Protein AF-A0A6G1IM34-F1 (afdb_monomer)

Radius of gyration: 30.22 Å; Cα contacts (8 Å, |Δi|>4): 657; chains: 1; bounding box: 90×87×115 Å

Nearest PDB structures (foldseek):
  2olt-assembly2_A  TM=3.675E-01  e=4.115E+00  Shewanella oneidensis MR-1
  6ssi-assembly1_E  TM=1.260E-01  e=3.502E+00  Dickeya chrysanthemi

Foldseek 3Di:
DDYDDDDDDDDDDDDDDDDDDDDPPDDPPVVVVVVVVVVVVVVVVVVVVVPPDDDDDDDDDDDDDDDDDDDDDDDDDDDDDDDDDDDDDDDDDDDDDDDDDDDDDDCPDPPPPDDPVNLVCLLQVLLVCLVVVVLVVSLVSLVVSLVNLVVVLVVLVVDPDDDLVSVVVNVQSVLSSVQSVLVNVLSVCCVPPNQPDADPVRHRPDRDRQDDVVQVVVLCDCVNLALNVLQQVVLCCVVPDPDPPPPPPVPHDDLVPDPVVVFDQPFDKWKWKKDFDDWDDDPQKIWTKIFTDGPVNRHGRKIKIFMDGNLQLFTQKIFIDGSSDPPPGQKIKGWDDDPSPDLCQLQFATWIWIDGPHPGIWIKAALAGRDPHNDFIWTDTSNWIKTWACQDPVDSDDDTWIFTFDDKDQDPPDPRSDIDTPTDPDTQKHWDWDDDDPDTMIMMIGRHRRRPSVVSVVVNVRVSSVVSNCSSDPDPDPDDD

Solvent-accessible surface area (backbone atoms only — not comparable to full-atom values): 29213 Å² total; per-residue (Å²): 138,86,81,86,88,84,86,84,87,88,86,89,83,90,82,84,86,84,82,83,80,85,81,85,88,72,74,76,69,64,58,59,57,55,54,60,50,51,58,51,54,58,54,56,58,56,61,61,64,77,71,74,85,88,82,88,82,87,89,86,88,83,90,86,88,82,83,83,82,87,80,81,81,89,80,84,81,82,86,85,89,80,82,92,85,85,82,86,89,88,81,89,86,86,83,84,91,79,91,78,88,88,88,87,88,79,79,78,76,78,74,76,76,78,50,72,67,58,54,50,50,38,49,46,49,18,51,49,28,37,70,71,66,37,53,74,60,15,40,55,30,21,51,51,30,27,54,53,44,52,51,51,49,54,54,57,68,70,46,86,75,92,47,78,68,54,57,57,47,49,50,51,46,52,48,46,34,50,49,28,54,48,50,35,62,57,48,44,52,51,75,75,66,48,53,90,41,57,48,100,87,66,46,67,49,69,82,75,68,66,50,46,68,66,64,37,48,56,42,46,34,80,84,63,73,30,62,47,12,46,26,37,53,58,44,48,48,75,72,73,54,98,59,91,72,74,70,75,68,88,76,53,82,55,76,84,58,57,66,79,77,74,33,45,83,86,42,70,63,48,45,32,35,45,42,80,78,49,74,51,76,56,96,64,26,41,39,36,37,33,35,34,14,40,76,86,64,79,46,68,35,30,38,33,46,36,36,26,49,68,93,46,82,49,61,43,41,33,38,23,24,33,52,59,46,56,91,48,66,52,33,44,34,42,39,53,87,68,68,71,86,46,91,60,45,45,50,29,10,48,41,37,38,42,38,46,97,49,77,59,69,42,56,36,42,30,54,42,74,70,31,76,41,52,53,48,28,36,35,66,58,45,88,35,40,38,35,37,31,55,56,41,100,90,39,76,54,74,39,51,23,31,26,53,39,88,52,71,45,74,34,86,94,54,89,68,56,43,64,43,64,65,48,54,94,62,63,48,30,37,40,47,68,46,72,61,85,92,44,77,41,39,36,41,39,32,44,22,64,64,51,63,56,54,48,50,54,55,49,48,54,50,52,54,52,50,56,31,49,54,71,78,57,81,76,73,84,78,76,82,128

pLDDT: mean 72.67, std 23.81, range [26.28, 97.81]

Secondary structure (DSSP, 8-state):
----------------PPPPPPP---SHHHHHHHHHHHHHHHHHHHHHHTTS------------PPPPPPPPPPPPPP--------------------------S----------HHHHHHHHHHHHHHHHTT-HHHHHHHHHHHHHHHHHHHHHHHH-----HHHHHHHHHHHHHHHHHHHHHHHHHHHHHH-S--B-TTS-B-PPPPPP-HHHHHHTTSGGG--HHHHHHHHHHHHHH--S-----TTSSPPTTS-HHHHS-TTSPPEEEEEEEEEEEEETTEEEEEEEEEPTTSSSEEEEEEEEEETT--S--EEEEEEGGGTTS-SEEEEEPP--TT-TTGGGS---EEEESSSSS-EEEEESSTT-SSS--EEEEETTEEEEEE-SBTTB-PSSPEEEEES-EEEPTT-SS--EEE---S--SEEEEEEEETTEEEEEEEE-TT--HHHHHHHHHHHHHHHHHHHTTS--------

Structure (mmCIF, N/CA/C/O backbone):
data_AF-A0A6G1IM34-F1
#
_entry.id   AF-A0A6G1IM34-F1
#
loop_
_atom_site.group_PDB
_atom_site.id
_atom_site.type_symbol
_atom_site.label_atom_id
_atom_site.label_alt_id
_atom_site.label_comp_id
_atom_site.label_asym_id
_atom_site.label_entity_id
_atom_site.label_seq_id
_atom_site.pdbx_PDB_ins_code
_atom_site.Cartn_x
_atom_site.Cartn_y
_atom_site.Cartn_z
_atom_site.occupancy
_atom_site.B_iso_or_equiv
_atom_site.auth_seq_id
_atom_site.auth_comp_id
_atom_site.auth_asym_id
_atom_site.auth_atom_id
_atom_site.pdbx_PDB_model_num
ATOM 1 N N . MET A 1 1 ? -47.669 45.367 -59.354 1.00 39.09 1 MET A N 1
ATOM 2 C CA . MET A 1 1 ? -46.399 44.769 -58.896 1.00 39.09 1 MET A CA 1
ATOM 3 C C . MET A 1 1 ? -45.665 45.859 -58.121 1.00 39.09 1 MET A C 1
ATOM 5 O O . MET A 1 1 ? -44.922 46.617 -58.716 1.00 39.09 1 MET A O 1
ATOM 9 N N . SER A 1 2 ? -46.168 46.267 -56.953 1.00 31.42 2 SER A N 1
ATOM 10 C CA . SER A 1 2 ? -46.010 45.641 -55.619 1.00 31.42 2 SER A CA 1
ATOM 11 C C . SER A 1 2 ? -44.548 45.658 -55.154 1.00 31.42 2 SER A C 1
ATOM 13 O O . SER A 1 2 ? -43.724 45.085 -55.848 1.00 31.42 2 SER A O 1
ATOM 15 N N . SER A 1 3 ? -44.135 46.202 -54.009 1.00 32.38 3 SER A N 1
ATOM 16 C CA . SER A 1 3 ? -44.716 47.121 -53.012 1.00 32.38 3 SER A CA 1
ATOM 17 C C . SER A 1 3 ? -43.644 47.334 -51.917 1.00 32.38 3 SER A C 1
ATOM 19 O O . SER A 1 3 ? -43.048 46.349 -51.504 1.00 32.38 3 SER A O 1
ATOM 21 N N . VAL A 1 4 ? -43.472 48.585 -51.453 1.00 35.16 4 VAL A N 1
ATOM 22 C CA . VAL A 1 4 ? -43.515 49.039 -50.029 1.00 35.16 4 VAL A CA 1
ATOM 23 C C . VAL A 1 4 ? -42.437 48.475 -49.061 1.00 35.16 4 VAL A C 1
ATOM 25 O O . VAL A 1 4 ? -42.388 47.280 -48.818 1.00 35.16 4 VAL A O 1
ATOM 28 N N . ILE A 1 5 ? -41.436 49.267 -48.628 1.00 38.06 5 ILE A N 1
ATOM 29 C CA . ILE A 1 5 ? -41.353 50.204 -47.461 1.00 38.06 5 ILE A CA 1
ATOM 30 C C . ILE A 1 5 ? -41.322 49.516 -46.079 1.00 38.06 5 ILE A C 1
ATOM 32 O O . ILE A 1 5 ? -42.235 48.778 -45.736 1.00 38.06 5 ILE A O 1
ATOM 36 N N . GLY A 1 6 ? -40.367 49.942 -45.233 1.00 28.72 6 GLY A N 1
ATOM 37 C CA . GLY A 1 6 ? -40.686 50.317 -43.845 1.00 28.72 6 GLY A CA 1
ATOM 38 C C . GLY A 1 6 ? -39.852 49.671 -42.743 1.00 28.72 6 GLY A C 1
ATOM 39 O O . GLY A 1 6 ? -40.112 48.541 -42.351 1.00 28.72 6 GLY A O 1
ATOM 40 N N . GLY A 1 7 ? -38.917 50.433 -42.172 1.00 31.92 7 GLY A N 1
ATOM 41 C CA . GLY A 1 7 ? -38.480 50.217 -40.793 1.00 31.92 7 GLY A CA 1
ATOM 42 C C . GLY A 1 7 ? -39.447 50.869 -39.803 1.00 31.92 7 GLY A C 1
ATOM 43 O O . GLY A 1 7 ? -40.165 51.788 -40.183 1.00 31.92 7 GLY A O 1
ATOM 44 N N . LEU A 1 8 ? -39.428 50.435 -38.541 1.00 29.86 8 LEU A N 1
ATOM 45 C CA . LEU A 1 8 ? -39.616 51.297 -37.369 1.00 29.86 8 LEU A CA 1
ATOM 46 C C . LEU A 1 8 ? -39.371 50.520 -36.073 1.00 29.86 8 LEU A C 1
ATOM 48 O O . LEU A 1 8 ? -39.786 49.379 -35.898 1.00 29.86 8 LEU A O 1
ATOM 52 N N . SER A 1 9 ? -38.651 51.199 -35.192 1.00 30.67 9 SER A N 1
ATOM 53 C CA . SER A 1 9 ? -38.378 50.868 -33.801 1.00 30.67 9 SER A CA 1
ATOM 54 C C . SER A 1 9 ? -39.487 51.444 -32.900 1.00 30.67 9 SER A C 1
ATOM 56 O O . SER A 1 9 ? -40.237 52.310 -33.349 1.00 30.67 9 SER A O 1
ATOM 58 N N . ILE A 1 10 ? -39.449 51.053 -31.616 1.00 33.41 10 ILE A N 1
ATOM 59 C CA . ILE A 1 10 ? -39.802 51.821 -30.397 1.00 33.41 10 ILE A CA 1
ATOM 60 C C . ILE A 1 10 ? -40.946 51.239 -29.518 1.00 33.41 10 ILE A C 1
ATOM 62 O O . ILE A 1 10 ? -42.123 51.309 -29.846 1.00 33.41 10 ILE A O 1
ATOM 66 N N . HIS A 1 11 ? -40.507 50.816 -28.316 1.00 30.91 11 HIS A N 1
ATOM 67 C CA . HIS A 1 11 ? -41.121 50.851 -26.966 1.00 30.91 11 HIS A CA 1
ATOM 68 C C . HIS A 1 11 ? -42.006 49.711 -26.423 1.00 30.91 11 HIS A C 1
ATOM 70 O O . HIS A 1 11 ? -43.175 49.580 -26.752 1.00 30.91 11 HIS A O 1
ATOM 76 N N . GLY A 1 12 ? -41.460 49.070 -25.373 1.00 29.17 12 GLY A N 1
ATOM 77 C CA . GLY A 1 12 ? -42.020 49.156 -24.016 1.00 29.17 12 GLY A CA 1
ATOM 78 C C . GLY A 1 12 ? -42.666 47.885 -23.458 1.00 29.17 12 GLY A C 1
ATOM 79 O O . GLY A 1 12 ? -43.759 47.539 -23.876 1.00 29.17 12 GLY A O 1
ATOM 80 N N . HIS A 1 13 ? -42.046 47.250 -22.452 1.00 31.62 13 HIS A N 1
ATOM 81 C CA . HIS A 1 13 ? -42.648 47.082 -21.116 1.00 31.62 13 HIS A CA 1
ATOM 82 C C . HIS A 1 13 ? -41.752 46.312 -20.123 1.00 31.62 13 HIS A C 1
ATOM 84 O O . HIS A 1 13 ? -41.055 45.362 -20.463 1.00 31.62 13 HIS A O 1
ATOM 90 N N . ASN A 1 14 ? -41.822 46.789 -18.877 1.00 34.62 14 ASN A N 1
ATOM 91 C CA . ASN A 1 14 ? -41.255 46.295 -17.620 1.00 34.62 14 ASN A CA 1
ATOM 92 C C . ASN A 1 14 ? -41.361 44.781 -17.369 1.00 34.62 14 ASN A C 1
ATOM 94 O O . ASN A 1 14 ? -42.445 44.221 -17.507 1.00 34.62 14 ASN A O 1
ATOM 98 N N . ALA A 1 15 ? -40.316 44.196 -16.767 1.00 34.22 15 ALA A N 1
ATOM 99 C CA . ALA A 1 15 ? -40.463 43.075 -15.833 1.00 34.22 15 ALA A CA 1
ATOM 100 C C . ALA A 1 15 ? -39.273 42.960 -14.850 1.00 34.22 15 ALA A C 1
ATOM 102 O O . ALA A 1 15 ? -38.151 42.670 -15.248 1.00 34.22 15 ALA A O 1
ATOM 103 N N . GLY A 1 16 ? -39.568 43.166 -13.560 1.00 31.02 16 GLY A N 1
ATOM 104 C CA . GLY A 1 16 ? -39.105 42.333 -12.439 1.00 31.02 16 GLY A CA 1
ATOM 105 C C . GLY A 1 16 ? -37.628 42.345 -12.031 1.00 31.02 16 GLY A C 1
ATOM 106 O O . GLY A 1 16 ? -36.831 41.554 -12.521 1.00 31.02 16 GLY A O 1
ATOM 107 N N . SER A 1 17 ? -37.296 43.119 -10.995 1.00 33.59 17 SER A N 1
ATOM 108 C CA . SER A 1 17 ? -36.104 42.900 -10.163 1.00 33.59 17 SER A CA 1
ATOM 109 C C . SER A 1 17 ? -36.314 41.735 -9.179 1.00 33.59 17 SER A C 1
ATOM 111 O O . SER A 1 17 ? -37.313 41.765 -8.455 1.00 33.59 17 SER A O 1
ATOM 113 N N . PRO A 1 18 ? -35.377 40.781 -9.028 1.00 39.25 18 PRO A N 1
ATOM 114 C CA . PRO A 1 18 ? -35.391 39.866 -7.898 1.00 39.25 18 PRO A CA 1
ATOM 115 C C . PRO A 1 18 ? -34.686 40.484 -6.682 1.00 39.25 18 PRO A C 1
ATOM 117 O O . PRO A 1 18 ? -33.544 40.946 -6.731 1.00 39.25 18 PRO A O 1
ATOM 120 N N . THR A 1 19 ? -35.419 40.480 -5.577 1.00 34.25 19 THR A N 1
ATOM 121 C CA . THR A 1 19 ? -35.032 40.823 -4.208 1.00 34.25 19 THR A CA 1
ATOM 122 C C . THR A 1 19 ? -33.788 40.064 -3.733 1.00 34.25 19 THR A C 1
ATOM 124 O O . THR A 1 19 ? -33.749 38.835 -3.758 1.00 34.25 19 THR A O 1
ATOM 127 N N . LYS A 1 20 ? -32.788 40.804 -3.234 1.00 32.03 20 LYS A N 1
ATOM 128 C CA . LYS A 1 20 ? -31.636 40.273 -2.486 1.00 32.03 20 LYS A CA 1
ATOM 129 C C . LYS A 1 20 ? -32.074 39.851 -1.078 1.00 32.03 20 LYS A C 1
ATOM 131 O O . LYS A 1 20 ? -32.587 40.681 -0.333 1.00 32.03 20 LYS A O 1
ATOM 136 N N . MET A 1 21 ? -31.814 38.598 -0.700 1.00 31.23 21 MET A N 1
ATOM 137 C CA . MET A 1 21 ? -31.818 38.172 0.705 1.00 31.23 21 MET A CA 1
ATOM 138 C C . MET A 1 21 ? -30.532 38.632 1.424 1.00 31.23 21 MET A C 1
ATOM 140 O O . MET A 1 21 ? -29.472 38.688 0.792 1.00 31.23 21 MET A O 1
ATOM 144 N N . PRO A 1 22 ? -30.593 38.951 2.730 1.00 33.22 22 PRO A N 1
ATOM 145 C CA . PRO A 1 22 ? -29.432 39.372 3.507 1.00 33.22 22 PRO A CA 1
ATOM 146 C C . PRO A 1 22 ? -28.513 38.189 3.854 1.00 33.22 22 PRO A C 1
ATOM 148 O O . PRO A 1 22 ? -28.959 37.135 4.304 1.00 33.22 22 PRO A O 1
ATOM 151 N N . ARG A 1 23 ? -27.203 38.391 3.667 1.00 31.58 23 ARG A N 1
ATOM 152 C CA . ARG A 1 23 ? -26.130 37.497 4.127 1.00 31.58 23 ARG A CA 1
ATOM 153 C C . ARG A 1 23 ? -26.023 37.577 5.653 1.00 31.58 23 ARG A C 1
ATOM 155 O O . ARG A 1 23 ? -25.796 38.654 6.197 1.00 31.58 23 ARG A O 1
ATOM 162 N N . ILE A 1 24 ? -26.142 36.436 6.326 1.00 34.66 24 ILE A N 1
ATOM 163 C CA . ILE A 1 24 ? -25.854 36.285 7.756 1.00 34.66 24 ILE A CA 1
ATOM 164 C C . ILE A 1 24 ? -24.330 36.165 7.916 1.00 34.66 24 ILE A C 1
ATOM 166 O O . ILE A 1 24 ? -23.763 35.077 7.874 1.00 34.66 24 ILE A O 1
ATOM 170 N N . GLU A 1 25 ? -23.648 37.298 8.073 1.00 32.25 25 GLU A N 1
ATOM 171 C CA . GLU A 1 25 ? -22.250 37.366 8.519 1.00 32.25 25 GLU A CA 1
ATOM 172 C C . GLU A 1 25 ? -22.230 37.528 10.045 1.00 32.25 25 GLU A C 1
ATOM 174 O O . GLU A 1 25 ? -22.131 38.633 10.567 1.00 32.25 25 GLU A O 1
ATOM 179 N N . GLY A 1 26 ? -22.405 36.423 10.777 1.00 32.72 26 GLY A N 1
ATOM 180 C CA . GLY A 1 26 ? -22.462 36.457 12.247 1.00 32.72 26 GLY A CA 1
ATOM 181 C C . GLY A 1 26 ? -21.662 35.378 12.977 1.00 32.72 26 GLY A C 1
ATOM 182 O O . GLY A 1 26 ? -21.321 35.571 14.138 1.00 32.72 26 GLY A O 1
ATOM 183 N N . PHE A 1 27 ? -21.307 34.267 12.323 1.00 29.58 27 PHE A N 1
ATOM 184 C CA . PHE A 1 27 ? -20.746 33.103 13.027 1.00 29.58 27 PHE A CA 1
ATOM 185 C C . PHE A 1 27 ? -19.217 32.943 12.923 1.00 29.58 27 PHE A C 1
ATOM 187 O O . PHE A 1 27 ? -18.612 32.315 13.783 1.00 29.58 27 PHE A O 1
ATOM 194 N N . MET A 1 28 ? -18.550 33.586 11.955 1.00 34.22 28 MET A N 1
ATOM 195 C CA . MET A 1 28 ? -17.095 33.425 11.749 1.00 34.22 28 MET A CA 1
ATOM 196 C C . MET A 1 28 ? -16.198 34.322 12.623 1.00 34.22 28 MET A C 1
ATOM 198 O O . MET A 1 28 ? -14.971 34.226 12.557 1.00 34.22 28 MET A O 1
ATOM 202 N N . PHE A 1 29 ? -16.768 35.214 13.439 1.00 32.59 29 PHE A N 1
ATOM 203 C CA . PHE A 1 29 ? -15.969 36.141 14.253 1.00 32.59 29 PHE A CA 1
ATOM 204 C C . PHE A 1 29 ? -15.583 35.585 15.632 1.00 32.59 29 PHE A C 1
ATOM 206 O O . PHE A 1 29 ? -14.606 36.053 16.220 1.00 32.59 29 PHE A O 1
ATOM 213 N N . PHE A 1 30 ? -16.296 34.570 16.134 1.00 31.78 30 PHE A N 1
ATOM 214 C CA . PHE A 1 30 ? -16.010 33.971 17.442 1.00 31.78 30 PHE A CA 1
ATOM 215 C C . PHE A 1 30 ? -14.891 32.914 17.384 1.00 31.78 30 PHE A C 1
ATOM 217 O O . PHE A 1 30 ? -14.035 32.890 18.268 1.00 31.78 30 PHE A O 1
ATOM 224 N N . GLU A 1 31 ? -14.795 32.132 16.303 1.00 38.09 31 GLU A N 1
ATOM 225 C CA . GLU A 1 31 ? -13.740 31.113 16.127 1.00 38.09 31 GLU A CA 1
ATOM 226 C C . GLU A 1 31 ? -12.336 31.711 15.948 1.00 38.09 31 GLU A C 1
ATOM 228 O O . GLU A 1 31 ? -11.364 31.234 16.539 1.00 38.09 31 GLU A O 1
ATOM 233 N N . LYS A 1 32 ? -12.211 32.829 15.219 1.00 37.69 32 LYS A N 1
ATOM 234 C CA . LYS A 1 32 ? -10.903 33.461 14.954 1.00 37.69 32 LYS A CA 1
ATOM 235 C C . LYS A 1 32 ? -10.226 34.014 16.212 1.00 37.69 32 LYS A C 1
ATOM 237 O O . LYS A 1 32 ? -8.996 34.053 16.282 1.00 37.69 32 LYS A O 1
ATOM 242 N N . LYS A 1 33 ? -10.998 34.424 17.227 1.00 39.16 33 LYS A N 1
ATOM 243 C CA . LYS A 1 33 ? -10.441 34.905 18.505 1.00 39.16 33 LYS A CA 1
ATOM 244 C C . LYS A 1 33 ? -9.924 33.766 19.387 1.00 39.16 33 LYS A C 1
ATOM 246 O O . LYS A 1 33 ? -8.921 33.970 20.069 1.00 39.16 33 LYS A O 1
ATOM 251 N N . LEU A 1 34 ? -10.548 32.587 19.336 1.00 36.88 34 LEU A N 1
ATOM 252 C CA . LEU A 1 34 ? -10.142 31.422 20.129 1.00 36.88 34 LEU A CA 1
ATOM 253 C C . LEU A 1 34 ? -8.847 30.789 19.580 1.00 36.88 34 LEU A C 1
ATOM 255 O O . LEU A 1 34 ? -7.911 30.522 20.334 1.00 36.88 34 LEU A O 1
ATOM 259 N N . ILE A 1 35 ? -8.733 30.678 18.251 1.00 43.47 35 ILE A N 1
ATOM 260 C CA . ILE A 1 35 ? -7.538 30.154 17.558 1.00 43.47 35 ILE A CA 1
ATOM 261 C C . ILE A 1 35 ? -6.319 31.069 17.780 1.00 43.47 35 ILE A C 1
ATOM 263 O O . ILE A 1 35 ? -5.205 30.604 18.038 1.00 43.47 35 ILE A O 1
ATOM 267 N N . GLY A 1 36 ? -6.530 32.390 17.781 1.00 41.97 36 GLY A N 1
ATOM 268 C CA . GLY A 1 36 ? -5.475 33.372 18.047 1.00 41.97 36 GLY A CA 1
ATOM 269 C C . GLY A 1 36 ? -4.941 33.375 19.488 1.00 41.97 36 GLY A C 1
ATOM 270 O O . GLY A 1 36 ? -3.818 33.837 19.710 1.00 41.97 36 GLY A O 1
ATOM 271 N N . GLN A 1 37 ? -5.708 32.875 20.465 1.00 38.81 37 GLN A N 1
ATOM 272 C CA . GLN A 1 37 ? -5.241 32.699 21.847 1.00 38.81 37 GLN A CA 1
ATOM 273 C C . GLN A 1 37 ? -4.466 31.385 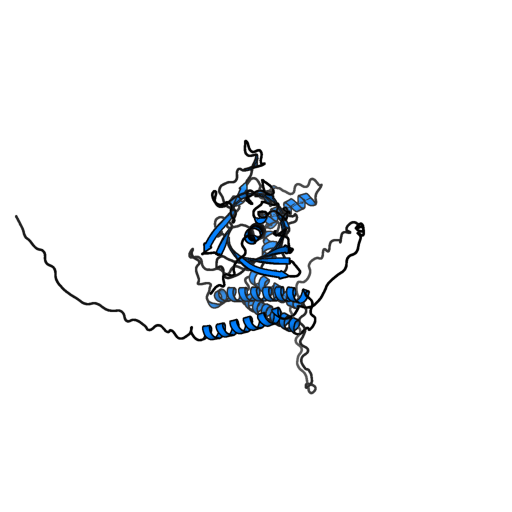22.021 1.00 38.81 37 GLN A C 1
ATOM 275 O O . GLN A 1 37 ? -3.423 31.382 22.675 1.00 38.81 37 GLN A O 1
ATOM 280 N N . TYR A 1 38 ? -4.888 30.313 21.345 1.00 36.94 38 TYR A N 1
ATOM 281 C CA . TYR A 1 38 ? -4.199 29.018 21.367 1.00 36.94 38 TYR A CA 1
ATOM 282 C C . TYR A 1 38 ? -2.801 29.084 20.720 1.00 36.94 38 TYR A C 1
ATOM 284 O O . TYR A 1 38 ? -1.822 28.577 21.269 1.00 36.94 38 TYR A O 1
ATOM 292 N N . ALA A 1 39 ? -2.657 29.823 19.613 1.00 42.03 39 ALA A N 1
ATOM 293 C CA . ALA A 1 39 ? -1.364 30.033 18.953 1.00 42.03 39 ALA A CA 1
ATOM 294 C C . ALA A 1 39 ? -0.356 30.836 19.804 1.00 42.03 39 ALA A C 1
ATOM 296 O O . ALA A 1 39 ? 0.855 30.644 19.677 1.00 42.03 39 ALA A O 1
ATOM 297 N N . ARG A 1 40 ? -0.830 31.725 20.693 1.00 45.91 40 ARG A N 1
ATOM 298 C CA . ARG A 1 40 ? 0.037 32.454 21.640 1.00 45.91 40 ARG A CA 1
ATOM 299 C C . ARG A 1 40 ? 0.465 31.576 22.811 1.00 45.91 40 ARG A C 1
ATOM 301 O O . ARG A 1 40 ? 1.615 31.670 23.228 1.00 45.91 40 ARG A O 1
ATOM 308 N N . PHE A 1 41 ? -0.422 30.702 23.284 1.00 38.84 41 PHE A N 1
ATOM 309 C CA . PHE A 1 41 ? -0.118 29.725 24.329 1.00 38.84 41 PHE A CA 1
ATOM 310 C C . PHE A 1 41 ? 0.961 28.725 23.875 1.00 38.84 41 PHE A C 1
ATOM 312 O O . PHE A 1 41 ? 1.960 28.539 24.564 1.00 38.84 41 PHE A O 1
ATOM 319 N N . MET A 1 42 ? 0.851 28.191 22.652 1.00 45.34 42 MET A N 1
ATOM 320 C CA . MET A 1 42 ? 1.858 27.278 22.085 1.00 45.34 42 MET A CA 1
ATOM 321 C C . MET A 1 42 ? 3.212 27.955 21.815 1.00 45.34 42 MET A C 1
ATOM 323 O O . MET A 1 42 ? 4.260 27.321 21.921 1.00 45.34 42 MET A O 1
ATOM 327 N N . ARG A 1 43 ? 3.221 29.259 21.502 1.00 41.94 43 ARG A N 1
ATOM 328 C CA . ARG A 1 43 ? 4.462 30.027 21.308 1.00 41.94 43 ARG A CA 1
ATOM 329 C C . ARG A 1 43 ? 5.174 30.332 22.636 1.00 41.94 43 ARG A C 1
ATOM 331 O O . ARG A 1 43 ? 6.395 30.430 22.642 1.00 41.94 43 ARG A O 1
ATOM 338 N N . ALA A 1 44 ? 4.435 30.434 23.743 1.00 37.06 44 ALA A N 1
ATOM 339 C CA . ALA A 1 44 ? 5.001 30.611 25.082 1.00 37.06 44 ALA A CA 1
ATOM 340 C C . ALA A 1 44 ? 5.654 29.326 25.624 1.00 37.06 44 ALA A C 1
ATOM 342 O O . ALA A 1 44 ? 6.700 29.409 26.259 1.00 37.06 44 ALA A O 1
ATOM 343 N N . LEU A 1 45 ? 5.099 28.148 25.307 1.00 38.34 45 LEU A N 1
ATOM 344 C CA . LEU A 1 45 ? 5.689 26.855 25.683 1.00 38.34 45 LEU A CA 1
ATOM 345 C C . LEU A 1 45 ? 7.028 26.589 24.975 1.00 38.34 45 LEU A C 1
ATOM 347 O O . LEU A 1 45 ? 7.949 26.071 25.590 1.00 38.34 45 LEU A O 1
ATOM 351 N N . ARG A 1 46 ? 7.188 27.036 23.723 1.00 39.62 46 ARG A N 1
ATOM 352 C CA . ARG A 1 46 ? 8.426 26.828 22.949 1.00 39.62 46 ARG A CA 1
ATOM 353 C C . ARG A 1 46 ? 9.612 27.684 23.416 1.00 39.62 46 ARG A C 1
ATOM 355 O O . ARG A 1 46 ? 10.752 27.289 23.238 1.00 39.62 46 ARG A O 1
ATOM 362 N N . ILE A 1 47 ? 9.349 28.846 24.018 1.00 41.91 47 ILE A N 1
ATOM 363 C CA . ILE A 1 47 ? 10.402 29.730 24.556 1.00 41.91 47 ILE A CA 1
ATOM 364 C C . ILE A 1 47 ? 10.939 29.198 25.898 1.00 41.91 47 ILE A C 1
ATOM 366 O O . ILE A 1 47 ? 12.061 29.522 26.275 1.00 41.91 47 ILE A O 1
ATOM 370 N N . ALA A 1 48 ? 10.174 28.359 26.606 1.00 40.69 48 ALA A N 1
ATOM 371 C CA . ALA A 1 48 ? 10.621 27.749 27.856 1.00 40.69 48 ALA A CA 1
ATOM 372 C C . ALA A 1 48 ? 11.646 26.617 27.637 1.00 40.69 48 ALA A C 1
ATOM 374 O O . ALA A 1 48 ? 12.546 26.463 28.462 1.00 40.69 48 ALA A O 1
ATOM 375 N N . ASP A 1 49 ? 11.562 25.892 26.516 1.00 38.81 49 ASP A N 1
ATOM 376 C CA . ASP A 1 49 ? 12.459 24.766 26.210 1.00 38.81 49 ASP A CA 1
ATOM 377 C C . ASP A 1 49 ? 13.842 25.213 25.694 1.00 38.81 49 ASP A C 1
ATOM 379 O O . ASP A 1 49 ? 14.848 24.566 25.979 1.00 38.81 49 ASP A O 1
ATOM 383 N N . ASP A 1 50 ? 13.936 26.366 25.022 1.00 38.06 50 ASP A N 1
ATOM 384 C CA . ASP A 1 50 ? 15.201 26.865 24.450 1.00 38.06 50 ASP A CA 1
ATOM 385 C C . ASP A 1 50 ? 16.120 27.573 25.475 1.00 38.06 50 ASP A C 1
ATOM 387 O O . ASP A 1 50 ? 17.251 27.946 25.153 1.00 38.06 50 ASP A O 1
ATOM 391 N N . CYS A 1 51 ? 15.678 27.763 26.725 1.00 35.72 51 CYS A N 1
ATOM 392 C CA . CYS A 1 51 ? 16.460 28.449 27.766 1.00 35.72 51 CYS A CA 1
ATOM 393 C C . CYS A 1 51 ? 17.195 27.519 28.749 1.00 35.72 51 CYS A C 1
ATOM 395 O O . CYS A 1 51 ? 17.929 28.010 29.610 1.00 35.72 51 CYS A O 1
ATOM 397 N N . GLY A 1 52 ? 17.051 26.198 28.635 1.00 38.75 52 GLY A N 1
ATOM 398 C CA . GLY A 1 52 ? 17.648 25.242 29.568 1.00 38.75 52 GLY A CA 1
ATOM 399 C C . GLY A 1 52 ? 18.670 24.326 28.910 1.00 38.75 52 GLY A C 1
ATOM 400 O O . GLY A 1 52 ? 18.303 23.222 28.550 1.00 38.75 52 GLY A O 1
ATOM 401 N N . CYS A 1 53 ? 19.922 24.784 28.759 1.00 36.09 53 CYS A N 1
ATOM 402 C CA . CYS A 1 53 ? 21.171 23.993 28.853 1.00 36.09 53 CYS A CA 1
ATOM 403 C C . CYS A 1 53 ? 22.325 24.690 28.114 1.00 36.09 53 CYS A C 1
ATOM 405 O O . CYS A 1 53 ? 22.642 24.385 26.967 1.00 36.09 53 CYS A O 1
ATOM 407 N N . ALA A 1 54 ? 23.016 25.593 28.806 1.00 36.78 54 ALA A N 1
ATOM 408 C CA . ALA A 1 54 ? 24.342 26.042 28.402 1.00 36.78 54 ALA A CA 1
ATOM 409 C C . ALA A 1 54 ? 25.231 26.200 29.639 1.00 36.78 54 ALA A C 1
ATOM 411 O O . ALA A 1 54 ? 25.278 27.285 30.202 1.00 36.78 54 ALA A O 1
ATOM 412 N N . THR A 1 55 ? 25.944 25.140 30.044 1.00 32.94 55 THR A N 1
ATOM 413 C CA . THR A 1 55 ? 27.202 25.236 30.816 1.00 32.94 55 THR A CA 1
ATOM 414 C C . THR A 1 55 ? 27.982 23.907 30.859 1.00 32.94 55 THR A C 1
ATOM 416 O O . THR A 1 55 ? 27.466 22.891 31.307 1.00 32.94 55 THR A O 1
ATOM 419 N N . GLY A 1 56 ? 29.270 23.975 30.479 1.00 30.06 56 GLY A N 1
ATOM 420 C CA . GLY A 1 56 ? 30.362 23.048 30.853 1.00 30.06 56 GLY A CA 1
ATOM 421 C C . GLY A 1 56 ? 30.542 21.817 29.949 1.00 30.06 56 GLY A C 1
ATOM 422 O O . GLY A 1 56 ? 29.580 21.149 29.625 1.00 30.06 56 GLY A O 1
ATOM 423 N N . GLY A 1 57 ? 31.726 21.405 29.492 1.00 28.77 57 GLY A N 1
ATOM 424 C CA . GLY A 1 57 ? 33.103 21.800 29.783 1.00 28.77 57 GLY A CA 1
ATOM 425 C C . GLY A 1 57 ? 34.049 20.633 29.433 1.00 28.77 57 GLY A C 1
ATOM 426 O O . GLY A 1 57 ? 33.911 19.561 29.996 1.00 28.77 57 GLY A O 1
ATOM 427 N N . ARG A 1 58 ? 34.939 20.882 28.461 1.00 34.44 58 ARG A N 1
ATOM 428 C CA . ARG A 1 58 ? 36.283 20.336 28.138 1.00 34.44 58 ARG A CA 1
ATOM 429 C C . ARG A 1 58 ? 36.826 18.980 28.666 1.00 34.44 58 ARG A C 1
ATOM 431 O O . ARG A 1 58 ? 36.784 18.689 29.852 1.00 34.44 58 ARG A O 1
ATOM 438 N N . ASP A 1 59 ? 37.562 18.359 27.728 1.00 31.75 59 ASP A N 1
ATOM 439 C CA . ASP A 1 59 ? 38.804 17.554 27.804 1.00 31.75 59 ASP A CA 1
ATOM 440 C C . ASP A 1 59 ? 38.787 16.126 28.393 1.00 31.75 59 ASP A C 1
ATOM 442 O O . ASP A 1 59 ? 38.632 15.934 29.592 1.00 31.75 59 ASP A O 1
ATOM 446 N N . ALA A 1 60 ? 39.099 15.117 27.560 1.00 33.28 60 ALA A N 1
ATOM 447 C CA . ALA A 1 60 ? 40.394 14.411 27.576 1.00 33.28 60 ALA A CA 1
ATOM 448 C C . ALA A 1 60 ? 40.415 13.160 26.665 1.00 33.28 60 ALA A C 1
ATOM 450 O O . ALA A 1 60 ? 39.450 12.413 26.537 1.00 33.28 60 ALA A O 1
ATOM 451 N N . ASP A 1 61 ? 41.581 12.985 26.054 1.00 34.03 61 ASP A N 1
ATOM 452 C CA . ASP A 1 61 ? 42.065 11.949 25.139 1.00 34.03 61 ASP A CA 1
ATOM 453 C C . ASP A 1 61 ? 42.331 10.597 25.848 1.00 34.03 61 ASP A C 1
ATOM 455 O O . ASP A 1 61 ? 42.630 10.616 27.037 1.00 34.03 61 ASP A O 1
ATOM 459 N N . TYR A 1 62 ? 42.252 9.459 25.129 1.00 32.91 62 TYR A N 1
ATOM 460 C CA . TYR A 1 62 ? 43.074 8.222 25.251 1.00 32.91 62 TYR A CA 1
ATOM 461 C C . TYR A 1 62 ? 42.406 6.977 24.607 1.00 32.91 62 TYR A C 1
ATOM 463 O O . TYR A 1 62 ? 41.509 6.353 25.159 1.00 32.91 62 TYR A O 1
ATOM 471 N N . GLY A 1 63 ? 42.960 6.536 23.470 1.00 29.91 63 GLY A N 1
ATOM 472 C CA . GLY A 1 63 ? 43.689 5.258 23.387 1.00 29.91 63 GLY A CA 1
ATOM 473 C C . GLY A 1 63 ? 42.969 3.889 23.377 1.00 29.91 63 GLY A C 1
ATOM 474 O O . GLY A 1 63 ? 42.759 3.284 24.419 1.00 29.91 63 GLY A O 1
ATOM 475 N N . ARG A 1 64 ? 42.954 3.299 22.166 1.00 32.56 64 ARG A N 1
ATOM 476 C CA . ARG A 1 64 ? 43.112 1.867 21.768 1.00 32.56 64 ARG A CA 1
ATOM 477 C C . ARG A 1 64 ? 41.876 0.962 21.554 1.00 32.56 64 ARG A C 1
ATOM 479 O O . ARG A 1 64 ? 40.912 1.026 22.304 1.00 32.56 64 ARG A O 1
ATOM 486 N N . PRO A 1 65 ? 41.938 0.058 20.539 1.00 32.50 65 PRO A N 1
ATOM 487 C CA . PRO A 1 65 ? 40.801 -0.744 20.098 1.00 32.50 65 PRO A CA 1
ATOM 488 C C . PRO A 1 65 ? 40.786 -2.143 20.735 1.00 32.50 65 PRO A C 1
ATOM 490 O O . PRO A 1 65 ? 41.790 -2.859 20.725 1.00 32.50 65 PRO A O 1
ATOM 493 N N . LEU A 1 66 ? 39.618 -2.567 21.217 1.00 31.38 66 LEU A N 1
ATOM 494 C CA . LEU A 1 66 ? 39.341 -3.959 21.572 1.00 31.38 66 LEU A CA 1
ATOM 495 C C . LEU A 1 66 ? 38.681 -4.678 20.386 1.00 31.38 66 LEU A C 1
ATOM 497 O O . LEU A 1 66 ? 37.771 -4.159 19.742 1.00 31.38 66 LEU A O 1
ATOM 501 N N . LYS A 1 67 ? 39.197 -5.875 20.087 1.00 33.00 67 LYS A N 1
ATOM 502 C CA . LYS A 1 67 ? 38.696 -6.816 19.074 1.00 33.00 67 LYS A CA 1
ATOM 503 C C . LYS A 1 67 ? 37.252 -7.254 19.385 1.00 33.00 67 LYS A C 1
ATOM 505 O O . LYS A 1 67 ? 36.917 -7.383 20.561 1.00 33.00 67 LYS A O 1
ATOM 510 N N . PRO A 1 68 ? 36.426 -7.565 18.370 1.00 35.53 68 PRO A N 1
ATOM 511 C CA . PRO A 1 68 ? 35.074 -8.067 18.594 1.00 35.53 68 PRO A CA 1
ATOM 512 C C . PRO A 1 68 ? 35.079 -9.561 18.969 1.00 35.53 68 PRO A C 1
ATOM 514 O O . PRO A 1 68 ? 35.925 -10.310 18.466 1.00 35.53 68 PRO A O 1
ATOM 517 N N . PRO A 1 69 ? 34.131 -10.028 19.802 1.00 32.59 69 PRO A N 1
ATOM 518 C CA . PRO A 1 69 ? 33.902 -11.448 19.997 1.00 32.59 69 PRO A CA 1
ATOM 519 C C . PRO A 1 69 ? 33.095 -12.039 18.833 1.00 32.59 69 PRO A C 1
ATOM 521 O O . PRO A 1 69 ? 32.198 -11.417 18.260 1.00 32.59 69 PRO A O 1
ATOM 524 N N . VAL A 1 70 ? 33.464 -13.271 18.505 1.00 30.45 70 VAL A N 1
ATOM 525 C CA . VAL A 1 70 ? 32.823 -14.175 17.551 1.00 30.45 70 VAL A CA 1
ATOM 526 C C . VAL A 1 70 ? 31.437 -14.556 18.076 1.00 30.45 70 VAL A C 1
ATOM 528 O O . VAL A 1 70 ? 31.326 -15.077 19.183 1.00 30.45 70 VAL A O 1
ATOM 531 N N . TRP A 1 71 ? 30.392 -14.317 17.282 1.00 30.61 71 TRP A N 1
ATOM 532 C CA . TRP A 1 71 ? 29.041 -14.797 17.572 1.00 30.61 71 TRP A CA 1
ATOM 533 C C . TRP A 1 71 ? 28.803 -16.172 16.946 1.00 30.61 71 TRP A C 1
ATOM 535 O O . TRP A 1 71 ? 29.086 -16.404 15.770 1.00 30.61 71 TRP A O 1
ATOM 545 N N . LEU A 1 72 ? 28.289 -17.068 17.786 1.00 27.92 72 LEU A N 1
ATOM 546 C CA . LEU A 1 72 ? 27.781 -18.396 17.469 1.00 27.92 72 LEU A CA 1
ATOM 547 C C . LEU A 1 72 ? 26.513 -18.326 16.601 1.00 27.92 72 LEU A C 1
ATOM 549 O O . LEU A 1 72 ? 25.761 -17.353 16.632 1.00 27.92 72 LEU A O 1
ATOM 553 N N . ALA A 1 73 ? 26.312 -19.398 15.836 1.00 29.17 73 ALA A N 1
ATOM 554 C CA . ALA A 1 73 ? 25.196 -19.661 14.935 1.00 29.17 73 ALA A CA 1
ATOM 555 C C . ALA A 1 73 ? 23.804 -19.557 15.603 1.00 29.17 73 ALA A C 1
ATOM 557 O O . ALA A 1 73 ? 23.682 -19.787 16.808 1.00 29.17 73 ALA A O 1
ATOM 558 N N . PRO A 1 74 ? 22.735 -19.277 14.830 1.00 30.69 74 PRO A N 1
ATOM 559 C CA . PRO A 1 74 ? 21.382 -19.220 15.363 1.00 30.69 74 PRO A CA 1
ATOM 560 C C . PRO A 1 74 ? 20.803 -20.624 15.582 1.00 30.69 74 PRO A C 1
ATOM 562 O O . PRO A 1 74 ? 20.811 -21.472 14.688 1.00 30.69 74 PRO A O 1
ATOM 565 N N . LEU A 1 75 ? 20.252 -20.837 16.777 1.00 27.12 75 LEU A N 1
ATOM 566 C CA . LEU A 1 75 ? 19.326 -21.922 17.080 1.00 27.12 75 LEU A CA 1
ATOM 567 C C . LEU A 1 75 ? 17.924 -21.537 16.585 1.00 27.12 75 LEU A C 1
ATOM 569 O O . LEU A 1 75 ? 17.415 -20.462 16.898 1.00 27.12 75 LEU A O 1
ATOM 573 N N . ASN A 1 76 ? 17.313 -22.442 15.821 1.00 28.56 76 ASN A N 1
ATOM 574 C CA . ASN A 1 76 ? 15.890 -22.446 15.482 1.00 28.56 76 ASN A CA 1
ATOM 575 C C . ASN A 1 76 ? 15.015 -22.438 16.745 1.00 28.56 76 ASN A C 1
ATOM 577 O O . ASN A 1 76 ? 15.290 -23.217 17.661 1.00 28.56 76 ASN A O 1
ATOM 581 N N . PRO A 1 77 ? 13.868 -21.743 16.728 1.00 31.77 77 PRO A N 1
ATOM 582 C CA . PRO A 1 77 ? 12.710 -22.173 17.481 1.00 31.77 77 PRO A CA 1
ATOM 583 C C . PRO A 1 77 ? 11.681 -22.835 16.564 1.00 31.77 77 PRO A C 1
ATOM 585 O O . PRO A 1 77 ? 11.287 -22.328 15.514 1.00 31.77 77 PRO A O 1
ATOM 588 N N . LEU A 1 78 ? 11.286 -24.013 17.026 1.00 26.28 78 LEU A N 1
ATOM 589 C CA . LEU A 1 78 ? 10.225 -24.866 16.535 1.00 26.28 78 LEU A CA 1
ATOM 590 C C . LEU A 1 78 ? 8.870 -24.150 16.468 1.00 26.28 78 LEU A C 1
ATOM 592 O O . LEU A 1 78 ? 8.496 -23.354 17.325 1.00 26.28 78 LEU A O 1
ATOM 596 N N . SER A 1 79 ? 8.141 -24.557 15.437 1.00 27.30 79 SER A N 1
ATOM 597 C CA . SER A 1 79 ? 6.697 -24.507 15.236 1.00 27.30 79 SER A CA 1
ATOM 598 C C . SER A 1 79 ? 5.844 -24.640 16.504 1.00 27.30 79 SER A C 1
ATOM 600 O O . SER A 1 79 ? 5.997 -25.610 17.246 1.00 27.30 79 SER A O 1
ATOM 602 N N . TYR A 1 80 ? 4.826 -23.786 16.627 1.00 26.72 80 TYR A N 1
ATOM 603 C CA . TYR A 1 80 ? 3.589 -24.124 17.329 1.00 26.72 80 TYR A CA 1
ATOM 604 C C . TYR A 1 80 ? 2.442 -24.227 16.318 1.00 26.72 80 TYR A C 1
ATOM 606 O O . TYR A 1 80 ? 2.034 -23.244 15.708 1.00 26.72 80 TYR A O 1
ATOM 614 N N . ARG A 1 81 ? 1.952 -25.460 16.142 1.00 30.16 81 ARG A N 1
ATOM 615 C CA . ARG A 1 81 ? 0.597 -25.782 15.685 1.00 30.16 81 ARG A CA 1
ATOM 616 C C . ARG A 1 81 ? -0.275 -25.917 16.931 1.00 30.16 81 ARG A C 1
ATOM 618 O O . ARG A 1 81 ? 0.048 -26.735 17.784 1.00 30.16 81 ARG A O 1
ATOM 625 N N . LEU A 1 82 ? -1.376 -25.182 16.978 1.00 29.97 82 LEU A N 1
ATOM 626 C CA . LEU A 1 82 ? -2.630 -25.486 17.680 1.00 29.97 82 LEU A CA 1
ATOM 627 C C . LEU A 1 82 ? -3.640 -24.516 17.039 1.00 29.97 82 LEU A C 1
ATOM 629 O O . LEU A 1 82 ? -3.438 -23.314 17.099 1.00 29.97 82 LEU A O 1
ATOM 633 N N . GLY A 1 83 ? -4.624 -24.937 16.250 1.00 26.75 83 GLY A N 1
ATOM 634 C CA . GLY A 1 83 ? -5.441 -26.135 16.399 1.00 26.75 83 GLY A CA 1
ATOM 635 C C . GLY A 1 83 ? -6.722 -25.718 17.109 1.00 26.75 83 GLY A C 1
ATOM 636 O O . GLY A 1 83 ? -6.746 -25.642 18.330 1.00 26.75 83 GLY A O 1
ATOM 637 N N . ALA A 1 84 ? -7.724 -25.381 16.300 1.00 31.03 84 ALA A N 1
ATOM 638 C CA . ALA A 1 84 ? -9.043 -24.888 16.659 1.00 31.03 84 ALA A CA 1
ATOM 639 C C . ALA A 1 84 ? -9.719 -25.640 17.817 1.00 31.03 84 ALA A C 1
ATOM 641 O O . ALA A 1 84 ? -9.737 -26.865 17.838 1.00 31.03 84 ALA A O 1
ATOM 642 N N . HIS A 1 85 ? -10.357 -24.882 18.708 1.00 32.28 85 HIS A N 1
ATOM 643 C CA . HIS A 1 85 ? -11.631 -25.221 19.343 1.00 32.28 85 HIS A CA 1
ATOM 644 C C . HIS A 1 85 ? -12.097 -24.005 20.144 1.00 32.28 85 HIS A C 1
ATOM 646 O O . HIS A 1 85 ? -11.389 -23.599 21.055 1.00 32.28 85 HIS A O 1
ATOM 652 N N . LEU A 1 86 ? -13.263 -23.445 19.806 1.00 27.81 86 LEU A N 1
ATOM 653 C CA . LEU A 1 86 ? -14.255 -22.900 20.747 1.00 27.81 86 LEU A CA 1
ATOM 654 C C . LEU A 1 86 ? -15.476 -22.404 19.952 1.00 27.81 86 LEU A C 1
ATOM 656 O O . LEU A 1 86 ? -15.617 -21.229 19.635 1.00 27.81 86 LEU A O 1
ATOM 660 N N . HIS A 1 87 ? -16.373 -23.339 19.638 1.00 32.62 87 HIS A N 1
ATOM 661 C CA . HIS A 1 87 ? -17.787 -23.025 19.471 1.00 32.62 87 HIS A CA 1
ATOM 662 C C . HIS A 1 87 ? -18.471 -23.207 20.827 1.00 32.62 87 HIS A C 1
ATOM 664 O O . HIS A 1 87 ? -18.323 -24.252 21.455 1.00 32.62 87 HIS A O 1
ATOM 670 N N . GLY A 1 88 ? -19.276 -22.214 21.203 1.00 31.98 88 GLY A N 1
ATOM 671 C CA . GLY A 1 88 ? -20.448 -22.400 22.052 1.00 31.98 88 GLY A CA 1
ATOM 672 C C . GLY A 1 88 ? -20.213 -22.295 23.551 1.00 31.98 88 GLY A C 1
ATOM 673 O O . GLY A 1 88 ? -19.964 -23.300 24.193 1.00 31.98 88 GLY A O 1
ATOM 674 N N . LEU A 1 89 ? -20.446 -21.107 24.112 1.00 29.81 89 LEU A N 1
ATOM 675 C CA . LEU A 1 89 ? -21.036 -20.939 25.445 1.00 29.81 89 LEU A CA 1
ATOM 676 C C . LEU A 1 89 ? -21.733 -19.571 25.500 1.00 29.81 89 LEU A C 1
ATOM 678 O O . LEU A 1 89 ? -21.152 -18.561 25.882 1.00 29.81 89 LEU A O 1
ATOM 682 N N . SER A 1 90 ? -2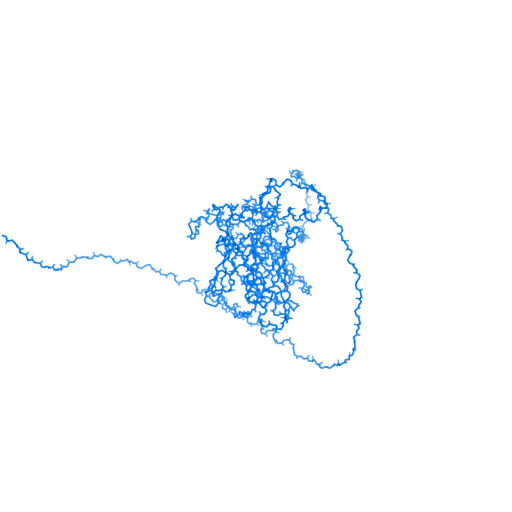2.998 -19.545 25.089 1.00 32.81 90 SER A N 1
ATOM 683 C CA . SER A 1 90 ? -23.921 -18.456 25.398 1.00 32.81 90 SER A CA 1
ATOM 684 C C . SER A 1 90 ? -25.224 -19.091 25.858 1.00 32.81 90 SER A C 1
ATOM 686 O O . SER A 1 90 ? -26.023 -19.510 25.028 1.00 32.81 90 SER A O 1
ATOM 688 N N . ALA A 1 91 ? -25.366 -19.284 27.173 1.00 32.28 91 ALA A N 1
ATOM 689 C CA . ALA A 1 91 ? -26.641 -19.472 27.866 1.00 32.28 91 ALA A CA 1
ATOM 690 C C . ALA A 1 91 ? -26.427 -19.735 29.369 1.00 32.28 91 ALA A C 1
ATOM 692 O O . ALA A 1 91 ? -25.689 -20.638 29.749 1.00 32.28 91 ALA A O 1
ATOM 693 N N . LEU A 1 92 ? -27.211 -19.005 30.172 1.00 36.38 92 LEU A N 1
ATOM 694 C CA . LEU A 1 92 ? -27.688 -19.321 31.526 1.00 36.38 92 LEU A CA 1
ATOM 695 C C . LEU A 1 92 ? -26.722 -19.130 32.706 1.00 36.38 92 LEU A C 1
ATOM 697 O O . LEU A 1 92 ? -25.905 -19.990 33.005 1.00 36.38 92 LEU A O 1
ATOM 701 N N . LEU A 1 93 ? -26.973 -18.064 33.479 1.00 31.84 93 LEU A N 1
ATOM 702 C CA . LEU A 1 93 ? -27.192 -18.144 34.933 1.00 31.84 93 LEU A CA 1
ATOM 703 C C . LEU A 1 93 ? -27.761 -16.814 35.467 1.00 31.84 93 LEU A C 1
ATOM 705 O O . LEU A 1 93 ? -27.043 -15.843 35.683 1.00 31.84 93 LEU A O 1
ATOM 709 N N . LEU A 1 94 ? -29.078 -16.794 35.687 1.00 35.12 94 LEU A N 1
ATOM 710 C CA . LEU A 1 94 ? -29.754 -15.874 36.608 1.00 35.12 94 LEU A CA 1
ATOM 711 C C . LEU A 1 94 ? -29.755 -16.510 38.007 1.00 35.12 94 LEU A C 1
ATOM 713 O O . LEU A 1 94 ? -30.144 -17.676 38.112 1.00 35.12 94 LEU A O 1
ATOM 717 N N . PRO A 1 95 ? -29.456 -15.764 39.084 1.00 38.78 95 PRO A N 1
ATOM 718 C CA . PRO A 1 95 ? -29.938 -16.101 40.413 1.00 38.78 95 PRO A CA 1
ATOM 719 C C . PRO A 1 95 ? -31.041 -15.137 40.876 1.00 38.78 95 PRO A C 1
ATOM 721 O O . PRO A 1 95 ? -31.001 -13.928 40.646 1.00 38.78 95 PRO A O 1
ATOM 724 N N . ALA A 1 96 ? -32.043 -15.725 41.527 1.00 35.41 96 ALA A N 1
ATOM 725 C CA . ALA A 1 96 ? -33.184 -15.075 42.166 1.00 35.41 96 ALA A CA 1
ATOM 726 C C . ALA A 1 96 ? -32.784 -14.317 43.462 1.00 35.41 96 ALA A C 1
ATOM 728 O O . ALA A 1 96 ? -31.688 -14.539 43.983 1.00 35.41 96 ALA A O 1
ATOM 729 N N . PRO A 1 97 ? -33.651 -13.430 43.997 1.00 49.09 97 PRO A N 1
ATOM 730 C CA . PRO A 1 97 ? -33.280 -12.433 44.998 1.00 49.09 97 PRO A CA 1
ATOM 731 C C . PRO A 1 97 ? -33.481 -12.919 46.442 1.00 49.09 97 PRO A C 1
ATOM 733 O O . PRO A 1 97 ? -34.455 -13.603 46.751 1.00 49.09 97 PRO A O 1
ATOM 736 N N . GLY A 1 98 ? -32.611 -12.470 47.350 1.00 39.03 98 GLY A N 1
ATOM 737 C CA . GLY A 1 98 ? -32.815 -12.586 48.794 1.00 39.03 98 GLY A CA 1
ATOM 738 C C . GLY A 1 98 ? -31.856 -11.704 49.601 1.00 39.03 98 GLY A C 1
ATOM 739 O O . GLY A 1 98 ? -30.654 -11.878 49.465 1.00 39.03 98 GLY A O 1
ATOM 740 N N . HIS A 1 99 ? -32.436 -10.769 50.377 1.00 36.62 99 HIS A N 1
ATOM 741 C CA . HIS A 1 99 ? -32.052 -10.236 51.711 1.00 36.62 99 HIS A CA 1
ATOM 742 C C . HIS A 1 99 ? -30.561 -10.150 52.121 1.00 36.62 99 HIS A C 1
ATOM 744 O O . HIS A 1 99 ? -29.824 -11.109 51.967 1.00 36.62 99 HIS A O 1
ATOM 750 N N . THR A 1 100 ? -30.030 -9.135 52.812 1.00 44.72 100 THR A N 1
ATOM 751 C CA . THR A 1 100 ? -30.455 -7.823 53.349 1.00 44.72 100 THR A CA 1
ATOM 752 C C . THR A 1 100 ? -29.191 -7.176 53.923 1.00 44.72 100 THR A C 1
ATOM 754 O O . THR A 1 100 ? -28.370 -7.876 54.504 1.00 44.72 100 THR A O 1
ATOM 757 N N . ASP A 1 101 ? -29.139 -5.851 53.820 1.00 41.09 101 ASP A N 1
ATOM 758 C CA . ASP A 1 101 ? -28.547 -4.876 54.740 1.00 41.09 101 ASP A CA 1
ATOM 759 C C . ASP A 1 101 ? -27.057 -4.877 55.126 1.00 41.09 101 ASP A C 1
ATOM 761 O O . ASP A 1 101 ? -26.495 -5.809 55.689 1.00 41.09 101 ASP A O 1
ATOM 765 N N . ASN A 1 102 ? -26.537 -3.651 54.982 1.00 45.22 102 ASN A N 1
ATOM 766 C CA . ASN A 1 102 ? -25.494 -3.001 55.772 1.00 45.22 102 ASN A CA 1
ATOM 767 C C . ASN A 1 102 ? -24.058 -3.497 55.602 1.00 45.22 102 ASN A C 1
ATOM 769 O O . ASN A 1 102 ? -23.560 -4.237 56.434 1.00 45.22 102 ASN A O 1
ATOM 773 N N . ASP A 1 103 ? -23.374 -2.958 54.581 1.00 44.47 103 ASP A N 1
ATOM 774 C CA . ASP A 1 103 ? -21.996 -2.443 54.718 1.00 44.47 103 ASP A CA 1
ATOM 775 C C . ASP A 1 103 ? -21.508 -1.749 53.428 1.00 44.47 103 ASP A C 1
ATOM 777 O O . ASP A 1 103 ? -20.628 -2.223 52.710 1.00 44.47 103 ASP A O 1
ATOM 781 N N . HIS A 1 104 ? -22.071 -0.583 53.089 1.00 40.91 104 HIS A N 1
ATOM 782 C CA . HIS A 1 104 ? -21.612 0.199 51.932 1.00 40.91 104 HIS A CA 1
ATOM 783 C C . HIS A 1 104 ? -21.404 1.671 52.271 1.00 40.91 104 HIS A C 1
ATOM 785 O O . HIS A 1 104 ? -22.214 2.538 51.946 1.00 40.91 104 HIS A O 1
ATOM 791 N N . ARG A 1 105 ? -20.256 1.972 52.887 1.00 42.97 105 ARG A N 1
ATOM 792 C CA . ARG A 1 105 ? -19.706 3.334 52.870 1.00 42.97 105 ARG A CA 1
ATOM 793 C C . ARG A 1 105 ? -18.178 3.387 52.972 1.00 42.97 105 ARG A C 1
ATOM 795 O O . ARG A 1 105 ? -17.649 4.173 53.741 1.00 42.97 105 ARG A O 1
ATOM 802 N N . ALA A 1 106 ? -17.467 2.568 52.188 1.00 44.44 106 ALA A N 1
ATOM 803 C CA . ALA A 1 106 ? -16.019 2.734 51.965 1.00 44.44 106 ALA A CA 1
ATOM 804 C C . ALA A 1 106 ? -15.457 1.972 50.739 1.00 44.44 106 ALA A C 1
ATOM 806 O O . ALA A 1 106 ? -14.284 1.613 50.726 1.00 44.44 106 ALA A O 1
ATOM 807 N N . ALA A 1 107 ? -16.251 1.713 49.695 1.00 43.22 107 ALA A N 1
ATOM 808 C CA . ALA A 1 107 ? -15.727 1.170 48.439 1.00 43.22 107 ALA A CA 1
ATOM 809 C C . ALA A 1 107 ? -15.495 2.319 47.449 1.00 43.22 107 ALA A C 1
ATOM 811 O O . ALA A 1 107 ? -16.295 2.546 46.544 1.00 43.22 107 ALA A O 1
ATOM 812 N N . MET A 1 108 ? -14.411 3.082 47.640 1.00 39.97 108 MET A N 1
ATOM 813 C CA . MET A 1 108 ? -13.864 3.857 46.525 1.00 39.97 108 MET A CA 1
ATOM 814 C C . MET A 1 108 ? -13.519 2.860 45.421 1.00 39.97 108 MET A C 1
ATOM 816 O O . MET A 1 108 ? -12.759 1.917 45.650 1.00 39.97 108 MET A O 1
ATOM 820 N N . GLY A 1 109 ? -14.185 3.025 44.278 1.00 46.50 109 GLY A N 1
ATOM 821 C CA . GLY A 1 109 ? -14.204 2.070 43.184 1.00 46.50 109 GLY A CA 1
ATOM 822 C C . GLY A 1 109 ? -12.801 1.609 42.827 1.00 46.50 109 GLY A C 1
ATOM 823 O O . GLY A 1 109 ? -11.962 2.406 42.413 1.00 46.50 109 GLY A O 1
ATOM 824 N N . LYS A 1 110 ? -12.559 0.302 42.962 1.00 50.38 110 LYS A N 1
ATOM 825 C CA . LYS A 1 110 ? -11.494 -0.347 42.205 1.00 50.38 110 LYS A CA 1
ATOM 826 C C . LYS A 1 110 ? -11.819 -0.082 40.740 1.00 50.38 110 LYS A C 1
ATOM 828 O O . LYS A 1 110 ? -12.711 -0.728 40.196 1.00 50.38 110 LYS A O 1
ATOM 833 N N . MET A 1 111 ? -11.150 0.901 40.137 1.00 54.72 111 MET A N 1
ATOM 834 C CA . MET A 1 111 ? -11.098 1.016 38.686 1.00 54.72 111 MET A CA 1
ATOM 835 C C . MET A 1 111 ? -10.604 -0.339 38.199 1.00 54.72 111 MET A C 1
ATOM 837 O O . MET A 1 111 ? -9.476 -0.733 38.495 1.00 54.72 111 MET A O 1
ATOM 841 N N . VAL A 1 112 ? -11.502 -1.100 37.575 1.00 65.44 112 VAL A N 1
ATOM 842 C CA . VAL A 1 112 ? -11.158 -2.362 36.934 1.00 65.44 112 VAL A CA 1
ATOM 843 C C . VAL A 1 112 ? -10.189 -1.979 35.830 1.00 65.44 112 VAL A C 1
ATOM 845 O O . VAL A 1 112 ? -10.593 -1.420 34.815 1.00 65.44 112 VAL A O 1
ATOM 848 N N . THR A 1 113 ? -8.899 -2.185 36.074 1.00 69.44 113 THR A N 1
ATOM 849 C CA . THR A 1 113 ? -7.862 -1.965 35.077 1.00 69.44 113 THR A CA 1
ATOM 850 C C . THR A 1 113 ? -8.183 -2.877 33.905 1.00 69.44 113 THR A C 1
ATOM 852 O O . THR A 1 113 ? -8.141 -4.101 34.041 1.00 69.44 113 THR A O 1
ATOM 855 N N . MET A 1 114 ? -8.562 -2.290 32.768 1.00 81.56 114 MET A N 1
ATOM 856 C CA . MET A 1 114 ? -8.783 -3.065 31.556 1.00 81.56 114 MET A CA 1
ATOM 857 C C . MET A 1 114 ? -7.492 -3.801 31.209 1.00 81.56 114 MET A C 1
ATOM 859 O O . MET A 1 114 ? -6.421 -3.207 31.092 1.00 81.56 114 MET A O 1
ATOM 863 N N . THR A 1 115 ? -7.589 -5.118 31.068 1.00 86.62 115 THR A N 1
ATOM 864 C CA . THR A 1 115 ? -6.456 -5.936 30.638 1.00 86.62 115 THR A CA 1
ATOM 865 C C . THR A 1 115 ? -6.094 -5.598 29.194 1.00 86.62 115 THR A C 1
ATOM 867 O O . THR A 1 115 ? -6.985 -5.363 28.376 1.00 86.62 115 THR A O 1
ATOM 870 N N . ARG A 1 116 ? -4.804 -5.659 28.853 1.00 85.62 116 ARG A N 1
ATOM 871 C CA . ARG A 1 116 ? -4.302 -5.436 27.486 1.00 85.62 116 ARG A CA 1
ATOM 872 C C . ARG A 1 116 ? -5.004 -6.307 26.433 1.00 85.62 116 ARG A C 1
ATOM 874 O O . ARG A 1 116 ? -5.293 -5.822 25.346 1.00 85.62 116 ARG A O 1
ATOM 881 N N . GLU A 1 117 ? -5.308 -7.558 26.770 1.00 87.31 117 GLU A N 1
ATOM 882 C CA . GLU A 1 117 ? -6.022 -8.498 25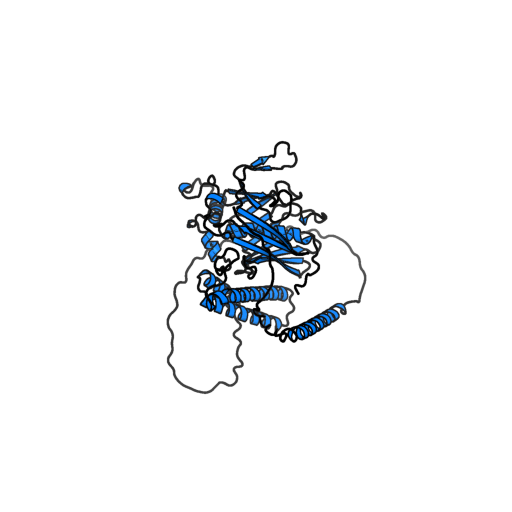.892 1.00 87.31 117 GLU A CA 1
ATOM 883 C C . GLU A 1 117 ? -7.443 -8.017 25.574 1.00 87.31 117 GLU A C 1
ATOM 885 O O . GLU A 1 117 ? -7.876 -8.047 24.426 1.00 87.31 117 GLU A O 1
ATOM 890 N N . HIS A 1 118 ? -8.151 -7.493 26.576 1.00 89.81 118 HIS A N 1
ATOM 891 C CA . HIS A 1 118 ? -9.481 -6.919 26.382 1.00 89.81 118 HIS A CA 1
ATOM 892 C C . HIS A 1 118 ? -9.450 -5.686 25.468 1.00 89.81 118 HIS A C 1
ATOM 894 O O . HIS A 1 118 ? -10.299 -5.549 24.591 1.00 89.81 118 HIS A O 1
ATOM 900 N N . LEU A 1 119 ? -8.443 -4.819 25.618 1.00 89.00 119 LEU A N 1
ATOM 901 C CA . LEU A 1 119 ? -8.245 -3.679 24.721 1.00 89.00 119 LEU A CA 1
ATOM 902 C C . LEU A 1 119 ? -7.955 -4.138 23.281 1.00 89.00 119 LEU A C 1
ATOM 904 O O . LEU A 1 119 ? -8.429 -3.540 22.321 1.00 89.00 119 LEU A O 1
ATOM 908 N N . GLU A 1 120 ? -7.164 -5.194 23.100 1.00 88.75 120 GLU A N 1
ATOM 909 C CA . GLU A 1 120 ? -6.918 -5.794 21.785 1.00 88.75 120 GLU A CA 1
ATOM 910 C C . GLU A 1 120 ? -8.190 -6.337 21.141 1.00 88.75 120 GLU A C 1
ATOM 912 O O . GLU A 1 120 ? -8.463 -6.004 19.991 1.00 88.75 120 GLU A O 1
ATOM 917 N N . LEU A 1 121 ? -9.013 -7.049 21.909 1.00 91.69 121 LEU A N 1
ATOM 918 C CA . LEU A 1 121 ? -10.308 -7.548 21.456 1.00 91.69 121 LEU A CA 1
ATOM 919 C C . LEU A 1 121 ? -11.267 -6.415 21.053 1.00 91.69 121 LEU A C 1
ATOM 921 O O . LEU A 1 121 ? -11.927 -6.496 20.018 1.00 91.69 121 LEU A O 1
ATOM 925 N N . LEU A 1 122 ? -11.348 -5.340 21.842 1.00 90.69 122 LEU A N 1
ATOM 926 C CA . LEU A 1 122 ? -12.179 -4.178 21.504 1.00 90.69 122 LEU A CA 1
ATOM 927 C C . LEU A 1 122 ? -11.713 -3.508 20.206 1.00 90.69 122 LEU A C 1
ATOM 929 O O . LEU A 1 122 ? -12.538 -3.117 19.382 1.00 90.69 122 LEU A O 1
ATOM 933 N N . ARG A 1 123 ? -10.394 -3.406 20.004 1.00 91.12 123 ARG A N 1
ATOM 934 C CA . ARG A 1 123 ? -9.816 -2.832 18.785 1.00 91.12 123 ARG A CA 1
ATOM 935 C C . ARG A 1 123 ? -10.135 -3.674 17.552 1.00 91.12 123 ARG A C 1
ATOM 937 O O . ARG A 1 123 ? -10.572 -3.114 16.553 1.00 91.12 123 ARG A O 1
ATOM 944 N N . SER A 1 124 ? -9.939 -4.991 17.610 1.00 91.69 124 SER A N 1
ATOM 945 C CA . SER A 1 124 ? -10.139 -5.870 16.452 1.00 91.69 124 SER A CA 1
ATOM 946 C C . SER A 1 124 ? -11.616 -6.107 16.123 1.00 91.69 124 SER A C 1
ATOM 948 O O . SER A 1 124 ? -11.980 -6.081 14.948 1.00 91.69 124 SER A O 1
ATOM 950 N N . SER A 1 125 ? -12.476 -6.260 17.136 1.00 94.38 125 SER A N 1
ATOM 951 C CA . SER A 1 125 ? -13.903 -6.572 16.942 1.00 94.38 125 SER A CA 1
ATOM 952 C C . SER A 1 125 ? -14.665 -5.506 16.149 1.00 94.38 125 SER A C 1
ATOM 954 O O . SER A 1 125 ? -15.530 -5.853 15.349 1.00 94.38 125 SER A O 1
ATOM 956 N N . ALA A 1 126 ? -14.311 -4.222 16.294 1.00 94.75 126 ALA A N 1
ATOM 957 C CA . ALA A 1 126 ? -14.931 -3.137 15.529 1.00 94.75 126 ALA A CA 1
ATOM 958 C C . ALA A 1 126 ? -14.763 -3.322 14.010 1.00 94.75 126 ALA A C 1
ATOM 960 O O . ALA A 1 126 ? -15.724 -3.180 13.249 1.00 94.75 126 ALA A O 1
ATOM 961 N N . PHE A 1 127 ? -13.549 -3.688 13.586 1.00 94.44 127 PHE A N 1
ATOM 962 C CA . PHE A 1 127 ? -13.209 -3.940 12.186 1.00 94.44 127 PHE A CA 1
ATOM 963 C C . PHE A 1 127 ? -13.710 -5.302 11.692 1.00 94.44 127 PHE A C 1
ATOM 965 O O . PHE A 1 127 ? -14.015 -5.443 10.509 1.00 94.44 127 PHE A O 1
ATOM 972 N N . GLU A 1 128 ? -13.820 -6.291 12.579 1.00 92.94 128 GLU A N 1
ATOM 973 C CA . GLU A 1 128 ? -14.442 -7.583 12.274 1.00 92.94 128 GLU A CA 1
ATOM 974 C C . GLU A 1 128 ? -15.926 -7.409 11.929 1.00 92.94 128 GLU A C 1
ATOM 976 O O . GLU A 1 128 ? -16.378 -7.850 10.874 1.00 92.94 128 GLU A O 1
ATOM 981 N N . SER A 1 129 ? -16.671 -6.679 12.764 1.00 93.88 129 SER A N 1
ATOM 982 C CA . SER A 1 129 ? -18.076 -6.348 12.500 1.00 93.88 129 SER A CA 1
ATOM 983 C C . SER A 1 129 ? -18.239 -5.527 11.223 1.00 93.88 129 SER A C 1
ATOM 985 O O . SER A 1 129 ? -19.204 -5.717 10.488 1.00 93.88 129 SER A O 1
ATOM 987 N N . GLU A 1 130 ? -17.292 -4.629 10.937 1.00 92.44 130 GLU A N 1
ATOM 988 C CA . GLU A 1 130 ? -17.280 -3.840 9.705 1.00 92.44 130 GLU A CA 1
ATOM 989 C C . GLU A 1 130 ? -17.164 -4.736 8.461 1.00 92.44 130 GLU A C 1
ATOM 991 O O . GLU A 1 130 ? -17.901 -4.568 7.489 1.00 92.44 130 GLU A O 1
ATOM 996 N N . HIS A 1 131 ? -16.275 -5.730 8.520 1.00 90.12 131 HIS A N 1
ATOM 997 C CA . HIS A 1 131 ? -16.081 -6.727 7.469 1.00 90.12 131 HIS A CA 1
ATOM 998 C C . HIS A 1 131 ? -17.301 -7.636 7.295 1.00 90.12 131 HIS A C 1
ATOM 1000 O O . HIS A 1 131 ? -17.695 -7.935 6.171 1.00 90.12 131 HIS A O 1
ATOM 1006 N N . ALA A 1 132 ? -17.942 -8.011 8.403 1.00 90.94 132 ALA A N 1
ATOM 1007 C CA . ALA A 1 132 ? -19.189 -8.769 8.417 1.00 90.94 132 ALA A CA 1
ATOM 1008 C C . ALA A 1 132 ? -20.429 -7.936 8.024 1.00 90.94 132 ALA A C 1
ATOM 1010 O O . ALA A 1 132 ? -21.546 -8.444 8.096 1.00 90.94 132 ALA A O 1
ATOM 1011 N N . GLN A 1 133 ? -20.252 -6.668 7.625 1.00 91.31 133 GLN A N 1
A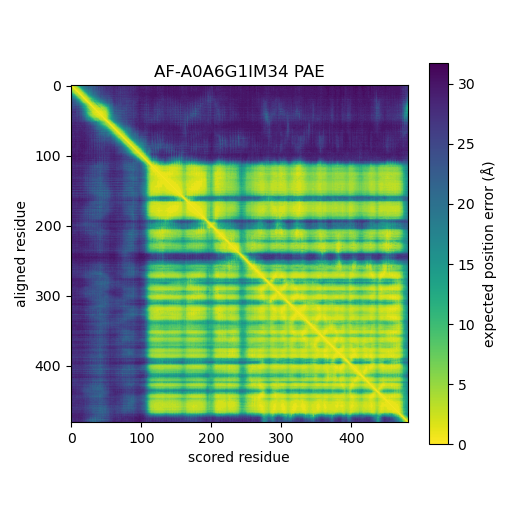TOM 1012 C CA . GLN A 1 133 ? -21.324 -5.733 7.250 1.00 91.31 133 GLN A CA 1
ATOM 1013 C C . GLN A 1 133 ? -22.333 -5.454 8.383 1.00 91.31 133 GLN A C 1
ATOM 1015 O O . GLN A 1 133 ? -23.466 -5.036 8.149 1.00 91.31 133 GLN A O 1
ATOM 1020 N N . LEU A 1 134 ? -21.919 -5.639 9.639 1.00 92.75 134 LEU A N 1
ATOM 1021 C CA . LEU A 1 134 ? -22.705 -5.344 10.839 1.00 92.75 134 LEU A CA 1
ATOM 1022 C C . LEU A 1 134 ? -22.468 -3.893 11.282 1.00 92.75 134 LEU A C 1
ATOM 1024 O O . LEU A 1 134 ? -21.924 -3.633 12.358 1.00 92.75 134 LEU A O 1
ATOM 1028 N N . TYR A 1 135 ? -22.852 -2.933 10.437 1.00 92.12 135 TYR A N 1
ATOM 1029 C CA . TYR A 1 135 ? -22.459 -1.524 10.575 1.00 92.12 135 TYR A CA 1
ATOM 1030 C C . TYR A 1 135 ? -22.947 -0.843 11.860 1.00 92.12 135 TYR A C 1
ATOM 1032 O O . TYR A 1 135 ? -22.188 -0.078 12.453 1.00 92.12 135 TYR A O 1
ATOM 1040 N N . ASP A 1 136 ? -24.148 -1.167 12.348 1.00 92.38 136 ASP A N 1
ATOM 1041 C CA . ASP A 1 136 ? -24.652 -0.646 13.630 1.00 92.38 136 ASP A CA 1
ATOM 1042 C C . ASP A 1 136 ? -23.769 -1.088 14.806 1.00 92.38 136 ASP A C 1
ATOM 1044 O O . ASP A 1 136 ? -23.402 -0.299 15.679 1.00 92.38 136 ASP A O 1
ATOM 1048 N N . THR A 1 137 ? -23.387 -2.368 14.809 1.00 95.69 137 THR A N 1
ATOM 1049 C CA . THR A 1 137 ? -22.530 -2.945 15.854 1.00 95.69 137 THR A CA 1
ATOM 1050 C C . THR A 1 137 ? -21.110 -2.400 15.741 1.00 95.69 137 THR A C 1
ATOM 1052 O O . THR A 1 137 ? -20.532 -1.977 16.742 1.00 95.69 137 THR A O 1
ATOM 1055 N N . SER A 1 138 ? -20.577 -2.336 14.518 1.00 95.25 138 SER A N 1
ATOM 1056 C CA . SER A 1 138 ? -19.261 -1.767 14.227 1.00 95.25 138 SER A CA 1
ATOM 1057 C C . SER A 1 138 ? -19.158 -0.310 14.693 1.00 95.25 138 SER A C 1
ATOM 1059 O O . SER A 1 138 ? -18.189 0.051 15.361 1.00 95.25 138 SER A O 1
ATOM 1061 N N . TYR A 1 139 ? -20.182 0.517 14.449 1.00 94.94 139 TYR A N 1
ATOM 1062 C CA . TYR A 1 139 ? -20.211 1.916 14.883 1.00 94.94 139 TYR A CA 1
ATOM 1063 C C . TYR A 1 139 ? -20.032 2.057 16.403 1.00 94.94 139 TYR A C 1
ATOM 1065 O O . TYR A 1 139 ? -19.167 2.813 16.858 1.00 94.94 139 TYR A O 1
ATOM 1073 N N . MET A 1 140 ? -20.800 1.290 17.183 1.00 96.81 140 MET A N 1
ATOM 1074 C CA . MET A 1 140 ? -20.713 1.289 18.649 1.00 96.81 140 MET A CA 1
ATOM 1075 C C . MET A 1 140 ? -19.368 0.741 19.145 1.00 96.81 140 MET A C 1
ATOM 1077 O O . MET A 1 140 ? -18.802 1.248 20.114 1.00 96.81 140 MET A O 1
ATOM 1081 N N . GLN A 1 141 ? -18.820 -0.276 18.476 1.00 96.81 141 GLN A N 1
ATOM 1082 C CA . GLN A 1 141 ? -17.522 -0.853 18.829 1.00 96.81 141 GLN A CA 1
ATOM 1083 C C . GLN A 1 141 ? -16.357 0.101 18.533 1.00 96.81 141 GLN A C 1
ATOM 1085 O O . GLN A 1 141 ? -15.441 0.199 19.348 1.00 96.81 141 GLN A O 1
ATOM 1090 N N . HIS A 1 142 ? -16.394 0.859 17.430 1.00 96.88 142 HIS A N 1
ATOM 1091 C CA . HIS A 1 142 ? -15.403 1.908 17.162 1.00 96.88 142 HIS A CA 1
ATOM 1092 C C . HIS A 1 142 ? -15.420 2.992 18.244 1.00 96.88 142 HIS A C 1
ATOM 1094 O O . HIS A 1 142 ? -14.356 3.447 18.670 1.00 96.88 142 HIS A O 1
ATOM 1100 N N . GLU A 1 143 ? -16.606 3.384 18.713 1.00 96.81 143 GLU A N 1
ATOM 1101 C CA . GLU A 1 143 ? -16.747 4.332 19.818 1.00 96.81 143 GLU A CA 1
ATOM 1102 C C . GLU A 1 143 ? -16.144 3.789 21.117 1.00 96.81 143 GLU A C 1
ATOM 1104 O O . GLU A 1 143 ? -15.321 4.458 21.747 1.00 96.81 143 GLU A O 1
ATOM 1109 N N . ALA A 1 144 ? -16.512 2.560 21.488 1.00 96.56 144 ALA A N 1
ATOM 1110 C CA . ALA A 1 144 ? -16.020 1.897 22.689 1.00 96.56 144 ALA A CA 1
ATOM 1111 C C . ALA A 1 144 ? -14.493 1.723 22.666 1.00 96.56 144 ALA A C 1
ATOM 1113 O O . ALA A 1 144 ? -13.825 2.029 23.656 1.00 96.56 144 ALA A O 1
ATOM 1114 N N . ALA A 1 145 ? -13.929 1.300 21.530 1.00 96.56 145 ALA A N 1
ATOM 1115 C CA . ALA A 1 145 ? -12.487 1.158 21.351 1.00 96.56 145 ALA A CA 1
ATOM 1116 C C . ALA A 1 145 ? -11.760 2.504 21.490 1.00 96.56 145 ALA A C 1
ATOM 1118 O O . ALA A 1 145 ? -10.756 2.588 22.195 1.00 96.56 145 ALA A O 1
ATOM 1119 N N . ALA A 1 146 ? -12.277 3.574 20.874 1.00 97.19 146 ALA A N 1
ATOM 1120 C CA . ALA A 1 146 ? -11.676 4.901 20.983 1.00 97.19 146 ALA A CA 1
ATOM 1121 C C . ALA A 1 146 ? -11.680 5.423 22.430 1.00 97.19 146 ALA A C 1
ATOM 1123 O O . ALA A 1 146 ? -10.652 5.909 22.895 1.00 97.19 146 ALA A O 1
ATOM 1124 N N . MET A 1 147 ? -12.791 5.267 23.161 1.00 96.75 147 MET A N 1
ATOM 1125 C CA . MET A 1 147 ? -12.872 5.667 24.573 1.00 96.75 147 MET A CA 1
ATOM 1126 C C . MET A 1 147 ? -11.917 4.867 25.466 1.00 96.75 147 MET A C 1
ATOM 1128 O O . MET A 1 147 ? -11.261 5.441 26.333 1.00 96.75 147 MET A O 1
ATOM 1132 N N . ALA A 1 148 ? -11.801 3.552 25.254 1.00 95.38 148 ALA A N 1
ATOM 1133 C CA . ALA A 1 148 ? -10.881 2.714 26.024 1.00 95.38 148 ALA A CA 1
ATOM 1134 C C . ALA A 1 148 ? -9.411 3.125 25.808 1.00 95.38 148 ALA A C 1
ATOM 1136 O O . ALA A 1 148 ? -8.627 3.176 26.755 1.00 95.38 148 ALA A O 1
ATOM 1137 N N . LEU A 1 149 ? -9.047 3.487 24.574 1.00 94.94 149 LEU A N 1
ATOM 1138 C CA . LEU A 1 149 ? -7.713 3.991 24.236 1.00 94.94 149 LEU A CA 1
ATOM 1139 C C . LEU A 1 149 ? -7.443 5.391 24.814 1.00 94.94 149 LEU A C 1
ATOM 1141 O O . LEU A 1 149 ? -6.325 5.677 25.241 1.00 94.94 149 LEU A O 1
ATOM 1145 N N . GLU A 1 150 ? -8.448 6.270 24.848 1.00 95.69 150 GLU A N 1
ATOM 1146 C CA . GLU A 1 150 ? -8.350 7.586 25.498 1.00 95.69 150 GLU A CA 1
ATOM 1147 C C . GLU A 1 150 ? -8.044 7.427 26.999 1.00 95.69 150 GLU A C 1
ATOM 1149 O O . GLU A 1 150 ? -7.101 8.043 27.502 1.00 95.69 150 GLU A O 1
ATOM 1154 N N . GLN A 1 151 ? -8.741 6.512 27.682 1.00 93.31 151 GLN A N 1
ATOM 1155 C CA . GLN A 1 151 ? -8.471 6.170 29.084 1.00 93.31 151 GLN A CA 1
ATOM 1156 C C . GLN A 1 151 ? -7.064 5.590 29.281 1.00 93.31 151 GLN A C 1
ATOM 1158 O O . GLN A 1 151 ? -6.381 5.936 30.245 1.00 93.31 151 GLN A O 1
ATOM 1163 N N . GLU A 1 152 ? -6.588 4.735 28.369 1.00 91.81 152 GLU A N 1
ATOM 1164 C CA . GLU A 1 152 ? -5.222 4.201 28.426 1.00 91.81 152 GLU A CA 1
ATOM 1165 C C . GLU A 1 152 ? -4.172 5.323 28.360 1.00 91.81 152 GLU A C 1
ATOM 1167 O O . GLU A 1 152 ? -3.208 5.317 29.131 1.00 91.81 152 GLU A O 1
ATOM 1172 N N . ILE A 1 153 ? -4.367 6.322 27.490 1.00 91.81 153 ILE A N 1
ATOM 1173 C CA . ILE A 1 153 ? -3.482 7.492 27.424 1.00 91.81 153 ILE A CA 1
ATOM 1174 C C . ILE A 1 153 ? -3.502 8.253 28.749 1.00 91.81 153 ILE A C 1
ATOM 1176 O O . ILE A 1 153 ? -2.429 8.567 29.267 1.00 91.81 153 ILE A O 1
ATOM 1180 N N . GLU A 1 154 ? -4.679 8.535 29.306 1.00 90.94 154 GLU A N 1
ATOM 1181 C CA . GLU A 1 154 ? -4.819 9.243 30.584 1.00 90.94 154 GLU A CA 1
ATOM 1182 C C . GLU A 1 154 ? -4.114 8.499 31.725 1.00 90.94 154 GLU A C 1
ATOM 1184 O O . GLU A 1 154 ? -3.325 9.093 32.465 1.00 90.94 154 GLU A O 1
ATOM 1189 N N . HIS A 1 155 ? -4.294 7.178 31.811 1.00 87.69 155 HIS A N 1
ATOM 1190 C CA . HIS A 1 155 ? -3.583 6.334 32.769 1.00 87.69 155 HIS A CA 1
ATOM 1191 C C . HIS A 1 155 ? -2.065 6.352 32.546 1.00 87.69 155 HIS A C 1
ATOM 1193 O O . HIS A 1 155 ? -1.301 6.443 33.510 1.00 87.69 155 HIS A O 1
ATOM 1199 N N . SER A 1 156 ? -1.611 6.325 31.290 1.00 86.19 156 SER A N 1
ATOM 1200 C CA . SER A 1 156 ? -0.184 6.416 30.963 1.00 86.19 156 SER A CA 1
ATOM 1201 C C . SER A 1 156 ? 0.425 7.768 31.348 1.00 86.19 156 SER A C 1
ATOM 1203 O O . SER A 1 156 ? 1.615 7.830 31.638 1.00 86.19 156 SER A O 1
ATOM 1205 N N . LEU A 1 157 ? -0.359 8.854 31.331 1.00 85.75 157 LEU A N 1
ATOM 1206 C CA . LEU A 1 157 ? 0.069 10.204 31.719 1.00 85.75 157 LEU A CA 1
ATOM 1207 C C . LEU A 1 157 ? 0.109 10.383 33.238 1.00 85.75 157 LEU A C 1
ATOM 1209 O O . LEU A 1 157 ? 0.936 11.139 33.739 1.00 85.75 157 LEU A O 1
ATOM 1213 N N . ALA A 1 158 ? -0.754 9.673 33.965 1.00 85.56 158 ALA A N 1
ATOM 1214 C CA . ALA A 1 158 ? -0.739 9.645 35.424 1.00 85.56 158 ALA A CA 1
ATOM 1215 C C . ALA A 1 158 ? 0.446 8.839 35.995 1.00 85.56 158 ALA A C 1
ATOM 1217 O O . ALA A 1 158 ? 0.851 9.054 37.138 1.00 85.56 158 ALA A O 1
ATOM 1218 N N . SER A 1 159 ? 1.018 7.919 35.210 1.00 80.75 159 SER A N 1
ATOM 1219 C CA . SER A 1 159 ? 2.247 7.199 35.556 1.00 80.75 159 SER A CA 1
ATOM 1220 C C . SER A 1 159 ? 3.469 8.121 35.451 1.00 80.75 159 SER A C 1
ATOM 1222 O O . SER A 1 159 ? 3.764 8.662 34.390 1.00 80.75 159 SER A O 1
ATOM 1224 N N . ILE A 1 160 ? 4.214 8.277 36.550 1.00 71.19 160 ILE A N 1
ATOM 1225 C CA . ILE A 1 160 ? 5.367 9.194 36.666 1.00 71.19 160 ILE A CA 1
ATOM 1226 C C . ILE A 1 160 ? 6.647 8.608 36.025 1.00 71.19 160 ILE A C 1
ATOM 1228 O O . ILE A 1 160 ? 7.697 9.236 36.069 1.00 71.19 160 ILE A O 1
ATOM 1232 N N . SER A 1 161 ? 6.610 7.413 35.424 1.00 71.12 161 SER A N 1
ATOM 1233 C CA . SER A 1 161 ? 7.812 6.789 34.851 1.00 71.12 161 SER A CA 1
ATOM 1234 C C . SER A 1 161 ? 8.171 7.407 33.488 1.00 71.12 161 SER A C 1
ATOM 1236 O O . SER A 1 161 ? 7.409 7.236 32.535 1.00 71.12 161 SER A O 1
ATOM 1238 N N . PRO A 1 162 ? 9.315 8.111 33.365 1.00 61.53 162 PRO A N 1
ATOM 1239 C CA . PRO A 1 162 ? 9.776 8.650 32.097 1.00 61.53 162 PRO A CA 1
ATOM 1240 C C . PRO A 1 162 ? 10.588 7.568 31.375 1.00 61.53 162 PRO A C 1
ATOM 1242 O O . PRO A 1 162 ? 11.792 7.441 31.583 1.00 61.53 162 PRO A O 1
ATOM 1245 N N . ASP A 1 163 ? 9.923 6.754 30.561 1.00 73.06 163 ASP A N 1
ATOM 1246 C CA . ASP A 1 163 ? 10.585 5.862 29.602 1.00 73.06 163 ASP A CA 1
ATOM 1247 C C . ASP A 1 163 ? 10.315 6.383 28.183 1.00 73.06 163 ASP A C 1
ATOM 1249 O O . ASP A 1 163 ? 9.175 6.718 27.859 1.00 73.06 163 ASP A O 1
ATOM 1253 N N . GLU A 1 164 ? 11.332 6.439 27.321 1.00 60.25 164 GLU A N 1
ATOM 1254 C CA . GLU A 1 164 ? 11.187 6.799 25.901 1.00 60.25 164 GLU A CA 1
ATOM 1255 C C . GLU A 1 164 ? 10.200 5.863 25.177 1.00 60.25 164 GLU A C 1
ATOM 1257 O O . GLU A 1 164 ? 9.493 6.287 24.259 1.00 60.25 164 GLU A O 1
ATOM 1262 N N . ASN A 1 165 ? 10.061 4.610 25.636 1.00 64.44 165 ASN A N 1
ATOM 1263 C CA . ASN A 1 165 ? 9.038 3.691 25.122 1.00 64.44 165 ASN A CA 1
ATOM 1264 C C . ASN A 1 165 ? 7.604 4.200 25.354 1.00 64.44 165 ASN A C 1
ATOM 1266 O O . ASN A 1 165 ? 6.693 3.828 24.611 1.00 64.44 165 ASN A O 1
ATOM 1270 N N . SER A 1 166 ? 7.383 5.057 26.358 1.00 77.88 166 SER A N 1
ATOM 1271 C CA . SER A 1 166 ? 6.057 5.600 26.667 1.00 77.88 166 SER A CA 1
ATOM 1272 C C . SER A 1 166 ? 5.562 6.586 25.604 1.00 77.88 166 SER A C 1
ATOM 1274 O O . SER A 1 166 ? 4.363 6.624 25.323 1.00 77.88 166 SER A O 1
ATOM 1276 N N . ASP A 1 167 ? 6.460 7.324 24.947 1.00 83.69 167 ASP A N 1
ATOM 1277 C CA . ASP A 1 167 ? 6.082 8.299 23.921 1.00 83.69 167 ASP A CA 1
ATOM 1278 C C . ASP A 1 167 ? 5.714 7.626 22.598 1.00 83.69 167 ASP A C 1
ATOM 1280 O O . ASP A 1 167 ? 4.705 7.981 21.979 1.00 83.69 167 ASP A O 1
ATOM 1284 N N . GLU A 1 168 ? 6.472 6.603 22.191 1.00 84.31 168 GLU A N 1
ATOM 1285 C CA . GLU A 1 168 ? 6.121 5.788 21.023 1.00 84.31 168 GLU A CA 1
ATOM 1286 C C . GLU A 1 168 ? 4.804 5.038 21.258 1.00 84.31 168 GLU A C 1
ATOM 1288 O O . GLU A 1 168 ? 3.938 5.025 20.380 1.00 84.31 168 GLU A O 1
ATOM 1293 N N . HIS A 1 169 ? 4.601 4.488 22.461 1.00 88.06 169 HIS A N 1
ATOM 1294 C CA . HIS A 1 169 ? 3.330 3.865 22.835 1.00 88.06 169 HIS A CA 1
ATOM 1295 C C . HIS A 1 169 ? 2.166 4.855 22.730 1.00 88.06 169 HIS A C 1
ATOM 1297 O O . HIS A 1 169 ? 1.194 4.605 22.019 1.00 88.06 169 HIS A O 1
ATOM 1303 N N . ARG A 1 170 ? 2.285 6.043 23.335 1.00 89.62 170 ARG A N 1
ATOM 1304 C CA . ARG A 1 170 ? 1.261 7.098 23.240 1.00 89.62 170 ARG A CA 1
ATOM 1305 C C . ARG A 1 170 ? 0.993 7.518 21.796 1.00 89.62 170 ARG A C 1
ATOM 1307 O O . ARG A 1 170 ? -0.154 7.799 21.449 1.00 89.62 170 ARG A O 1
ATOM 1314 N N . ARG A 1 171 ? 2.012 7.562 20.932 1.00 88.25 171 ARG A N 1
ATOM 1315 C CA . ARG A 1 171 ? 1.850 7.849 19.495 1.00 88.25 171 ARG A CA 1
ATOM 1316 C C . ARG A 1 171 ? 1.017 6.774 18.806 1.00 88.25 171 ARG A C 1
ATOM 1318 O O . ARG A 1 171 ? 0.107 7.108 18.039 1.00 88.25 171 ARG A O 1
ATOM 1325 N N . ILE A 1 172 ? 1.330 5.508 19.067 1.00 90.75 172 ILE A N 1
ATOM 1326 C CA . ILE A 1 172 ? 0.591 4.370 18.524 1.00 90.75 172 ILE A CA 1
ATOM 1327 C C . ILE A 1 172 ? -0.874 4.464 18.951 1.00 90.75 172 ILE A C 1
ATOM 1329 O O . ILE A 1 172 ? -1.749 4.476 18.086 1.00 90.75 172 ILE A O 1
ATOM 1333 N N . VAL A 1 173 ? -1.136 4.651 20.247 1.00 93.12 173 VAL A N 1
ATOM 1334 C CA . VAL A 1 173 ? -2.498 4.749 20.790 1.00 93.12 173 VAL A CA 1
ATOM 1335 C C . VAL A 1 173 ? -3.258 5.941 20.190 1.00 93.12 173 VAL A C 1
ATOM 1337 O O . VAL A 1 173 ? -4.378 5.780 19.714 1.00 93.12 173 VAL A O 1
ATOM 1340 N N . LYS A 1 174 ? -2.640 7.128 20.080 1.00 93.50 174 LYS A N 1
ATOM 1341 C CA . LYS A 1 174 ? -3.250 8.298 19.406 1.00 93.50 174 LYS A CA 1
ATOM 1342 C C . LYS A 1 174 ? -3.604 8.029 17.944 1.00 93.50 174 LYS A C 1
ATOM 1344 O O . LYS A 1 174 ? -4.613 8.530 17.442 1.00 93.50 174 LYS A O 1
ATOM 1349 N N . THR A 1 175 ? -2.763 7.271 17.247 1.00 92.44 175 THR A N 1
ATOM 1350 C CA . THR A 1 175 ? -3.017 6.888 15.855 1.00 92.44 175 THR A CA 1
ATOM 1351 C C . THR A 1 175 ? -4.205 5.935 15.783 1.00 92.44 175 THR A C 1
ATOM 1353 O O . THR A 1 175 ? -5.119 6.192 15.007 1.00 92.44 175 THR A O 1
ATOM 1356 N N . GLN A 1 176 ? -4.267 4.927 16.658 1.00 94.25 176 GLN A N 1
ATOM 1357 C CA . GLN A 1 176 ? -5.419 4.024 16.762 1.00 94.25 176 GLN A CA 1
ATOM 1358 C C . GLN A 1 176 ? -6.723 4.782 17.062 1.00 94.25 176 GLN A C 1
ATOM 1360 O O . GLN A 1 176 ? -7.709 4.584 16.358 1.00 94.25 176 GLN A O 1
ATOM 1365 N N . ILE A 1 177 ? -6.721 5.720 18.020 1.00 95.50 177 ILE A N 1
ATOM 1366 C CA . ILE A 1 177 ? -7.884 6.585 18.306 1.00 95.50 177 ILE A CA 1
ATOM 1367 C C . ILE A 1 177 ? -8.324 7.329 17.044 1.00 95.50 177 ILE A C 1
ATOM 1369 O O . ILE A 1 177 ? -9.507 7.340 16.707 1.00 95.50 177 ILE A O 1
ATOM 1373 N N . THR A 1 178 ? -7.373 7.932 16.323 1.00 93.88 178 THR A N 1
ATOM 1374 C CA . THR A 1 178 ? -7.666 8.667 15.084 1.00 93.88 178 THR A CA 1
ATOM 1375 C C . THR A 1 178 ? -8.354 7.759 14.067 1.00 93.88 178 THR A C 1
ATOM 1377 O O . THR A 1 178 ? -9.382 8.148 13.517 1.00 93.88 178 THR A O 1
ATOM 1380 N N . LEU A 1 179 ? -7.840 6.541 13.874 1.00 94.12 179 LEU A N 1
ATOM 1381 C CA . LEU A 1 179 ? -8.407 5.560 12.951 1.00 94.12 179 LEU A CA 1
ATOM 1382 C C . LEU A 1 179 ? -9.830 5.158 13.363 1.00 94.12 179 LEU A C 1
ATOM 1384 O O . LEU A 1 179 ? -10.743 5.293 12.552 1.00 94.12 179 LEU A O 1
ATOM 1388 N N . HIS A 1 180 ? -10.069 4.770 14.622 1.00 95.75 180 HIS A N 1
ATOM 1389 C CA . HIS A 1 180 ? -11.419 4.408 15.082 1.00 95.75 180 HIS A CA 1
ATOM 1390 C C . HIS A 1 180 ? -12.417 5.568 14.938 1.00 95.75 180 HIS A C 1
ATOM 1392 O O . HIS A 1 180 ? -13.533 5.367 14.460 1.00 95.75 180 HIS A O 1
ATOM 1398 N N . ARG A 1 181 ? -12.019 6.802 15.276 1.00 95.19 181 ARG A N 1
ATOM 1399 C CA . ARG A 1 181 ? -12.878 7.990 15.131 1.00 95.19 181 ARG A CA 1
ATOM 1400 C C . ARG A 1 181 ? -13.135 8.358 13.668 1.00 95.19 181 ARG A C 1
ATOM 1402 O O . ARG A 1 181 ? -14.196 8.899 13.360 1.00 95.19 181 ARG A O 1
ATOM 1409 N N . GLU A 1 182 ? -12.174 8.134 12.773 1.00 92.00 182 GLU A N 1
ATOM 1410 C CA . GLU A 1 182 ? -12.367 8.300 11.327 1.00 92.00 182 GLU A CA 1
ATOM 1411 C C . GLU A 1 182 ? -13.377 7.283 10.789 1.00 92.00 182 GLU A C 1
ATOM 1413 O O . GLU A 1 182 ? -14.306 7.685 10.090 1.00 92.00 182 GLU A O 1
ATOM 1418 N N . ARG A 1 183 ? -13.268 6.006 11.180 1.00 92.31 183 ARG A N 1
ATOM 1419 C CA . ARG A 1 183 ? -14.230 4.961 10.785 1.00 92.31 183 ARG A CA 1
ATOM 1420 C C . ARG A 1 183 ? -15.634 5.218 11.319 1.00 92.31 183 ARG A C 1
ATOM 1422 O O . ARG A 1 183 ? -16.593 5.149 10.561 1.00 92.31 183 ARG A O 1
ATOM 1429 N N . GLN A 1 184 ? -15.764 5.634 12.578 1.00 91.75 184 GLN A N 1
ATOM 1430 C CA . GLN A 1 184 ? -17.057 6.020 13.150 1.00 91.75 184 GLN A CA 1
ATOM 1431 C C . GLN A 1 184 ? -17.720 7.150 12.336 1.00 91.75 184 GLN A C 1
ATOM 1433 O O . GLN A 1 184 ? -18.904 7.086 12.004 1.00 91.75 184 GLN A O 1
ATOM 1438 N N . ARG A 1 185 ? -16.941 8.171 11.946 1.00 89.94 185 ARG A N 1
ATOM 1439 C CA . ARG A 1 185 ? -17.409 9.261 11.071 1.00 89.94 185 ARG A CA 1
ATOM 1440 C C . ARG A 1 185 ? -17.772 8.786 9.661 1.00 89.94 185 ARG A C 1
ATOM 1442 O O . ARG A 1 185 ? -18.627 9.410 9.042 1.00 89.94 185 ARG A O 1
ATOM 1449 N N . ALA A 1 186 ? -17.122 7.742 9.156 1.00 86.19 186 ALA A N 1
ATOM 1450 C CA . ALA A 1 186 ? -17.400 7.138 7.854 1.00 86.19 186 ALA A CA 1
ATOM 1451 C C . ALA A 1 186 ? -18.689 6.311 7.837 1.00 86.19 186 ALA A C 1
ATOM 1453 O O . ALA A 1 186 ? -19.434 6.367 6.864 1.00 86.19 186 ALA A O 1
ATOM 1454 N N . LEU A 1 187 ? -18.974 5.592 8.923 1.00 88.06 187 LEU A N 1
ATOM 1455 C CA . LEU A 1 187 ? -20.182 4.778 9.069 1.00 88.06 187 LEU A CA 1
ATOM 1456 C C . LEU A 1 187 ? -21.445 5.632 9.241 1.00 88.06 187 LEU A C 1
ATOM 1458 O O . LEU A 1 187 ? -22.516 5.268 8.764 1.00 88.06 187 LEU A O 1
ATOM 1462 N N . ARG A 1 188 ? -21.327 6.794 9.894 1.00 85.44 188 ARG A N 1
ATOM 1463 C CA . ARG A 1 188 ? -22.474 7.631 10.270 1.00 85.44 188 ARG A CA 1
ATOM 1464 C C . ARG A 1 188 ? -23.421 7.994 9.105 1.00 85.44 188 ARG A C 1
ATOM 1466 O O . ARG A 1 188 ? -24.614 7.753 9.260 1.00 85.44 188 ARG A O 1
ATOM 1473 N N . PRO A 1 189 ? -22.961 8.508 7.945 1.00 78.88 189 PRO A N 1
ATOM 1474 C CA . PRO A 1 189 ? -23.858 8.820 6.827 1.00 78.88 189 PRO A CA 1
ATOM 1475 C C . PRO A 1 189 ? -24.576 7.588 6.262 1.00 78.88 189 PRO A C 1
ATOM 1477 O O . PRO A 1 189 ? -25.724 7.689 5.834 1.00 78.88 189 PRO A O 1
ATOM 1480 N N . HIS A 1 190 ? -23.914 6.426 6.288 1.00 76.12 190 HIS A N 1
ATOM 1481 C CA . HIS A 1 190 ? -24.498 5.171 5.821 1.00 76.12 190 HIS A CA 1
ATOM 1482 C C . HIS A 1 190 ? -25.663 4.727 6.721 1.00 76.12 190 HIS A C 1
ATOM 1484 O O . HIS A 1 190 ? -26.691 4.291 6.212 1.00 76.12 190 HIS A O 1
ATOM 1490 N N . LEU A 1 191 ? -25.536 4.927 8.038 1.00 81.94 191 LEU A N 1
ATOM 1491 C CA . LEU A 1 191 ? -26.579 4.611 9.020 1.00 81.94 191 LEU A CA 1
ATOM 1492 C C . LEU A 1 191 ? -27.718 5.645 9.057 1.00 81.94 191 LEU A C 1
ATOM 1494 O O . LEU A 1 191 ? -28.877 5.282 9.228 1.00 81.94 191 LEU A O 1
ATOM 1498 N N . GLU A 1 192 ? -27.405 6.938 8.919 1.00 77.31 192 GLU A N 1
ATOM 1499 C CA . GLU A 1 192 ? -28.379 8.021 9.123 1.00 77.31 192 GLU A CA 1
ATOM 1500 C C . GLU A 1 192 ? -29.231 8.345 7.883 1.00 77.31 192 GLU A C 1
ATOM 1502 O O . GLU A 1 192 ? -30.286 8.961 8.031 1.00 77.31 192 GLU A O 1
ATOM 1507 N N . SER A 1 193 ? -28.794 8.026 6.657 1.00 61.72 193 SER A N 1
ATOM 1508 C CA . SER A 1 193 ? -29.447 8.574 5.449 1.00 61.72 193 SER A CA 1
ATOM 1509 C C . SER A 1 193 ? -29.621 7.612 4.270 1.00 61.72 193 SER A C 1
ATOM 1511 O O . SER A 1 193 ? -30.327 7.966 3.325 1.00 61.72 193 SER A O 1
ATOM 1513 N N . GLY A 1 194 ? -29.001 6.425 4.282 1.00 57.94 194 GLY A N 1
ATOM 1514 C CA . GLY A 1 194 ? -28.659 5.755 3.021 1.00 57.94 194 GLY A CA 1
ATOM 1515 C C . GLY A 1 194 ? -27.640 6.614 2.257 1.00 57.94 194 GLY A C 1
ATOM 1516 O O . GLY A 1 194 ? -27.652 7.840 2.352 1.00 57.94 194 GLY A O 1
ATOM 1517 N N . SER A 1 195 ? -26.672 6.009 1.574 1.00 55.72 195 SER A N 1
ATOM 1518 C CA . SER A 1 195 ? -25.419 6.701 1.227 1.00 55.72 195 SER A CA 1
ATOM 1519 C C . SER A 1 195 ? -25.597 8.021 0.478 1.00 55.72 195 SER A C 1
ATOM 1521 O O . SER A 1 195 ? -24.787 8.905 0.739 1.00 55.72 195 SER A O 1
ATOM 1523 N N . GLY A 1 196 ? -26.637 8.184 -0.362 1.00 53.25 196 GLY A N 1
ATOM 1524 C CA . GLY A 1 196 ? -27.250 9.459 -0.811 1.00 53.25 196 GLY A CA 1
ATOM 1525 C C . GLY A 1 196 ? -26.349 10.484 -1.527 1.00 53.25 196 GLY A C 1
ATOM 1526 O O . GLY A 1 196 ? -26.825 11.449 -2.121 1.00 53.25 196 GLY A O 1
ATOM 1527 N N . VAL A 1 197 ? -25.042 10.274 -1.476 1.00 57.91 197 VAL A N 1
ATOM 1528 C CA . VAL A 1 197 ? -23.952 11.043 -2.049 1.00 57.91 197 VAL A CA 1
ATOM 1529 C C . VAL A 1 197 ? -23.478 10.227 -3.229 1.00 57.91 197 VAL A C 1
ATOM 1531 O O . VAL A 1 197 ? -23.156 9.059 -3.059 1.00 57.91 197 VAL A O 1
ATOM 1534 N N . THR A 1 198 ? -23.443 10.819 -4.412 1.00 59.84 198 THR A N 1
ATOM 1535 C CA . THR A 1 198 ? -22.866 10.185 -5.596 1.00 59.84 198 THR A CA 1
ATOM 1536 C C . THR A 1 198 ? -21.452 10.712 -5.836 1.00 59.84 198 THR A C 1
ATOM 1538 O O . THR A 1 198 ? -21.183 11.886 -5.573 1.00 59.84 198 THR A O 1
ATOM 1541 N N . ASP A 1 199 ? -20.545 9.862 -6.313 1.00 59.66 199 ASP A N 1
ATOM 1542 C CA . ASP A 1 199 ? -19.217 10.254 -6.782 1.00 59.66 199 ASP A CA 1
ATOM 1543 C C . ASP A 1 199 ? -19.291 11.073 -8.092 1.00 59.66 199 ASP A C 1
ATOM 1545 O O . ASP A 1 199 ? -20.373 11.343 -8.622 1.00 59.66 199 ASP A O 1
ATOM 1549 N N . GLU A 1 200 ? -18.137 11.518 -8.606 1.00 55.38 200 GLU A N 1
ATOM 1550 C CA . GLU A 1 200 ? -18.060 12.296 -9.857 1.00 55.38 200 GLU A CA 1
ATOM 1551 C C . GLU A 1 200 ? -18.551 11.506 -11.085 1.00 55.38 200 GLU A C 1
ATOM 1553 O O . GLU A 1 200 ? -18.948 12.109 -12.082 1.00 55.38 200 GLU A O 1
ATOM 1558 N N 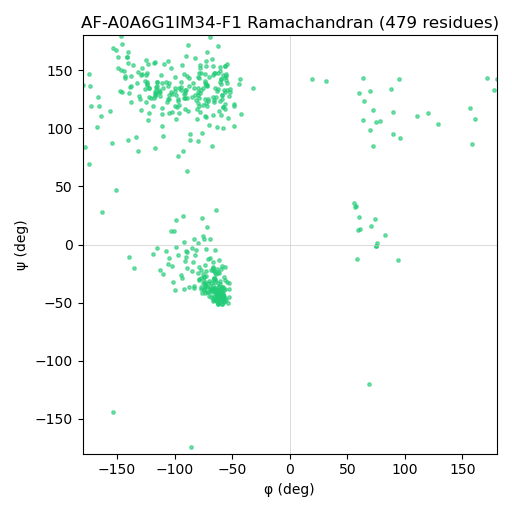. ASP A 1 201 ? -18.560 10.174 -10.991 1.00 57.16 201 ASP A N 1
ATOM 1559 C CA . ASP A 1 201 ? -19.026 9.244 -12.018 1.00 57.16 201 ASP A CA 1
ATOM 1560 C C . ASP A 1 201 ? -20.528 8.896 -11.840 1.00 57.16 201 ASP A C 1
ATOM 1562 O O . ASP A 1 201 ? -21.093 8.139 -12.630 1.00 57.16 201 ASP A O 1
ATOM 1566 N N . GLY A 1 202 ? -21.206 9.488 -10.844 1.00 64.88 202 GLY A N 1
ATOM 1567 C CA . GLY A 1 202 ? -22.630 9.299 -10.561 1.00 64.88 202 GLY A CA 1
ATOM 1568 C C . GLY A 1 202 ? -22.968 8.046 -9.745 1.00 64.88 202 GLY A C 1
ATOM 1569 O O . GLY A 1 202 ? -24.150 7.746 -9.572 1.00 64.88 202 GLY A O 1
ATOM 1570 N N . ASN A 1 203 ? -21.973 7.325 -9.225 1.00 59.75 203 ASN A N 1
ATOM 1571 C CA . ASN A 1 203 ? -22.179 6.136 -8.400 1.00 59.75 203 ASN A CA 1
ATOM 1572 C C . ASN A 1 203 ? -22.424 6.530 -6.951 1.00 59.75 203 ASN A C 1
ATOM 1574 O O . ASN A 1 203 ? -21.741 7.396 -6.414 1.00 59.75 203 ASN A O 1
ATOM 1578 N N . GLU A 1 204 ? -23.360 5.870 -6.281 1.00 65.00 204 GLU A N 1
ATOM 1579 C CA . GLU A 1 204 ? -23.566 6.062 -4.849 1.00 65.00 204 GLU A CA 1
ATOM 1580 C C . GLU A 1 204 ? -22.264 5.776 -4.070 1.00 65.00 204 GLU A C 1
ATOM 1582 O O . GLU A 1 204 ? -21.582 4.782 -4.314 1.00 65.00 204 GLU A O 1
ATOM 1587 N N . CYS A 1 205 ? -21.890 6.668 -3.152 1.00 60.38 205 CYS A N 1
ATOM 1588 C CA . CYS A 1 205 ? -20.725 6.549 -2.284 1.00 60.38 205 CYS A CA 1
ATOM 1589 C C . CYS A 1 205 ? -20.950 5.397 -1.307 1.00 60.38 205 CYS A C 1
ATOM 1591 O O . CYS A 1 205 ? -21.403 5.591 -0.179 1.00 60.38 205 CYS A O 1
ATOM 1593 N N . VAL A 1 206 ? -20.625 4.190 -1.759 1.00 71.25 206 VAL A N 1
ATOM 1594 C CA . VAL A 1 206 ? -20.625 2.989 -0.935 1.00 71.25 206 VAL A CA 1
ATOM 1595 C C . VAL A 1 206 ? -19.519 3.126 0.105 1.00 71.25 206 VAL A C 1
ATOM 1597 O O . VAL A 1 206 ? -18.365 3.408 -0.222 1.00 71.25 206 VAL A O 1
ATOM 1600 N N . PHE A 1 207 ? -19.880 2.940 1.373 1.00 81.00 207 PHE A N 1
ATOM 1601 C CA . PHE A 1 207 ? -18.908 2.829 2.450 1.00 81.00 207 PHE A CA 1
ATOM 1602 C C . PHE A 1 207 ? -17.937 1.686 2.132 1.00 81.00 207 PHE A C 1
ATOM 1604 O O . PHE A 1 207 ? -18.360 0.546 1.955 1.00 81.00 207 PHE A O 1
ATOM 1611 N N . VAL A 1 208 ? -16.641 1.988 2.049 1.00 84.56 208 VAL A N 1
ATOM 1612 C CA . VAL A 1 208 ? -15.611 0.986 1.761 1.00 84.56 208 VAL A CA 1
ATOM 1613 C C . VAL A 1 208 ? -15.098 0.425 3.080 1.00 84.56 208 VAL A C 1
ATOM 1615 O O . VAL A 1 208 ? -14.502 1.190 3.852 1.00 84.56 208 VAL A O 1
ATOM 1618 N N . PRO A 1 209 ? -15.278 -0.881 3.359 1.00 87.75 209 PRO A N 1
ATOM 1619 C CA . PRO A 1 209 ? -14.720 -1.475 4.557 1.00 87.75 209 PRO A CA 1
ATOM 1620 C C . PRO A 1 209 ? -13.191 -1.342 4.602 1.00 87.75 209 PRO A C 1
ATOM 1622 O O . PRO A 1 209 ? -12.506 -1.442 3.581 1.00 87.75 209 PRO A O 1
ATOM 1625 N N . ALA A 1 210 ? -12.643 -1.100 5.786 1.00 90.00 210 ALA A N 1
ATOM 1626 C CA . ALA A 1 210 ? -11.225 -0.994 6.037 1.00 90.00 210 ALA A CA 1
ATOM 1627 C C . ALA A 1 210 ? -10.575 -2.355 5.753 1.00 90.00 210 ALA A C 1
ATOM 1629 O O . ALA A 1 210 ? -10.994 -3.366 6.325 1.00 90.00 210 ALA A O 1
ATOM 1630 N N . PRO A 1 211 ? -9.534 -2.394 4.904 1.00 92.50 211 PRO A N 1
ATOM 1631 C CA . PRO A 1 211 ? -8.794 -3.614 4.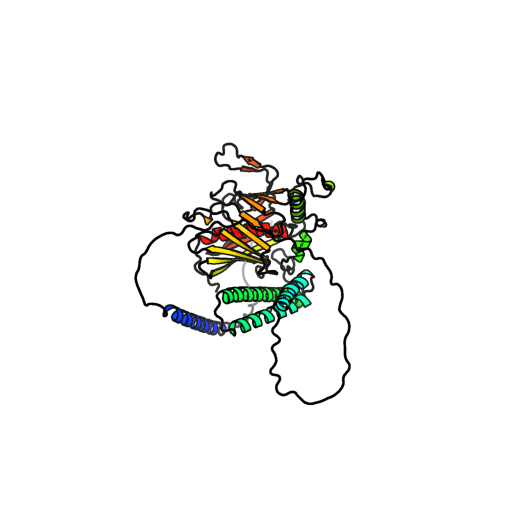631 1.00 92.50 211 PRO A CA 1
ATOM 1632 C C . PRO A 1 211 ? -8.287 -4.240 5.927 1.00 92.50 211 PRO A C 1
ATOM 1634 O O . PRO A 1 211 ? -7.718 -3.548 6.772 1.00 92.50 211 PRO A O 1
ATOM 1637 N N . ASN A 1 212 ? -8.483 -5.545 6.069 1.00 92.00 212 ASN A N 1
ATOM 1638 C CA . ASN A 1 212 ? -8.062 -6.319 7.231 1.00 92.00 212 ASN A CA 1
ATOM 1639 C C . ASN A 1 212 ? -7.656 -7.747 6.818 1.00 92.00 212 ASN A C 1
ATOM 1641 O O . ASN A 1 212 ? -7.697 -8.112 5.637 1.00 92.00 212 ASN A O 1
ATOM 1645 N N . HIS A 1 213 ? -7.240 -8.541 7.800 1.00 89.25 213 HIS A N 1
ATOM 1646 C CA . HIS A 1 213 ? -6.649 -9.851 7.589 1.00 89.25 213 HIS A CA 1
ATOM 1647 C C . HIS A 1 213 ? -7.684 -10.894 7.213 1.00 89.25 213 HIS A C 1
ATOM 1649 O O . HIS A 1 213 ? -7.323 -11.836 6.526 1.00 89.25 213 HIS A O 1
ATOM 1655 N N . TRP A 1 214 ? -8.950 -10.729 7.595 1.00 86.75 214 TRP A N 1
ATOM 1656 C CA . TRP A 1 214 ? -10.016 -11.626 7.154 1.00 86.75 214 TRP A CA 1
ATOM 1657 C C . TRP A 1 214 ? -10.232 -11.518 5.645 1.00 86.75 214 TRP A C 1
ATOM 1659 O O . TRP A 1 214 ? -10.184 -12.538 4.965 1.00 86.75 214 TRP A O 1
ATOM 1669 N N . GLY A 1 215 ? -10.334 -10.294 5.110 1.00 85.50 215 GLY A N 1
ATOM 1670 C CA . GLY A 1 215 ? -10.423 -10.080 3.661 1.00 85.50 215 GLY A CA 1
ATOM 1671 C C . GLY A 1 215 ? -9.190 -10.597 2.922 1.00 85.50 215 GLY A C 1
ATOM 1672 O O . GLY A 1 215 ? -9.302 -11.327 1.944 1.00 85.50 215 GLY A O 1
ATOM 1673 N N . ALA A 1 216 ? -8.002 -10.309 3.456 1.00 87.38 216 ALA A N 1
ATOM 1674 C CA . ALA A 1 216 ? -6.763 -10.803 2.870 1.00 87.38 216 ALA A CA 1
ATOM 1675 C C . ALA A 1 216 ? -6.631 -12.331 2.918 1.00 87.38 216 ALA A C 1
ATOM 1677 O O . ALA A 1 216 ? -6.099 -12.913 1.986 1.00 87.38 216 ALA A O 1
ATOM 1678 N N . ASN A 1 217 ? -7.077 -12.982 3.994 1.00 86.81 217 ASN A N 1
ATOM 1679 C CA . ASN A 1 217 ? -7.006 -14.435 4.127 1.00 86.81 217 ASN A CA 1
ATOM 1680 C C . ASN A 1 217 ? -8.037 -15.138 3.244 1.00 86.81 217 ASN A C 1
ATOM 1682 O O . ASN A 1 217 ? -7.733 -16.216 2.746 1.00 86.81 217 ASN A O 1
ATOM 1686 N N . GLY A 1 218 ? -9.210 -14.529 3.033 1.00 84.31 218 GLY A N 1
ATOM 1687 C CA . GLY A 1 218 ? -10.172 -14.997 2.035 1.00 84.31 218 GLY A CA 1
ATOM 1688 C C . GLY A 1 218 ? -9.548 -15.019 0.640 1.00 84.31 218 GLY A C 1
ATOM 1689 O O . GLY A 1 218 ? -9.617 -16.021 -0.050 1.00 84.31 218 GLY A O 1
ATOM 1690 N N . ASP A 1 219 ? -8.796 -13.979 0.279 1.00 84.44 219 ASP A N 1
ATOM 1691 C CA . ASP A 1 219 ? -8.063 -13.943 -0.993 1.00 84.44 219 ASP A CA 1
ATOM 1692 C C . ASP A 1 219 ? -6.827 -14.866 -1.035 1.00 84.44 219 ASP A C 1
ATOM 1694 O O . ASP A 1 219 ? -6.150 -14.905 -2.058 1.00 84.44 219 ASP A O 1
ATOM 1698 N N . LEU A 1 220 ? -6.466 -15.552 0.056 1.00 84.31 220 LEU A N 1
ATOM 1699 C CA . LEU A 1 220 ? -5.318 -16.470 0.122 1.00 84.31 220 LEU A CA 1
ATOM 1700 C C . LEU A 1 220 ? -5.710 -17.942 0.182 1.00 84.31 220 LEU A C 1
ATOM 1702 O O . LEU A 1 220 ? -4.818 -18.798 0.159 1.00 84.31 220 LEU A O 1
ATOM 1706 N N . ASP A 1 221 ? -7.000 -18.243 0.292 1.00 82.81 221 ASP A N 1
ATOM 1707 C CA . ASP A 1 221 ? -7.465 -19.619 0.248 1.00 82.81 221 ASP A CA 1
ATOM 1708 C C . ASP A 1 221 ? -7.213 -20.232 -1.141 1.00 82.81 221 ASP A C 1
ATOM 1710 O O . ASP A 1 221 ? -7.186 -19.551 -2.166 1.00 82.81 221 ASP A O 1
ATOM 1714 N N . GLU A 1 222 ? -6.946 -21.535 -1.197 1.00 69.44 222 GLU A N 1
ATOM 1715 C CA . GLU A 1 222 ? -6.630 -22.197 -2.471 1.00 69.44 222 GLU A CA 1
ATOM 1716 C C . GLU A 1 222 ? -7.842 -22.213 -3.425 1.00 69.44 222 GLU A C 1
ATOM 1718 O O . GLU A 1 222 ? -7.664 -22.286 -4.640 1.00 69.44 222 GLU A O 1
ATOM 1723 N N . GLU A 1 223 ? -9.058 -22.083 -2.882 1.00 76.38 223 GLU A N 1
ATOM 1724 C CA . GLU A 1 223 ? -10.327 -22.145 -3.614 1.00 76.38 223 GLU A CA 1
ATOM 1725 C C . GLU A 1 223 ? -10.682 -20.839 -4.350 1.00 76.38 223 GLU A C 1
ATOM 1727 O O . GLU A 1 223 ? -11.387 -20.887 -5.358 1.00 76.38 223 GLU A O 1
ATOM 1732 N N . SER A 1 224 ? -10.174 -19.677 -3.921 1.00 72.88 224 SER A N 1
ATOM 1733 C CA . SER A 1 224 ? -10.476 -18.377 -4.551 1.00 72.88 224 SER A CA 1
ATOM 1734 C C . SER A 1 224 ? -9.920 -18.226 -5.965 1.00 72.88 224 SER A C 1
ATOM 1736 O O . SER A 1 224 ? -10.351 -17.336 -6.701 1.00 72.88 224 SER A O 1
ATOM 1738 N N . GLY A 1 225 ? -8.931 -19.037 -6.359 1.00 78.50 225 GLY A N 1
ATOM 1739 C CA . GLY A 1 225 ? -8.251 -18.900 -7.651 1.00 78.50 225 GLY A CA 1
ATOM 1740 C C . GLY A 1 225 ? -7.538 -17.550 -7.841 1.00 78.50 225 GLY A C 1
ATOM 1741 O O . GLY A 1 225 ? -7.155 -17.209 -8.965 1.00 78.50 225 GLY A O 1
ATOM 1742 N N . SER A 1 226 ? -7.358 -16.773 -6.765 1.00 85.12 226 SER A N 1
ATOM 1743 C CA . SER A 1 226 ? -6.747 -15.443 -6.800 1.00 85.12 226 SER A CA 1
ATOM 1744 C C . SER A 1 226 ? -5.259 -15.523 -7.165 1.00 85.12 226 SER A C 1
ATOM 1746 O O . SER A 1 226 ? -4.594 -16.553 -6.996 1.00 85.12 226 SER A O 1
ATOM 1748 N N . LEU A 1 227 ? -4.678 -14.414 -7.634 1.00 86.00 227 LEU A N 1
ATOM 1749 C CA . LEU A 1 227 ? -3.252 -14.396 -7.958 1.00 86.00 227 LEU A CA 1
ATOM 1750 C C . LEU A 1 227 ? -2.377 -14.599 -6.713 1.00 86.00 227 LEU A C 1
ATOM 1752 O O . LEU A 1 227 ? -1.293 -15.191 -6.795 1.00 86.00 227 LEU A O 1
ATOM 1756 N N . SER A 1 228 ? -2.841 -14.117 -5.565 1.00 87.44 228 SER A N 1
ATOM 1757 C CA . SER A 1 228 ? -2.159 -14.278 -4.289 1.00 87.44 228 SER A CA 1
ATOM 1758 C C . SER A 1 228 ? -2.199 -15.708 -3.764 1.00 87.44 228 SER A C 1
ATOM 1760 O O . SER A 1 228 ? -1.153 -16.210 -3.338 1.00 87.44 228 SER A O 1
ATOM 1762 N N . SER A 1 229 ? -3.330 -16.402 -3.892 1.00 84.56 229 SER A N 1
ATOM 1763 C CA . SER A 1 229 ? -3.444 -17.834 -3.590 1.00 84.56 229 SER A CA 1
ATOM 1764 C C . SER A 1 229 ? -2.521 -18.660 -4.474 1.00 84.56 229 SER A C 1
ATOM 1766 O O . SER A 1 229 ? -1.721 -19.457 -3.978 1.00 84.56 229 SER A O 1
ATOM 1768 N N . VAL A 1 230 ? -2.527 -18.387 -5.786 1.00 86.06 230 VAL A N 1
ATOM 1769 C CA . VAL A 1 230 ? -1.628 -19.036 -6.752 1.00 86.06 230 VAL A CA 1
ATOM 1770 C C . VAL A 1 230 ? -0.164 -18.808 -6.372 1.00 86.06 230 VAL A C 1
ATOM 1772 O O . VAL A 1 230 ? 0.646 -19.736 -6.423 1.00 86.06 230 VAL A O 1
ATOM 1775 N N . HIS A 1 231 ? 0.207 -17.591 -5.960 1.00 86.62 231 HIS A N 1
ATOM 1776 C CA . HIS A 1 231 ? 1.566 -17.314 -5.502 1.00 86.62 231 HIS A CA 1
ATOM 1777 C C . HIS A 1 231 ? 1.948 -18.165 -4.291 1.00 86.62 231 HIS A C 1
ATOM 1779 O O . HIS A 1 231 ? 3.008 -18.795 -4.307 1.00 86.62 231 HIS A O 1
ATOM 1785 N N . ASN A 1 232 ? 1.089 -18.212 -3.274 1.00 85.50 232 ASN A N 1
ATOM 1786 C CA . ASN A 1 232 ? 1.359 -18.971 -2.063 1.00 85.50 232 ASN A CA 1
ATOM 1787 C C . ASN A 1 232 ? 1.487 -20.471 -2.334 1.00 85.50 232 ASN A C 1
ATOM 1789 O O . ASN A 1 232 ? 2.446 -21.081 -1.852 1.00 85.50 232 ASN A O 1
ATOM 1793 N N . LEU A 1 233 ? 0.601 -21.030 -3.157 1.00 84.25 233 LEU A N 1
ATOM 1794 C CA . LEU A 1 233 ? 0.623 -22.436 -3.545 1.00 84.25 233 LEU A CA 1
ATOM 1795 C C . LEU A 1 233 ? 1.900 -22.805 -4.318 1.00 84.25 233 LEU A C 1
ATOM 1797 O O . LEU A 1 233 ? 2.611 -23.738 -3.937 1.00 84.25 233 LEU A O 1
ATOM 1801 N N . LEU A 1 234 ? 2.240 -22.049 -5.371 1.00 83.81 234 LEU A N 1
ATOM 1802 C CA . LEU A 1 234 ? 3.438 -22.303 -6.186 1.00 83.81 234 LEU A CA 1
ATOM 1803 C C . LEU A 1 234 ? 4.722 -22.218 -5.355 1.00 83.81 234 LEU A C 1
ATOM 1805 O O . LEU A 1 234 ? 5.659 -23.003 -5.521 1.00 83.81 234 LEU A O 1
ATOM 1809 N N . THR A 1 235 ? 4.778 -21.259 -4.440 1.00 82.25 235 THR A N 1
ATOM 1810 C CA . THR A 1 235 ? 5.940 -21.067 -3.584 1.00 82.25 235 THR A CA 1
ATOM 1811 C C . THR A 1 235 ? 6.051 -22.136 -2.495 1.00 82.25 235 THR A C 1
ATOM 1813 O O . THR A 1 235 ? 7.166 -22.575 -2.186 1.00 82.25 235 THR A O 1
ATOM 1816 N N . TRP A 1 236 ? 4.929 -22.588 -1.930 1.00 80.06 236 TRP A N 1
ATOM 1817 C CA . TRP A 1 236 ? 4.912 -23.712 -0.997 1.00 80.06 236 TRP A CA 1
ATOM 1818 C C . TRP A 1 236 ? 5.473 -24.977 -1.657 1.00 80.06 236 TRP A C 1
ATOM 1820 O O . TRP A 1 236 ? 6.392 -25.593 -1.113 1.00 80.06 236 TRP A O 1
ATOM 1830 N N . GLN A 1 237 ? 5.030 -25.292 -2.877 1.00 77.06 237 GLN A N 1
ATOM 1831 C CA . GLN A 1 237 ? 5.540 -26.429 -3.652 1.00 77.06 237 GLN A CA 1
ATOM 1832 C C . GLN A 1 237 ? 7.057 -26.350 -3.864 1.00 77.06 237 GLN A C 1
ATOM 1834 O O . GLN A 1 237 ? 7.772 -27.316 -3.590 1.00 77.06 237 GLN A O 1
ATOM 1839 N N . ALA A 1 238 ? 7.561 -25.183 -4.279 1.00 77.81 238 ALA A N 1
ATOM 1840 C CA . ALA A 1 238 ? 8.989 -24.970 -4.515 1.00 77.81 238 ALA A CA 1
ATOM 1841 C C . ALA A 1 238 ? 9.849 -25.092 -3.242 1.00 77.81 238 ALA A C 1
ATOM 1843 O O . ALA A 1 238 ? 11.044 -25.371 -3.335 1.00 77.81 238 ALA A O 1
ATOM 1844 N N . SER A 1 239 ? 9.263 -24.862 -2.062 1.00 76.19 239 SER A N 1
ATOM 1845 C CA . SER A 1 239 ? 9.986 -24.859 -0.783 1.00 76.19 239 SER A CA 1
ATOM 1846 C C . SER A 1 239 ? 9.943 -26.210 -0.059 1.00 76.19 239 SER A C 1
ATOM 1848 O O . SER A 1 239 ? 10.852 -26.497 0.719 1.00 76.19 239 SER A O 1
ATOM 1850 N N . TYR A 1 240 ? 8.913 -27.033 -0.296 1.00 68.69 240 TYR A N 1
ATOM 1851 C CA . TYR A 1 240 ? 8.636 -28.221 0.522 1.00 68.69 240 TYR A CA 1
ATOM 1852 C C . TYR A 1 240 ? 8.670 -29.570 -0.207 1.00 68.69 240 TYR A C 1
ATOM 1854 O O . TYR A 1 240 ? 8.659 -30.590 0.482 1.00 68.69 240 TYR A O 1
ATOM 1862 N N . SER A 1 241 ? 8.771 -29.635 -1.543 1.00 51.53 241 SER A N 1
ATOM 1863 C CA . SER A 1 241 ? 8.783 -30.932 -2.240 1.00 51.53 241 SER A CA 1
ATOM 1864 C C . SER A 1 241 ? 10.030 -31.178 -3.103 1.00 51.53 241 SER A C 1
ATOM 1866 O O . SER A 1 241 ? 10.181 -30.564 -4.156 1.00 51.53 241 SER A O 1
ATOM 1868 N N . PRO A 1 242 ? 10.894 -32.149 -2.737 1.00 55.66 242 PRO A N 1
ATOM 1869 C CA . PRO A 1 242 ? 11.790 -32.828 -3.675 1.00 55.66 242 PRO A CA 1
ATOM 1870 C C . PRO A 1 242 ? 11.094 -33.987 -4.421 1.00 55.66 242 PRO A C 1
ATOM 1872 O O . PRO A 1 242 ? 11.753 -34.727 -5.150 1.00 55.66 242 PRO A O 1
ATOM 1875 N N . LEU A 1 243 ? 9.785 -34.191 -4.226 1.00 48.56 243 LEU A N 1
ATOM 1876 C CA . LEU A 1 243 ? 9.031 -35.321 -4.766 1.00 48.56 243 LEU A CA 1
ATOM 1877 C C . LEU A 1 243 ? 8.137 -34.883 -5.930 1.00 48.56 243 LEU A C 1
ATOM 1879 O O . LEU A 1 243 ? 7.454 -33.863 -5.870 1.00 48.56 243 LEU A O 1
ATOM 1883 N N . SER A 1 244 ? 8.144 -35.713 -6.971 1.00 52.00 244 SER A N 1
ATOM 1884 C CA . SER A 1 244 ? 7.496 -35.608 -8.284 1.00 52.00 244 SER A CA 1
ATOM 1885 C C . SER A 1 244 ? 5.962 -35.611 -8.261 1.00 52.00 244 SER A C 1
ATOM 1887 O O . SER A 1 244 ? 5.329 -36.101 -9.195 1.00 52.00 244 SER A O 1
ATOM 1889 N N . TYR A 1 245 ? 5.347 -35.117 -7.190 1.00 48.28 245 TYR A N 1
ATOM 1890 C CA . TYR A 1 245 ? 3.927 -34.831 -7.187 1.00 48.28 245 TYR A CA 1
ATOM 1891 C C . TYR A 1 245 ? 3.740 -33.540 -7.977 1.00 48.28 245 TYR A C 1
ATOM 1893 O O . TYR A 1 245 ? 3.962 -32.454 -7.454 1.00 48.28 245 TYR A O 1
ATOM 1901 N N . THR A 1 246 ? 3.414 -33.662 -9.261 1.00 51.38 246 THR A N 1
ATOM 1902 C CA . THR A 1 246 ? 2.731 -32.601 -9.997 1.00 51.38 246 THR A CA 1
ATOM 1903 C C . THR A 1 246 ? 1.315 -32.556 -9.431 1.00 51.38 246 THR A C 1
ATOM 1905 O O . THR A 1 246 ? 0.532 -33.453 -9.759 1.00 51.38 246 THR A O 1
ATOM 1908 N N . PRO A 1 247 ? 0.965 -31.589 -8.561 1.00 49.75 247 PRO A N 1
ATOM 1909 C CA . PRO A 1 247 ? -0.445 -31.370 -8.291 1.00 49.75 247 PRO A CA 1
ATOM 1910 C C . PRO A 1 247 ? -1.102 -31.049 -9.630 1.00 49.75 247 PRO A C 1
ATOM 1912 O O . PRO A 1 247 ? -0.446 -30.500 -10.520 1.00 49.75 247 PRO A O 1
ATOM 1915 N N . MET A 1 248 ? -2.351 -31.477 -9.796 1.00 49.91 248 MET A N 1
ATOM 1916 C CA . MET A 1 248 ? -3.121 -31.255 -11.013 1.00 49.91 248 MET A CA 1
ATOM 1917 C C . MET A 1 248 ? -3.025 -29.781 -11.422 1.00 49.91 248 MET A C 1
ATOM 1919 O O . MET A 1 248 ? -3.681 -28.915 -10.858 1.00 49.91 248 MET A O 1
ATOM 1923 N N . TYR A 1 249 ? -2.189 -29.506 -12.422 1.00 49.75 249 TYR A N 1
ATOM 1924 C CA . TYR A 1 249 ? -2.095 -28.206 -13.080 1.00 49.75 249 TYR A CA 1
ATOM 1925 C C . TYR A 1 249 ? -3.390 -27.857 -13.829 1.00 49.75 249 TYR A C 1
ATOM 1927 O O . TYR A 1 249 ? -3.491 -26.755 -14.356 1.00 49.75 249 TYR A O 1
ATOM 1935 N N . ASP A 1 250 ? -4.360 -28.776 -13.875 1.00 52.47 250 ASP A N 1
ATOM 1936 C CA . ASP A 1 250 ? -5.635 -28.596 -14.562 1.00 52.47 250 ASP A CA 1
ATOM 1937 C C . ASP A 1 250 ? -6.513 -27.503 -13.927 1.00 52.47 250 ASP A C 1
ATOM 1939 O O . ASP A 1 250 ? -7.344 -26.934 -14.629 1.00 52.47 250 ASP A O 1
ATOM 1943 N N . GLU A 1 251 ? -6.314 -27.155 -12.648 1.00 56.66 251 GLU A N 1
ATOM 1944 C CA . GLU A 1 251 ? -7.155 -26.161 -11.952 1.00 56.66 251 GLU A CA 1
ATOM 1945 C C . GLU A 1 251 ? -6.484 -24.797 -11.737 1.00 56.66 251 GLU A C 1
ATOM 1947 O O . GLU A 1 251 ? -7.173 -23.806 -11.498 1.00 56.66 251 GLU A O 1
ATOM 1952 N N . LEU A 1 252 ? -5.154 -24.695 -11.862 1.00 62.88 252 LEU A N 1
ATOM 1953 C CA . LEU A 1 252 ? -4.490 -23.399 -11.726 1.00 62.88 252 LEU A CA 1
ATOM 1954 C C . LEU A 1 252 ? -4.554 -22.627 -13.043 1.00 62.88 252 LEU A C 1
ATOM 1956 O O . LEU A 1 252 ? -4.235 -23.184 -14.098 1.00 62.88 252 LEU A O 1
ATOM 1960 N N . PRO A 1 253 ? -4.896 -21.327 -13.011 1.00 64.38 253 PRO A N 1
ATOM 1961 C CA . PRO A 1 253 ? -4.930 -20.527 -14.220 1.00 64.38 253 PRO A CA 1
ATOM 1962 C C . PRO A 1 253 ? -3.555 -20.550 -14.885 1.00 64.38 253 PRO A C 1
ATOM 1964 O O . PRO A 1 253 ? -2.563 -20.098 -14.302 1.00 64.38 253 PRO A O 1
ATOM 1967 N N . SER A 1 254 ? -3.504 -21.077 -16.113 1.00 68.75 254 SER A N 1
ATOM 1968 C CA . SER A 1 254 ? -2.252 -21.202 -16.855 1.00 68.75 254 SER A CA 1
ATOM 1969 C C . SER A 1 254 ? -1.521 -19.853 -16.890 1.00 68.75 254 SER A C 1
ATOM 1971 O O . SER A 1 254 ? -2.140 -18.824 -17.202 1.00 68.75 254 SER A O 1
ATOM 1973 N N . PRO A 1 255 ? -0.200 -19.827 -16.623 1.00 71.88 255 PRO A N 1
ATOM 1974 C CA . PRO A 1 255 ? 0.597 -18.610 -16.745 1.00 71.88 255 PRO A CA 1
ATOM 1975 C C . PRO A 1 255 ? 0.608 -18.055 -18.181 1.00 71.88 255 PRO A C 1
ATOM 1977 O O . PRO A 1 255 ? 0.984 -16.900 -18.383 1.00 71.88 255 PRO A O 1
ATOM 1980 N N . ASP A 1 256 ? 0.166 -18.841 -19.169 1.00 74.44 256 ASP A N 1
ATOM 1981 C CA . ASP A 1 256 ? 0.044 -18.419 -20.564 1.00 74.44 256 ASP A CA 1
ATOM 1982 C C . ASP A 1 256 ? -1.147 -17.478 -20.802 1.00 74.44 256 ASP A C 1
ATOM 1984 O O . ASP A 1 256 ? -1.089 -16.626 -21.694 1.00 74.44 256 ASP A O 1
ATOM 1988 N N . ILE A 1 257 ? -2.211 -17.589 -19.997 1.00 77.50 257 ILE A N 1
ATOM 1989 C CA . ILE A 1 257 ? -3.374 -16.692 -20.048 1.00 77.50 257 ILE A CA 1
ATOM 1990 C C . ILE A 1 257 ? -3.005 -15.425 -19.286 1.00 77.50 257 ILE A C 1
ATOM 1992 O O . ILE A 1 257 ? -2.777 -15.537 -18.089 1.00 77.50 257 ILE A O 1
ATOM 1996 N N . PRO A 1 258 ? -2.936 -14.228 -19.892 1.00 79.50 258 PRO A N 1
ATOM 1997 C CA . PRO A 1 258 ? -2.529 -13.016 -19.181 1.00 79.50 258 PRO A CA 1
ATOM 1998 C C . PRO A 1 258 ? -3.458 -12.654 -18.010 1.00 79.50 258 PRO A C 1
ATOM 2000 O O . PRO A 1 258 ? -4.678 -12.698 -18.145 1.00 79.50 258 PRO A O 1
ATOM 2003 N N . TYR A 1 259 ? -2.899 -12.207 -16.889 1.00 84.75 259 TYR A N 1
ATOM 2004 C CA . TYR A 1 259 ? -3.618 -11.827 -15.674 1.00 84.75 259 TYR A CA 1
ATOM 2005 C C . TYR A 1 259 ? -4.723 -10.814 -15.934 1.00 84.75 259 TYR A C 1
ATOM 2007 O O . TYR A 1 259 ? -5.845 -11.002 -15.488 1.00 84.75 259 TYR A O 1
ATOM 2015 N N . HIS A 1 260 ? -4.442 -9.783 -16.731 1.00 79.81 260 HIS A N 1
ATOM 2016 C CA . HIS A 1 260 ? -5.445 -8.765 -17.052 1.00 79.81 260 HIS A CA 1
ATOM 2017 C C . HIS A 1 260 ? -6.693 -9.319 -17.759 1.00 79.81 260 HIS A C 1
ATOM 2019 O O . HIS A 1 260 ? -7.721 -8.658 -17.745 1.00 79.81 260 HIS A O 1
ATOM 2025 N N . THR A 1 261 ? -6.611 -10.493 -18.397 1.00 81.88 261 THR A N 1
ATOM 2026 C CA . THR A 1 261 ? -7.774 -11.152 -19.020 1.00 81.88 261 THR A CA 1
ATOM 2027 C C . THR A 1 261 ? -8.596 -11.976 -18.033 1.00 81.88 261 THR A C 1
ATOM 2029 O O . THR A 1 261 ? -9.724 -12.334 -18.346 1.00 81.88 261 THR A O 1
ATOM 2032 N N . MET A 1 262 ? -8.035 -12.261 -16.855 1.00 84.00 262 MET A N 1
ATOM 2033 C CA . MET A 1 262 ? -8.711 -12.946 -15.751 1.00 84.00 262 MET A CA 1
ATOM 2034 C C . MET A 1 262 ? -9.397 -11.964 -14.796 1.00 84.00 262 MET A C 1
ATOM 2036 O O . MET A 1 262 ? -10.207 -12.373 -13.973 1.00 84.00 262 MET A O 1
ATOM 2040 N N . LEU A 1 263 ? -9.061 -10.675 -14.895 1.00 86.19 263 LEU A N 1
ATOM 2041 C CA . LEU A 1 263 ? -9.729 -9.617 -14.151 1.00 86.19 263 LEU A CA 1
ATOM 2042 C C . LEU A 1 263 ? -11.129 -9.389 -14.716 1.00 86.19 263 LEU A C 1
ATOM 2044 O O . LEU A 1 263 ? -11.296 -9.301 -15.932 1.00 86.19 263 LEU A O 1
ATOM 2048 N N . ASP A 1 264 ? -12.113 -9.237 -13.835 1.00 82.25 264 ASP A N 1
ATOM 2049 C CA . ASP A 1 264 ? -13.468 -8.861 -14.219 1.00 82.25 264 ASP A CA 1
ATOM 2050 C C . ASP A 1 264 ? -13.503 -7.375 -14.632 1.00 82.25 264 ASP A C 1
ATOM 2052 O O . ASP A 1 264 ? -13.366 -6.494 -13.776 1.00 82.25 264 ASP A O 1
ATOM 2056 N N . PRO A 1 265 ? -13.693 -7.059 -15.928 1.00 78.31 265 PRO A N 1
ATOM 2057 C CA . PRO A 1 265 ? -13.703 -5.680 -16.399 1.00 78.31 265 PRO A CA 1
ATOM 2058 C C . PRO A 1 265 ? -14.956 -4.913 -15.960 1.00 78.31 265 PRO A C 1
ATOM 2060 O O . PRO A 1 265 ? -14.996 -3.694 -16.125 1.00 78.31 265 PRO A O 1
ATOM 2063 N N . SER A 1 266 ? -15.984 -5.604 -15.450 1.00 84.88 266 SER A N 1
ATOM 2064 C CA . SER A 1 266 ? -17.191 -4.973 -14.915 1.00 84.88 266 SER A CA 1
ATOM 2065 C C . SER A 1 266 ? -16.987 -4.415 -13.508 1.00 84.88 266 SER A C 1
ATOM 2067 O O . SER A 1 266 ? -17.728 -3.523 -13.093 1.00 84.88 266 SER A O 1
ATOM 2069 N N . GLN A 1 267 ? -15.957 -4.878 -12.790 1.00 87.06 267 GLN A N 1
ATOM 2070 C CA . GLN A 1 267 ? -15.636 -4.336 -11.479 1.00 87.06 267 GLN A CA 1
ATOM 2071 C C . GLN A 1 267 ? -15.041 -2.929 -11.595 1.00 87.06 267 GLN A C 1
ATOM 2073 O O . GLN A 1 267 ? -14.168 -2.680 -12.436 1.00 87.06 267 GLN A O 1
ATOM 2078 N N . PRO A 1 268 ? -15.461 -1.994 -10.726 1.00 88.50 268 PRO A N 1
ATOM 2079 C CA . PRO A 1 268 ? -14.917 -0.650 -10.734 1.00 88.50 268 PRO A CA 1
ATOM 2080 C C . PRO A 1 268 ? -13.430 -0.663 -10.369 1.00 88.50 268 PRO A C 1
ATOM 2082 O O . PRO A 1 268 ? -12.952 -1.464 -9.562 1.00 88.50 268 PRO A O 1
ATOM 2085 N N . ARG A 1 269 ? -12.685 0.280 -10.947 1.00 91.62 269 ARG A N 1
ATOM 2086 C CA . ARG A 1 269 ? -11.290 0.531 -10.566 1.00 91.62 269 ARG A CA 1
ATOM 2087 C C . ARG A 1 269 ? -11.200 0.922 -9.089 1.00 91.62 269 ARG A C 1
ATOM 2089 O O . ARG A 1 269 ? -12.006 1.711 -8.601 1.00 91.62 269 ARG A O 1
ATOM 2096 N N . THR A 1 270 ? -10.160 0.471 -8.397 1.00 92.44 270 THR A N 1
ATOM 2097 C CA . THR A 1 270 ? -9.860 0.956 -7.041 1.00 92.44 270 THR A CA 1
ATOM 2098 C C . THR A 1 270 ? -8.907 2.141 -7.122 1.00 92.44 270 THR A C 1
ATOM 2100 O O . THR A 1 270 ? -7.875 2.063 -7.786 1.00 92.44 270 THR A O 1
ATOM 2103 N N . THR A 1 271 ? -9.234 3.245 -6.450 1.00 93.50 271 THR A N 1
ATOM 2104 C CA . THR A 1 271 ? -8.417 4.467 -6.463 1.00 93.50 271 THR A CA 1
ATOM 2105 C C . THR A 1 271 ? -7.996 4.849 -5.053 1.00 93.50 271 THR A C 1
ATOM 2107 O O . THR A 1 271 ? -8.824 4.861 -4.143 1.00 93.50 271 THR A O 1
ATOM 2110 N N . TYR A 1 272 ? -6.718 5.199 -4.896 1.00 95.00 272 TYR A N 1
ATOM 2111 C CA . TYR A 1 272 ? -6.163 5.710 -3.651 1.00 95.00 272 TYR A CA 1
ATOM 2112 C C . TYR A 1 272 ? -5.492 7.066 -3.832 1.00 95.00 272 TYR A C 1
ATOM 2114 O O . TYR A 1 272 ? -4.715 7.265 -4.769 1.00 95.00 272 TYR A O 1
ATOM 2122 N N . HIS A 1 273 ? -5.712 7.961 -2.876 1.00 92.88 273 HIS A N 1
ATOM 2123 C CA . HIS A 1 273 ? -4.977 9.215 -2.753 1.00 92.88 273 HIS A CA 1
ATOM 2124 C C . HIS A 1 273 ? -3.845 9.057 -1.741 1.00 92.88 273 HIS A C 1
ATOM 2126 O O . HIS A 1 273 ? -4.065 8.665 -0.594 1.00 92.88 273 HIS A O 1
ATOM 2132 N N . LEU A 1 274 ? -2.615 9.333 -2.172 1.00 92.81 274 LEU A N 1
ATOM 2133 C CA . LEU A 1 274 ? -1.431 9.199 -1.334 1.00 92.81 274 LEU A CA 1
ATOM 2134 C C . LEU A 1 274 ? -1.042 10.540 -0.733 1.00 92.81 274 LEU A C 1
ATOM 2136 O O . LEU A 1 274 ? -0.762 11.508 -1.445 1.00 92.81 274 LEU A O 1
ATOM 2140 N N . HIS A 1 275 ? -0.931 10.548 0.591 1.00 88.50 275 HIS A N 1
ATOM 2141 C CA . HIS A 1 275 ? -0.565 11.721 1.372 1.00 88.50 275 HIS A CA 1
ATOM 2142 C C . HIS A 1 275 ? 0.650 11.433 2.227 1.00 88.50 275 HIS A C 1
ATOM 2144 O O . HIS A 1 275 ? 0.744 10.378 2.847 1.00 88.50 275 HIS A O 1
ATOM 2150 N N . ARG A 1 276 ? 1.555 12.406 2.321 1.00 85.12 276 ARG A N 1
ATOM 2151 C CA . ARG A 1 276 ? 2.550 12.453 3.392 1.00 85.12 276 ARG A CA 1
ATOM 2152 C C . ARG A 1 276 ? 1.925 13.213 4.550 1.00 85.12 276 ARG A C 1
ATOM 2154 O O . ARG A 1 276 ? 1.639 14.397 4.409 1.00 85.12 276 ARG A O 1
ATOM 2161 N N . THR A 1 277 ? 1.698 12.547 5.672 1.00 78.56 277 THR A N 1
ATOM 2162 C CA . THR A 1 277 ? 0.914 13.137 6.762 1.00 78.56 277 THR A CA 1
ATOM 2163 C C . THR A 1 277 ? 1.782 13.697 7.873 1.00 78.56 277 THR A C 1
ATOM 2165 O O . THR A 1 277 ? 1.442 14.738 8.430 1.00 78.56 277 THR A O 1
ATOM 2168 N N . ARG A 1 278 ? 2.879 13.018 8.233 1.00 76.19 278 ARG A N 1
ATOM 2169 C CA . ARG A 1 278 ? 3.694 13.378 9.405 1.00 76.19 278 ARG A CA 1
ATOM 2170 C C . ARG A 1 278 ? 5.170 13.037 9.216 1.00 76.19 278 ARG A C 1
ATOM 2172 O O . ARG A 1 278 ? 5.517 12.090 8.511 1.00 76.19 278 ARG A O 1
ATOM 2179 N N . GLU A 1 279 ? 6.018 13.800 9.893 1.00 80.25 279 GLU A N 1
ATOM 2180 C CA . GLU A 1 279 ? 7.444 13.540 10.094 1.00 80.25 279 GLU A CA 1
ATOM 2181 C C . GLU A 1 279 ? 7.756 13.742 11.576 1.00 80.25 279 GLU A C 1
ATOM 2183 O O . GLU A 1 279 ? 7.247 14.679 12.191 1.00 80.25 279 GLU A O 1
ATOM 2188 N N . TRP A 1 280 ? 8.572 12.868 12.154 1.00 76.31 280 TRP A N 1
ATOM 2189 C CA . TRP A 1 280 ? 9.139 13.092 13.480 1.00 76.31 280 TRP A CA 1
ATOM 2190 C C . TRP A 1 280 ? 10.505 12.432 13.599 1.00 76.31 280 TRP A C 1
ATOM 2192 O O . TRP A 1 280 ? 10.851 11.524 12.840 1.00 76.31 280 TRP A O 1
ATOM 2202 N N . THR A 1 281 ? 11.264 12.888 14.587 1.00 75.31 281 THR A N 1
ATOM 2203 C CA . THR A 1 281 ? 12.571 12.339 14.935 1.00 75.31 281 THR A CA 1
ATOM 2204 C C . THR A 1 281 ? 12.461 11.689 16.305 1.00 75.31 281 THR A C 1
ATOM 2206 O O . THR A 1 281 ? 11.981 12.313 17.246 1.00 75.31 281 THR A O 1
ATOM 2209 N N . SER A 1 282 ? 12.885 10.436 16.423 1.00 73.88 282 SER A N 1
ATOM 2210 C CA . SER A 1 282 ? 1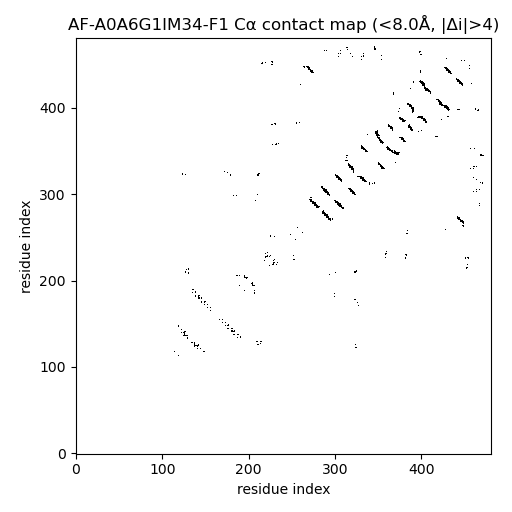2.957 9.715 17.696 1.00 73.88 282 SER A CA 1
ATOM 2211 C C . SER A 1 282 ? 14.243 8.898 17.732 1.00 73.88 282 SER A C 1
ATOM 2213 O O . SER A 1 282 ? 14.561 8.215 16.758 1.00 73.88 282 SER A O 1
ATOM 2215 N N . GLY A 1 283 ? 15.014 9.013 18.819 1.00 72.62 283 GLY A N 1
ATOM 2216 C CA . GLY A 1 283 ? 16.228 8.217 19.033 1.00 72.62 283 GLY A CA 1
ATOM 2217 C C . GLY A 1 283 ? 17.269 8.320 17.911 1.00 72.62 283 GLY A C 1
ATOM 2218 O O . GLY A 1 283 ? 17.890 7.321 17.552 1.00 72.62 283 GLY A O 1
ATOM 2219 N N . GLY A 1 284 ? 17.426 9.495 17.296 1.00 78.88 284 GLY A N 1
ATOM 2220 C CA . GLY A 1 284 ? 18.351 9.665 16.174 1.00 78.88 284 GLY A CA 1
ATOM 2221 C C . GLY A 1 284 ? 17.855 9.052 14.855 1.00 78.88 284 GLY A C 1
ATOM 2222 O O . GLY A 1 284 ? 18.658 8.676 14.002 1.00 78.88 284 GLY A O 1
ATOM 2223 N N . CYS A 1 285 ? 16.547 8.837 14.704 1.00 80.19 285 CYS A N 1
ATOM 2224 C CA . CYS A 1 285 ? 15.932 8.255 13.516 1.00 80.19 285 CYS A CA 1
ATOM 2225 C C . CYS A 1 285 ? 14.745 9.116 13.081 1.00 80.19 285 CYS A C 1
ATOM 2227 O O . CYS A 1 285 ? 13.853 9.406 13.883 1.00 80.19 285 CYS A O 1
ATOM 2229 N N . ARG A 1 286 ? 14.711 9.511 11.807 1.00 83.56 286 ARG A N 1
ATOM 2230 C CA . ARG A 1 286 ? 13.576 10.227 11.221 1.00 83.56 286 ARG A CA 1
ATOM 2231 C C . ARG A 1 286 ? 12.587 9.227 10.658 1.00 83.56 286 ARG A C 1
ATOM 2233 O O . ARG A 1 286 ? 12.946 8.383 9.833 1.00 83.56 286 ARG A O 1
ATOM 2240 N N . LYS A 1 287 ? 11.337 9.341 11.090 1.00 86.31 287 LYS A N 1
ATOM 2241 C CA . LYS A 1 287 ? 10.216 8.535 10.619 1.00 86.31 287 LYS A CA 1
ATOM 2242 C C . LYS A 1 287 ? 9.253 9.408 9.818 1.00 86.31 287 LYS A C 1
ATOM 2244 O O . LYS A 1 287 ? 8.960 10.542 10.191 1.00 86.31 287 LYS A O 1
ATOM 2249 N N . TYR A 1 288 ? 8.757 8.857 8.719 1.00 87.31 288 TYR A N 1
ATOM 2250 C CA . TYR A 1 288 ? 7.804 9.486 7.813 1.00 87.31 288 TYR A CA 1
ATOM 2251 C C . TYR A 1 288 ? 6.576 8.598 7.716 1.00 87.31 288 TYR A C 1
ATOM 2253 O O . TYR A 1 288 ? 6.711 7.419 7.386 1.00 87.31 288 TYR A O 1
ATOM 2261 N N . ILE A 1 289 ? 5.394 9.169 7.953 1.00 90.31 289 ILE A N 1
ATOM 2262 C CA . ILE A 1 289 ? 4.129 8.483 7.682 1.00 90.31 289 ILE A CA 1
ATOM 2263 C C . ILE A 1 289 ? 3.585 8.953 6.346 1.00 90.31 289 ILE A C 1
ATOM 2265 O O . ILE A 1 289 ? 3.403 10.151 6.101 1.00 90.31 289 ILE A O 1
ATOM 2269 N N . TYR A 1 290 ? 3.257 7.970 5.522 1.00 92.62 290 TYR A N 1
ATOM 2270 C CA . TYR A 1 290 ? 2.414 8.136 4.356 1.00 92.62 290 TYR A CA 1
ATOM 2271 C C . TYR A 1 290 ? 1.099 7.403 4.590 1.00 92.62 290 TYR A C 1
ATOM 2273 O O . TYR A 1 290 ? 1.075 6.354 5.228 1.00 92.62 290 TYR A O 1
ATOM 2281 N N . THR A 1 291 ? 0.004 7.940 4.072 1.00 93.75 291 THR A N 1
ATOM 2282 C CA . THR A 1 291 ? -1.318 7.311 4.137 1.00 93.75 291 THR A CA 1
ATOM 2283 C C . THR A 1 291 ? -1.876 7.162 2.737 1.00 93.75 291 THR A C 1
ATOM 2285 O O . THR A 1 291 ? -1.794 8.106 1.950 1.00 93.75 291 THR A O 1
ATOM 2288 N N . ALA A 1 292 ? -2.476 6.013 2.448 1.00 95.62 292 ALA A N 1
ATOM 2289 C CA . ALA A 1 292 ? -3.322 5.833 1.280 1.00 95.62 292 ALA A CA 1
ATOM 2290 C C . ALA A 1 292 ? -4.782 5.944 1.719 1.00 95.62 292 ALA A C 1
ATOM 2292 O O . ALA A 1 292 ? -5.247 5.178 2.570 1.00 95.62 292 ALA A O 1
ATOM 2293 N N . ARG A 1 293 ? -5.481 6.928 1.164 1.00 92.69 293 ARG A N 1
ATOM 2294 C CA . ARG A 1 293 ? -6.891 7.200 1.433 1.00 92.69 293 ARG A CA 1
ATOM 2295 C C . ARG A 1 293 ? -7.754 6.705 0.292 1.00 92.69 293 ARG A C 1
ATOM 2297 O O . ARG A 1 293 ? -7.281 6.638 -0.839 1.00 92.69 293 ARG A O 1
ATOM 2304 N N . GLU A 1 294 ? -8.992 6.345 0.590 1.00 87.75 294 GLU A N 1
ATOM 2305 C CA . GLU A 1 294 ? -9.985 6.001 -0.434 1.00 87.75 294 GLU A CA 1
ATOM 2306 C C . GLU A 1 294 ? -10.295 7.186 -1.366 1.00 87.75 294 GLU A C 1
ATOM 2308 O O . GLU A 1 294 ? -9.898 8.317 -1.091 1.00 87.75 294 GLU A O 1
ATOM 2313 N N . TYR A 1 295 ? -11.039 6.940 -2.449 1.00 80.38 295 TYR A N 1
ATOM 2314 C CA . TYR A 1 295 ? -11.373 7.936 -3.479 1.00 80.38 295 TYR A CA 1
ATOM 2315 C C . TYR A 1 295 ? -12.002 9.235 -2.938 1.00 80.38 295 TYR A C 1
ATOM 2317 O O . TYR A 1 295 ? -11.748 10.311 -3.466 1.00 80.38 295 TYR A O 1
ATOM 2325 N N . SER A 1 296 ? -12.781 9.174 -1.852 1.00 78.25 296 SER A N 1
ATOM 2326 C CA . SER A 1 296 ? -13.363 10.375 -1.229 1.00 78.25 296 SER A CA 1
ATOM 2327 C C . SER A 1 296 ? -12.324 11.280 -0.548 1.00 78.25 296 SER A C 1
ATOM 2329 O O . SER A 1 296 ? -12.641 12.391 -0.123 1.00 78.25 296 SER A O 1
ATOM 2331 N N . ASP A 1 297 ? -11.097 10.779 -0.393 1.00 81.94 297 ASP A N 1
ATOM 2332 C CA . ASP A 1 297 ? -9.983 11.365 0.344 1.00 81.94 297 ASP A CA 1
ATOM 2333 C C . ASP A 1 297 ? -10.246 11.617 1.843 1.00 81.94 297 ASP A C 1
ATOM 2335 O O . ASP A 1 297 ? -9.477 12.295 2.538 1.00 81.94 297 ASP A O 1
ATOM 2339 N N . LYS A 1 298 ? -11.339 11.056 2.376 1.00 80.81 298 LYS A N 1
ATOM 2340 C CA . LYS A 1 298 ? -11.766 11.275 3.764 1.00 80.81 298 LYS A CA 1
ATOM 2341 C C . LYS A 1 298 ? -11.125 10.310 4.748 1.00 80.81 298 LYS A C 1
ATOM 2343 O O . LYS A 1 298 ? -10.828 10.719 5.869 1.00 80.81 298 LYS A O 1
ATOM 2348 N N . TYR A 1 299 ? -10.924 9.054 4.351 1.00 85.31 299 TYR A N 1
ATOM 2349 C CA . TYR A 1 299 ? -10.557 7.984 5.279 1.00 85.31 299 TYR A CA 1
ATOM 2350 C C . TYR A 1 299 ? -9.285 7.272 4.846 1.00 85.31 299 TYR A C 1
ATOM 2352 O O . TYR A 1 299 ? -9.111 6.918 3.679 1.00 85.31 299 TYR A O 1
ATOM 2360 N N . SER A 1 300 ? -8.390 7.061 5.809 1.00 91.75 300 SER A N 1
ATOM 2361 C CA . SER A 1 300 ? -7.141 6.334 5.591 1.00 91.75 300 SER A CA 1
ATOM 2362 C C . SER A 1 300 ? -7.400 4.829 5.642 1.00 91.75 300 SER A C 1
ATOM 2364 O O . SER A 1 300 ? -7.916 4.326 6.636 1.00 91.75 300 SER A O 1
ATOM 2366 N N . LEU A 1 301 ? -7.024 4.113 4.581 1.00 95.12 301 LEU A N 1
ATOM 2367 C CA . LEU A 1 301 ? -7.160 2.653 4.489 1.00 95.12 301 LEU A CA 1
ATOM 2368 C C . LEU A 1 301 ? -5.832 1.938 4.747 1.00 95.12 301 LEU A C 1
ATOM 2370 O O . LEU A 1 301 ? -5.809 0.859 5.337 1.00 95.12 301 LEU A O 1
ATOM 2374 N N . TYR A 1 302 ? -4.722 2.568 4.357 1.00 97.38 302 TYR A N 1
ATOM 2375 C CA . TYR A 1 302 ? -3.379 2.039 4.571 1.00 97.38 302 TYR A CA 1
ATOM 2376 C C . TYR A 1 302 ? -2.420 3.112 5.069 1.00 97.38 302 TYR A C 1
ATOM 2378 O O . TYR A 1 302 ? -2.591 4.306 4.797 1.00 97.38 302 TYR A O 1
ATOM 2386 N N . LEU A 1 303 ? -1.380 2.668 5.768 1.00 96.50 303 LEU A N 1
ATOM 2387 C CA . LEU A 1 303 ? -0.296 3.500 6.263 1.00 96.50 303 LEU A CA 1
ATOM 2388 C C . LEU A 1 303 ? 1.047 2.895 5.845 1.00 96.50 303 LEU A C 1
ATOM 2390 O O . LEU A 1 303 ? 1.203 1.680 5.798 1.00 96.50 303 LEU A O 1
ATOM 2394 N N . LEU A 1 304 ? 2.033 3.745 5.584 1.00 96.81 304 LEU A N 1
ATOM 2395 C CA . LEU A 1 304 ? 3.430 3.356 5.435 1.00 96.81 304 LEU A CA 1
ATOM 2396 C C . LEU A 1 304 ? 4.269 4.174 6.412 1.00 96.81 304 LEU A C 1
ATOM 2398 O O . LEU A 1 304 ? 4.289 5.402 6.320 1.00 96.81 304 LEU A O 1
ATOM 2402 N N . GLU A 1 305 ? 5.003 3.499 7.289 1.00 94.69 305 GLU A N 1
ATOM 2403 C CA . GLU A 1 305 ? 6.042 4.109 8.113 1.00 94.69 305 GLU A CA 1
ATOM 2404 C C . GLU A 1 305 ? 7.407 3.846 7.483 1.00 94.69 305 GLU A C 1
ATOM 2406 O O . GLU A 1 305 ? 7.914 2.729 7.495 1.00 94.69 305 GLU A O 1
ATOM 2411 N N . ALA A 1 306 ? 8.019 4.883 6.921 1.00 92.50 306 ALA A N 1
ATOM 2412 C CA . ALA A 1 306 ? 9.381 4.824 6.408 1.00 92.50 306 ALA A CA 1
ATOM 2413 C C . ALA A 1 306 ? 10.338 5.428 7.433 1.00 92.50 306 ALA A C 1
ATOM 2415 O O . ALA A 1 306 ? 10.077 6.512 7.953 1.00 92.50 306 ALA A O 1
ATOM 2416 N N . SER A 1 307 ? 11.464 4.768 7.699 1.00 86.50 307 SER A N 1
ATOM 2417 C CA . SER A 1 307 ? 12.464 5.274 8.642 1.00 86.50 307 SER A CA 1
ATOM 2418 C C . SER A 1 307 ? 13.844 5.397 8.000 1.00 86.50 307 SER A C 1
ATOM 2420 O O . SER A 1 307 ? 14.212 4.631 7.104 1.00 86.50 307 SER A O 1
ATOM 2422 N N . HIS A 1 308 ? 14.617 6.385 8.445 1.00 83.69 308 HIS A N 1
ATOM 2423 C CA . HIS A 1 308 ? 16.048 6.460 8.171 1.00 83.69 308 HIS A CA 1
ATOM 2424 C C . HIS A 1 308 ? 16.810 7.009 9.375 1.00 83.69 308 HIS A C 1
ATOM 2426 O O . HIS A 1 308 ? 16.322 7.871 10.104 1.00 83.69 308 HIS A O 1
ATOM 2432 N N . ARG A 1 309 ? 18.026 6.498 9.583 1.00 79.00 309 ARG A N 1
ATOM 2433 C CA . ARG A 1 309 ? 18.902 6.935 10.675 1.00 79.00 309 ARG A CA 1
ATOM 2434 C C . ARG A 1 309 ? 19.417 8.346 10.410 1.00 79.00 309 ARG A C 1
ATOM 2436 O O . ARG A 1 309 ? 19.726 8.679 9.270 1.00 79.00 309 ARG A O 1
ATOM 2443 N N . ASP A 1 310 ? 19.572 9.147 11.454 1.00 71.75 310 ASP A N 1
ATOM 2444 C CA . ASP A 1 310 ? 20.175 10.470 11.349 1.00 71.75 310 ASP A CA 1
ATOM 2445 C C . ASP A 1 310 ? 21.601 10.351 10.790 1.00 71.75 310 ASP A C 1
ATOM 2447 O O . ASP A 1 310 ? 22.417 9.544 11.240 1.00 71.75 310 ASP A O 1
ATOM 2451 N N . GLY A 1 311 ? 21.875 11.131 9.742 1.00 71.06 311 GLY A N 1
ATOM 2452 C CA . GLY A 1 311 ? 23.105 11.051 8.946 1.00 71.06 311 GLY A CA 1
ATOM 2453 C C . GLY A 1 311 ? 23.008 10.161 7.699 1.00 71.06 311 GLY A C 1
ATOM 2454 O O . GLY A 1 311 ? 23.859 10.278 6.816 1.00 71.06 311 GLY A O 1
ATOM 2455 N N . ASP A 1 312 ? 21.962 9.338 7.572 1.00 74.31 312 ASP A N 1
ATOM 2456 C CA . ASP A 1 312 ? 21.655 8.604 6.344 1.00 74.31 312 ASP A CA 1
ATOM 2457 C C . ASP A 1 312 ? 20.620 9.375 5.525 1.00 74.31 312 ASP A C 1
ATOM 2459 O O . ASP A 1 312 ? 19.455 9.454 5.882 1.00 74.31 312 ASP A O 1
ATOM 2463 N N . ASN A 1 313 ? 20.999 9.882 4.353 1.00 72.69 313 ASN A N 1
ATOM 2464 C CA . ASN A 1 313 ? 20.070 10.602 3.466 1.00 72.69 313 ASN A CA 1
ATOM 2465 C C . ASN A 1 313 ? 19.100 9.667 2.709 1.00 72.69 313 ASN A C 1
ATOM 2467 O O . ASN A 1 313 ? 18.670 9.974 1.595 1.00 72.69 313 ASN A O 1
ATOM 2471 N N . GLN A 1 314 ? 18.845 8.462 3.223 1.00 81.75 314 GLN A N 1
ATOM 2472 C CA . GLN A 1 314 ? 18.190 7.393 2.476 1.00 81.75 314 GLN A CA 1
ATOM 2473 C C . GLN A 1 314 ? 17.301 6.528 3.364 1.00 81.75 314 GLN A C 1
ATOM 2475 O O . GLN A 1 314 ? 17.760 5.979 4.361 1.00 81.75 314 GLN A O 1
ATOM 2480 N N . VAL A 1 315 ? 16.067 6.298 2.914 1.00 88.00 315 VAL A N 1
ATOM 2481 C CA . VAL A 1 315 ? 15.201 5.244 3.463 1.00 88.00 315 VAL A CA 1
ATOM 2482 C C . VAL A 1 315 ? 15.747 3.890 3.033 1.00 88.00 315 VAL A C 1
ATOM 2484 O O . VAL A 1 315 ? 15.959 3.637 1.843 1.00 88.00 315 VAL A O 1
ATOM 2487 N N . THR A 1 316 ? 15.988 3.031 4.016 1.00 89.56 316 THR A N 1
ATOM 2488 C CA . THR A 1 316 ? 16.476 1.658 3.827 1.00 89.56 316 THR A CA 1
ATOM 2489 C C . THR A 1 316 ? 15.431 0.621 4.212 1.00 89.56 316 THR A C 1
ATOM 2491 O O . THR A 1 316 ? 15.485 -0.502 3.711 1.00 89.56 316 THR A O 1
ATOM 2494 N N . ALA A 1 317 ? 14.462 0.999 5.044 1.00 92.62 317 ALA A N 1
ATOM 2495 C CA . ALA A 1 317 ? 13.356 0.153 5.449 1.00 92.62 317 ALA A CA 1
ATOM 2496 C C . ALA A 1 317 ? 12.065 0.964 5.595 1.00 92.62 317 ALA A C 1
ATOM 2498 O O . ALA A 1 317 ? 12.087 2.148 5.949 1.00 92.62 317 ALA A O 1
ATOM 2499 N N . ALA A 1 318 ? 10.946 0.307 5.327 1.00 95.69 318 ALA A N 1
ATOM 2500 C CA . ALA A 1 318 ? 9.622 0.828 5.606 1.00 95.69 318 ALA A CA 1
ATOM 2501 C C . ALA A 1 318 ? 8.683 -0.318 5.976 1.00 95.69 318 ALA A C 1
ATOM 2503 O O . ALA A 1 318 ? 8.844 -1.430 5.478 1.00 95.69 318 ALA A O 1
ATOM 2504 N N . ASP A 1 319 ? 7.694 -0.032 6.805 1.00 97.19 319 ASP A N 1
ATOM 2505 C CA . ASP A 1 319 ? 6.648 -0.972 7.175 1.00 97.19 319 ASP A CA 1
ATOM 2506 C C . ASP A 1 319 ? 5.304 -0.452 6.672 1.00 97.19 319 ASP A C 1
ATOM 2508 O O . ASP A 1 319 ? 5.007 0.741 6.749 1.00 97.19 319 ASP A O 1
ATOM 2512 N N . PHE A 1 320 ? 4.513 -1.346 6.095 1.00 97.81 320 PHE A N 1
ATOM 2513 C CA . PHE A 1 320 ? 3.214 -1.065 5.509 1.00 97.81 320 PHE A CA 1
ATOM 2514 C C . PHE A 1 320 ? 2.127 -1.750 6.334 1.00 97.81 320 PHE A C 1
ATOM 2516 O O . PHE A 1 320 ? 2.207 -2.941 6.653 1.00 97.81 320 PHE A O 1
ATOM 2523 N N . PHE A 1 321 ? 1.100 -0.985 6.674 1.00 97.25 321 PHE A N 1
ATOM 2524 C CA . PHE A 1 321 ? 0.057 -1.349 7.617 1.00 97.25 321 PHE A CA 1
ATOM 2525 C C . PHE A 1 321 ? -1.302 -1.186 6.957 1.00 97.25 321 PHE A C 1
ATOM 2527 O O . PHE A 1 321 ? -1.568 -0.192 6.272 1.00 97.25 321 PHE A O 1
ATOM 2534 N N . ARG A 1 322 ? -2.197 -2.121 7.250 1.00 96.50 322 ARG A N 1
ATOM 2535 C CA . ARG A 1 322 ? -3.630 -1.881 7.122 1.00 96.50 322 ARG A CA 1
ATOM 2536 C C . ARG A 1 322 ? -4.066 -0.979 8.266 1.00 96.50 322 ARG A C 1
ATOM 2538 O O . ARG A 1 322 ? -3.636 -1.176 9.403 1.00 96.50 322 ARG A O 1
ATOM 2545 N N . ALA A 1 323 ? -4.930 -0.008 7.988 1.00 94.00 323 ALA A N 1
ATOM 2546 C CA . ALA A 1 323 ? -5.466 0.863 9.031 1.00 94.00 323 ALA A CA 1
ATOM 2547 C C . ALA A 1 323 ? -6.156 0.058 10.148 1.00 94.00 323 ALA A C 1
ATOM 2549 O O . ALA A 1 323 ? -5.972 0.363 11.322 1.00 94.00 323 ALA A O 1
ATOM 2550 N N . ALA A 1 324 ? -6.872 -1.011 9.792 1.00 93.12 324 ALA A N 1
ATOM 2551 C CA . ALA A 1 324 ? -7.579 -1.866 10.744 1.00 93.12 324 ALA A CA 1
ATOM 2552 C C . ALA A 1 324 ? -6.668 -2.666 11.694 1.00 93.12 324 ALA A C 1
ATOM 2554 O O . ALA A 1 324 ? -7.120 -3.124 12.738 1.00 93.12 324 ALA A O 1
ATOM 2555 N N . GLU A 1 325 ? -5.394 -2.847 11.342 1.00 92.81 325 GLU A N 1
ATOM 2556 C CA . GLU A 1 325 ? -4.459 -3.719 12.070 1.00 92.81 325 GLU A CA 1
ATOM 2557 C C . GLU A 1 325 ? -3.306 -2.957 12.717 1.00 92.81 325 GLU A C 1
ATOM 2559 O O . GLU A 1 325 ? -2.471 -3.548 13.399 1.00 92.81 325 GLU A O 1
ATOM 2564 N N . TYR A 1 326 ? -3.222 -1.643 12.513 1.00 92.88 326 TYR A N 1
ATOM 2565 C CA . TYR A 1 326 ? -2.127 -0.845 13.047 1.00 92.88 326 TYR A CA 1
ATOM 2566 C C . TYR A 1 326 ? -2.031 -1.003 14.580 1.00 92.88 326 TYR A C 1
ATOM 2568 O O . TYR A 1 326 ? -3.046 -0.833 15.262 1.00 92.88 326 TYR A O 1
ATOM 2576 N N . PRO A 1 327 ? -0.840 -1.278 15.160 1.00 92.62 327 PRO A N 1
ATOM 2577 C CA . PRO A 1 327 ? 0.502 -1.154 14.578 1.00 92.62 327 PRO A CA 1
ATOM 2578 C C . PRO A 1 327 ? 1.110 -2.461 14.038 1.00 92.62 327 PRO A C 1
ATOM 2580 O O . PRO A 1 327 ? 2.330 -2.562 13.949 1.00 92.62 327 PRO A O 1
ATOM 2583 N N . GLN A 1 328 ? 0.326 -3.488 13.718 1.00 93.88 328 GLN A N 1
ATOM 2584 C CA . GLN A 1 328 ? 0.864 -4.717 13.136 1.00 93.88 328 GLN A CA 1
ATOM 2585 C C . GLN A 1 328 ? 1.137 -4.526 11.633 1.00 93.88 328 GLN A C 1
ATOM 2587 O O . GLN A 1 328 ? 0.207 -4.230 10.877 1.00 93.88 328 GLN A O 1
ATOM 2592 N N . PRO A 1 329 ? 2.393 -4.664 11.164 1.00 95.38 329 PRO A N 1
ATOM 2593 C CA . PRO A 1 329 ? 2.696 -4.528 9.746 1.00 95.38 329 PRO A CA 1
ATOM 2594 C C . PRO A 1 329 ? 2.183 -5.742 8.973 1.00 95.38 329 PRO A C 1
ATOM 2596 O O . PRO A 1 329 ? 2.382 -6.887 9.381 1.00 95.38 329 PRO A O 1
ATOM 2599 N N . CYS A 1 330 ? 1.577 -5.486 7.816 1.00 95.06 330 CYS A N 1
ATOM 2600 C CA . CYS A 1 330 ? 1.179 -6.533 6.875 1.00 95.06 330 CYS A CA 1
ATOM 2601 C C . CYS A 1 330 ? 2.259 -6.777 5.809 1.00 95.06 330 CYS A C 1
ATOM 2603 O O . CYS A 1 330 ? 2.405 -7.902 5.332 1.00 95.06 330 CYS A O 1
ATOM 2605 N N . ILE A 1 331 ? 3.063 -5.759 5.466 1.00 97.50 331 ILE A N 1
ATOM 2606 C CA . ILE A 1 331 ? 4.218 -5.895 4.568 1.00 97.50 331 ILE A CA 1
ATOM 2607 C C . ILE A 1 331 ? 5.401 -5.091 5.119 1.00 97.50 331 ILE A C 1
ATOM 2609 O O . ILE A 1 331 ? 5.325 -3.875 5.256 1.00 97.50 331 ILE A O 1
ATOM 2613 N N . SER A 1 332 ? 6.529 -5.752 5.358 1.00 97.44 332 SER A N 1
ATOM 2614 C CA . SER A 1 332 ? 7.819 -5.116 5.630 1.00 97.44 332 SER A CA 1
ATOM 2615 C C . SER A 1 332 ? 8.636 -4.995 4.347 1.00 97.44 332 SER A C 1
ATOM 2617 O O . SER A 1 332 ? 8.756 -5.937 3.558 1.00 97.44 332 SER A O 1
ATOM 2619 N N . ILE A 1 333 ? 9.233 -3.827 4.146 1.00 97.38 333 ILE A N 1
ATOM 2620 C CA . ILE A 1 333 ? 9.917 -3.436 2.917 1.00 97.38 333 ILE A CA 1
ATOM 2621 C C . ILE A 1 333 ? 11.373 -3.130 3.241 1.00 97.38 333 ILE A C 1
ATOM 2623 O O . ILE A 1 333 ? 11.673 -2.282 4.078 1.00 97.38 333 ILE A O 1
ATOM 2627 N N . LEU A 1 334 ? 12.292 -3.776 2.527 1.00 95.25 334 LEU A N 1
ATOM 2628 C CA . LEU A 1 334 ? 13.724 -3.507 2.609 1.00 95.25 334 LEU A CA 1
ATOM 2629 C C . LEU A 1 334 ? 14.235 -3.010 1.259 1.00 95.25 334 LEU A C 1
ATOM 2631 O O . LEU A 1 334 ? 14.045 -3.655 0.226 1.00 95.25 334 LEU A O 1
ATOM 2635 N N . LEU A 1 335 ? 14.921 -1.872 1.267 1.00 93.06 335 LEU A N 1
ATOM 2636 C CA . LEU A 1 335 ? 15.545 -1.290 0.085 1.00 93.06 335 LEU A CA 1
ATOM 2637 C C . LEU A 1 335 ? 17.051 -1.547 0.118 1.00 93.06 335 LEU A C 1
ATOM 2639 O O . LEU A 1 335 ? 17.721 -1.271 1.114 1.00 93.06 335 LEU A O 1
ATOM 2643 N N . SER A 1 336 ? 17.614 -2.036 -0.990 1.00 91.56 336 SER A N 1
ATOM 2644 C CA . SER A 1 336 ? 19.064 -2.245 -1.085 1.00 91.56 336 SER A CA 1
ATOM 2645 C C . SER A 1 336 ? 19.821 -0.927 -0.888 1.00 91.56 336 SER A C 1
ATOM 2647 O O . SER A 1 336 ? 19.433 0.083 -1.476 1.00 91.56 336 SER A O 1
ATOM 2649 N N . GLY A 1 337 ? 20.922 -0.934 -0.135 1.00 83.69 337 GLY A N 1
ATOM 2650 C CA . GLY A 1 337 ? 21.708 0.273 0.137 1.00 83.69 337 GLY A CA 1
ATOM 2651 C C . GLY A 1 337 ? 22.316 0.928 -1.113 1.00 83.69 337 GLY A C 1
ATOM 2652 O O . GLY A 1 337 ? 22.695 0.256 -2.077 1.00 83.69 337 GLY A O 1
ATOM 2653 N N . ILE A 1 338 ? 22.433 2.256 -1.078 1.00 84.19 338 ILE A N 1
ATOM 2654 C CA . ILE A 1 338 ? 23.244 3.064 -2.000 1.00 84.19 338 ILE A CA 1
ATOM 2655 C C . ILE A 1 338 ? 24.326 3.766 -1.179 1.00 84.19 338 ILE A C 1
ATOM 2657 O O . ILE A 1 338 ? 24.166 3.962 0.025 1.00 84.19 338 ILE A O 1
ATOM 2661 N N . ASP A 1 339 ? 25.423 4.162 -1.824 1.00 81.00 339 ASP A N 1
ATOM 2662 C CA . ASP A 1 339 ? 26.423 5.034 -1.209 1.00 81.00 339 ASP A CA 1
ATOM 2663 C C . ASP A 1 339 ? 25.762 6.249 -0.531 1.00 81.00 339 ASP A C 1
ATOM 2665 O O . ASP A 1 339 ? 25.059 7.039 -1.164 1.00 81.00 339 ASP A O 1
ATOM 2669 N N . LYS A 1 340 ? 25.989 6.381 0.779 1.00 76.50 340 LYS A N 1
ATOM 2670 C CA . LYS A 1 340 ? 25.408 7.417 1.642 1.00 76.50 340 LYS A CA 1
ATOM 2671 C C . LYS A 1 340 ? 25.821 8.830 1.224 1.00 76.50 340 LYS A C 1
ATOM 2673 O O . LYS A 1 340 ? 25.104 9.783 1.511 1.00 76.50 340 LYS A O 1
ATOM 2678 N N . ARG A 1 341 ? 26.958 8.965 0.533 1.00 79.50 341 ARG A N 1
ATOM 2679 C CA . ARG A 1 341 ? 27.502 10.254 0.075 1.00 79.50 341 ARG A CA 1
ATOM 2680 C C . ARG A 1 341 ? 26.870 10.755 -1.219 1.00 79.50 341 ARG A C 1
ATOM 2682 O O . ARG A 1 341 ? 27.120 11.887 -1.626 1.00 79.50 341 ARG A O 1
ATOM 2689 N N . ASP A 1 342 ? 26.067 9.932 -1.882 1.00 81.25 342 ASP A N 1
ATOM 2690 C CA . ASP A 1 342 ? 25.452 10.310 -3.140 1.00 81.25 342 ASP A CA 1
ATOM 2691 C C . ASP A 1 342 ? 24.208 11.176 -2.921 1.00 81.25 342 ASP A C 1
ATOM 2693 O O . ASP A 1 342 ? 23.137 10.695 -2.546 1.00 81.25 342 ASP A O 1
ATOM 2697 N N . ALA A 1 343 ? 24.337 12.465 -3.239 1.00 80.19 343 ALA A N 1
ATOM 2698 C CA . ALA A 1 343 ? 23.248 13.432 -3.163 1.00 80.19 343 ALA A CA 1
ATOM 2699 C C . ALA A 1 343 ? 22.039 13.068 -4.045 1.00 80.19 343 ALA A C 1
ATOM 2701 O O . ALA A 1 343 ? 20.956 13.593 -3.825 1.00 80.19 343 ALA A O 1
ATOM 2702 N N . LYS A 1 344 ? 22.185 12.190 -5.048 1.00 83.06 344 LYS A N 1
ATOM 2703 C CA . LYS A 1 344 ? 21.087 11.734 -5.921 1.00 83.06 344 LYS A CA 1
ATOM 2704 C C . LYS A 1 344 ? 20.578 10.337 -5.568 1.00 83.06 344 LYS A C 1
ATOM 2706 O O . LYS A 1 344 ? 19.823 9.751 -6.346 1.00 83.06 344 LYS A O 1
ATOM 2711 N N . ALA A 1 345 ? 20.973 9.786 -4.422 1.00 82.50 345 ALA A N 1
ATOM 2712 C CA . ALA A 1 345 ? 20.617 8.424 -4.048 1.00 82.50 345 ALA A CA 1
ATOM 2713 C C . ALA A 1 345 ? 19.102 8.181 -4.002 1.00 82.50 345 ALA A C 1
ATOM 2715 O O . ALA A 1 345 ? 18.648 7.108 -4.397 1.00 82.50 345 ALA A O 1
ATOM 2716 N N . ALA A 1 346 ? 18.310 9.161 -3.564 1.00 80.12 346 ALA A N 1
ATOM 2717 C CA . ALA A 1 346 ? 16.849 9.073 -3.504 1.00 80.12 346 ALA A CA 1
ATOM 2718 C C . ALA A 1 346 ? 16.189 8.737 -4.858 1.00 80.12 346 ALA A C 1
ATOM 2720 O O . ALA A 1 346 ? 15.179 8.043 -4.887 1.00 80.12 346 ALA A O 1
ATOM 2721 N N . TYR A 1 347 ? 16.784 9.154 -5.981 1.00 81.38 347 TYR A N 1
ATOM 2722 C CA . TYR A 1 347 ? 16.251 8.914 -7.333 1.00 81.38 347 TYR A CA 1
ATOM 2723 C C . TYR A 1 347 ? 16.866 7.711 -8.041 1.00 81.38 347 TYR A C 1
ATOM 2725 O O . TYR A 1 347 ? 16.435 7.335 -9.134 1.00 81.38 347 TYR A O 1
ATOM 2733 N N . LYS A 1 348 ? 17.921 7.139 -7.464 1.00 87.31 348 LYS A N 1
ATOM 2734 C CA . LYS A 1 348 ? 18.591 5.985 -8.041 1.00 87.31 348 LYS A CA 1
ATOM 2735 C C . LYS A 1 348 ? 17.806 4.722 -7.728 1.00 87.31 348 LYS A C 1
ATOM 2737 O O . LYS A 1 348 ? 17.483 4.445 -6.576 1.00 87.31 348 LYS A O 1
ATOM 2742 N N . SER A 1 349 ? 17.587 3.938 -8.771 1.00 88.12 349 SER A N 1
ATOM 2743 C CA . SER A 1 349 ? 16.991 2.616 -8.725 1.00 88.12 349 SER A CA 1
ATOM 2744 C C . SER A 1 349 ? 17.735 1.669 -7.776 1.00 88.12 349 SER A C 1
ATOM 2746 O O . SER A 1 349 ? 18.970 1.647 -7.685 1.00 88.12 349 SER A O 1
ATOM 2748 N N . ARG A 1 350 ? 16.956 0.851 -7.072 1.00 91.00 350 ARG A N 1
ATOM 2749 C CA . ARG A 1 350 ? 17.419 -0.112 -6.067 1.00 91.00 350 ARG A CA 1
ATOM 2750 C C . ARG A 1 350 ? 16.604 -1.386 -6.160 1.00 91.00 350 ARG A C 1
ATOM 2752 O O . ARG A 1 350 ? 15.496 -1.356 -6.695 1.00 91.00 350 ARG A O 1
ATOM 2759 N N . CYS A 1 351 ? 17.119 -2.472 -5.599 1.00 94.38 351 CYS A N 1
ATOM 2760 C CA . CYS A 1 351 ? 16.287 -3.639 -5.341 1.00 94.38 351 CYS A CA 1
ATOM 2761 C C . CYS A 1 351 ? 15.352 -3.336 -4.168 1.00 94.38 351 CYS A C 1
ATOM 2763 O O . CYS A 1 351 ? 15.781 -2.726 -3.184 1.00 94.38 351 CYS A O 1
ATOM 2765 N N . ILE A 1 352 ? 14.093 -3.755 -4.285 1.00 95.62 352 ILE A N 1
ATOM 2766 C CA . ILE A 1 352 ? 13.124 -3.727 -3.186 1.00 95.62 352 ILE A CA 1
ATOM 2767 C C . ILE A 1 352 ? 12.782 -5.169 -2.835 1.00 95.62 352 ILE A C 1
ATOM 2769 O O . ILE A 1 352 ? 12.486 -5.971 -3.718 1.00 95.62 352 ILE A O 1
ATOM 2773 N N . HIS A 1 353 ? 12.835 -5.485 -1.550 1.00 96.62 353 HIS A N 1
ATOM 2774 C CA . HIS A 1 353 ? 12.425 -6.764 -0.999 1.00 96.62 353 HIS A CA 1
ATOM 2775 C C . HIS A 1 353 ? 11.166 -6.534 -0.170 1.00 96.62 353 HIS A C 1
ATOM 2777 O O . HIS A 1 353 ? 11.215 -5.801 0.815 1.00 96.62 353 HIS A O 1
ATOM 2783 N N . LEU A 1 354 ? 10.057 -7.144 -0.573 1.00 96.94 354 LEU A N 1
ATOM 2784 C CA . LEU A 1 354 ? 8.778 -7.067 0.122 1.00 96.94 354 LEU A CA 1
ATOM 2785 C C . LEU A 1 354 ? 8.518 -8.403 0.816 1.00 96.94 354 LEU A C 1
ATOM 2787 O O . LEU A 1 354 ? 8.508 -9.453 0.173 1.00 96.94 354 LEU A O 1
ATOM 2791 N N . ARG A 1 355 ? 8.329 -8.369 2.133 1.00 95.25 355 ARG A N 1
ATOM 2792 C CA . ARG A 1 355 ? 7.984 -9.528 2.958 1.00 95.25 355 ARG A CA 1
ATOM 2793 C C . ARG A 1 355 ? 6.625 -9.273 3.591 1.00 95.25 355 ARG A C 1
ATOM 2795 O O . ARG A 1 355 ? 6.468 -8.263 4.255 1.00 95.25 355 ARG A O 1
ATOM 2802 N N . GLY A 1 356 ? 5.676 -10.179 3.420 1.00 90.00 356 GLY A N 1
ATOM 2803 C CA . GLY A 1 356 ? 4.322 -10.032 3.958 1.00 90.00 356 GLY A CA 1
ATOM 2804 C C . GLY A 1 356 ? 3.677 -11.397 4.191 1.00 90.00 356 GLY A C 1
ATOM 2805 O O . GLY A 1 356 ? 4.416 -12.330 4.514 1.00 90.00 356 GLY A O 1
ATOM 2806 N N . PRO A 1 357 ? 2.361 -11.563 3.967 1.00 84.81 357 PRO A N 1
ATOM 2807 C CA . PRO A 1 357 ? 1.656 -12.843 4.126 1.00 84.81 357 PRO A CA 1
ATOM 2808 C C . PRO A 1 357 ? 1.993 -13.871 3.024 1.00 84.81 357 PRO A C 1
ATOM 2810 O O . PRO A 1 357 ? 1.291 -14.861 2.837 1.00 84.81 357 PRO A O 1
ATOM 2813 N N . PHE A 1 358 ? 3.069 -13.627 2.275 1.00 83.12 358 PHE A N 1
ATOM 2814 C CA . PHE A 1 358 ? 3.572 -14.495 1.221 1.00 83.12 358 PHE A CA 1
ATOM 2815 C C . PHE A 1 358 ? 4.525 -15.531 1.806 1.00 83.12 358 PHE A C 1
ATOM 2817 O O . PHE A 1 358 ? 5.358 -15.218 2.662 1.00 83.12 358 PHE A O 1
ATOM 2824 N N . SER A 1 359 ? 4.486 -16.746 1.274 1.00 77.00 359 SER A N 1
ATOM 2825 C CA . SER A 1 359 ? 5.417 -17.810 1.663 1.00 77.00 359 SER A CA 1
ATOM 2826 C C . SER A 1 359 ? 6.881 -17.508 1.303 1.00 77.00 359 SER A C 1
ATOM 2828 O O . SER A 1 359 ? 7.786 -17.998 1.981 1.00 77.00 359 SER A O 1
ATOM 2830 N N . GLN A 1 360 ? 7.147 -16.652 0.305 1.00 86.00 360 GLN A N 1
ATOM 2831 C CA . GLN A 1 360 ? 8.485 -16.120 0.020 1.00 86.00 360 GLN A CA 1
ATOM 2832 C C . GLN A 1 360 ? 8.488 -14.596 -0.167 1.00 86.00 360 GLN A C 1
ATOM 2834 O O . GLN A 1 360 ? 7.534 -14.029 -0.695 1.00 86.00 360 GLN A O 1
ATOM 2839 N N . PRO A 1 361 ? 9.590 -13.911 0.198 1.00 90.88 361 PRO A N 1
ATOM 2840 C CA . PRO A 1 361 ? 9.742 -12.491 -0.087 1.00 90.88 361 PRO A CA 1
ATOM 2841 C C . PRO A 1 361 ? 9.763 -12.204 -1.592 1.00 90.88 361 PRO A C 1
ATOM 2843 O O . PRO A 1 361 ? 10.554 -12.792 -2.337 1.00 90.88 361 PRO A O 1
ATOM 2846 N N . ILE A 1 362 ? 8.974 -11.222 -2.017 1.00 95.12 362 ILE A N 1
ATOM 2847 C CA . ILE A 1 362 ? 8.970 -10.720 -3.390 1.00 95.12 362 ILE A CA 1
ATOM 2848 C C . ILE A 1 362 ? 10.139 -9.763 -3.585 1.00 95.12 362 ILE A C 1
ATOM 2850 O O . ILE A 1 362 ? 10.413 -8.898 -2.752 1.00 95.12 362 ILE A O 1
ATOM 2854 N N . LYS A 1 363 ? 10.854 -9.928 -4.698 1.00 96.38 363 LYS A N 1
ATOM 2855 C CA . LYS A 1 363 ? 12.032 -9.125 -5.032 1.00 96.38 363 LYS A CA 1
ATOM 2856 C C . LYS A 1 363 ? 11.790 -8.376 -6.332 1.00 96.38 363 LYS A C 1
ATOM 2858 O O . LYS A 1 363 ? 11.615 -8.990 -7.382 1.00 96.38 363 LYS A O 1
ATOM 2863 N N . GLU A 1 364 ? 11.825 -7.054 -6.257 1.00 96.19 364 GLU A N 1
ATOM 2864 C CA . GLU A 1 364 ? 11.763 -6.182 -7.421 1.00 96.19 364 GLU A CA 1
ATOM 2865 C C . GLU A 1 364 ? 13.162 -5.732 -7.822 1.00 96.19 364 GLU A C 1
ATOM 2867 O O . GLU A 1 364 ? 13.850 -5.033 -7.070 1.00 96.19 364 GLU A O 1
ATOM 2872 N N . TYR A 1 365 ? 13.563 -6.099 -9.035 1.00 95.25 365 TYR A N 1
ATOM 2873 C CA . TYR A 1 365 ? 14.877 -5.811 -9.587 1.00 95.25 365 TYR A CA 1
ATOM 2874 C C . TYR A 1 365 ? 14.793 -4.694 -10.627 1.00 95.25 365 TYR A C 1
ATOM 2876 O O . TYR A 1 365 ? 14.031 -4.812 -11.589 1.00 95.25 365 TYR A O 1
ATOM 2884 N N . PRO A 1 366 ? 15.570 -3.608 -10.492 1.00 93.88 366 PRO A N 1
ATOM 2885 C CA . PRO A 1 366 ? 15.690 -2.637 -11.565 1.00 93.88 366 PRO A CA 1
ATOM 2886 C C . PRO A 1 366 ? 16.545 -3.213 -12.698 1.00 93.88 366 PRO A C 1
ATOM 2888 O O . PRO A 1 366 ? 17.529 -3.906 -12.444 1.00 93.88 366 PRO A O 1
ATOM 2891 N N . ASP A 1 367 ? 16.245 -2.859 -13.950 1.00 91.56 367 ASP A N 1
ATOM 2892 C CA . ASP A 1 367 ? 17.085 -3.283 -15.088 1.00 91.56 367 ASP A CA 1
ATOM 2893 C C . ASP A 1 367 ? 18.519 -2.758 -14.971 1.00 91.56 367 ASP A C 1
ATOM 2895 O O . ASP A 1 367 ? 19.479 -3.361 -15.447 1.00 91.56 367 ASP A O 1
ATOM 2899 N N . ARG A 1 368 ? 18.662 -1.586 -14.352 1.00 89.00 368 ARG A N 1
ATOM 2900 C CA . ARG A 1 368 ? 19.942 -0.935 -14.099 1.00 89.00 368 ARG A CA 1
ATOM 2901 C C . ARG A 1 368 ? 19.986 -0.574 -12.632 1.00 89.00 368 ARG A C 1
ATOM 2903 O O . ARG A 1 368 ? 19.194 0.259 -12.220 1.00 89.00 368 ARG A O 1
ATOM 2910 N N . GLN A 1 369 ? 20.899 -1.155 -11.866 1.00 88.44 369 GLN A N 1
ATOM 2911 C CA . GLN A 1 369 ? 21.083 -0.835 -10.449 1.00 88.44 369 GLN A CA 1
ATOM 2912 C C . GLN A 1 369 ? 21.766 0.536 -10.285 1.00 88.44 369 GLN A C 1
ATOM 2914 O O . GLN A 1 369 ? 22.688 0.868 -11.033 1.00 88.44 369 GLN A O 1
ATOM 2919 N N . GLN A 1 370 ? 21.335 1.327 -9.296 1.00 87.25 370 GLN A N 1
ATOM 2920 C CA . GLN A 1 370 ? 21.914 2.634 -8.952 1.00 87.25 370 GLN A CA 1
ATOM 2921 C C . GLN A 1 370 ? 21.935 3.650 -10.116 1.00 87.25 370 GLN A C 1
ATOM 2923 O O . GLN A 1 370 ? 22.842 4.487 -10.223 1.00 87.25 370 GLN A O 1
ATOM 2928 N N . LYS A 1 371 ? 20.939 3.593 -11.009 1.00 87.94 371 LYS A N 1
ATOM 2929 C CA . LYS A 1 371 ? 20.756 4.549 -12.115 1.00 87.94 371 LYS A CA 1
ATOM 2930 C C . LYS A 1 371 ? 19.427 5.279 -11.965 1.00 87.94 371 LYS A C 1
ATOM 2932 O O . LYS A 1 371 ? 18.529 4.797 -11.300 1.00 87.94 371 LYS A O 1
ATOM 2937 N N . ILE A 1 372 ? 19.337 6.458 -12.566 1.00 86.56 372 ILE A N 1
ATOM 2938 C CA . ILE A 1 372 ? 18.087 7.218 -12.666 1.00 86.56 372 ILE A CA 1
ATOM 2939 C C . ILE A 1 372 ? 17.450 6.876 -14.030 1.00 86.56 372 ILE A C 1
ATOM 2941 O O . ILE A 1 372 ? 18.199 6.753 -15.018 1.00 86.56 372 ILE A O 1
ATOM 2945 N N . PRO A 1 373 ? 16.121 6.696 -14.112 1.00 86.50 373 PRO A N 1
ATOM 2946 C CA . PRO A 1 373 ? 15.138 6.742 -13.016 1.00 86.50 373 PRO A CA 1
ATOM 2947 C C . PRO A 1 373 ? 14.979 5.410 -12.268 1.00 86.50 373 PRO A C 1
ATOM 2949 O O . PRO A 1 373 ? 15.732 4.464 -12.510 1.00 86.50 373 PRO A O 1
ATOM 2952 N N . TRP A 1 374 ? 14.010 5.355 -11.344 1.00 84.06 374 TRP A N 1
ATOM 2953 C CA . TRP A 1 374 ? 13.645 4.143 -10.601 1.00 84.06 374 TRP A CA 1
ATOM 2954 C C . TRP A 1 374 ? 13.250 2.989 -11.528 1.00 84.06 374 TRP A C 1
ATOM 2956 O O . TRP A 1 374 ? 13.659 1.856 -11.266 1.00 84.06 374 TRP A O 1
ATOM 2966 N N . SER A 1 375 ? 12.537 3.282 -12.616 1.00 86.88 375 SER A N 1
ATOM 2967 C CA . SER A 1 375 ? 12.105 2.340 -13.652 1.00 86.88 375 SER A CA 1
ATOM 2968 C C . SER A 1 375 ? 13.105 2.189 -14.808 1.00 86.88 375 SER A C 1
ATOM 2970 O O . SER A 1 375 ? 13.989 3.023 -15.028 1.00 86.88 375 SER A O 1
ATOM 2972 N N . PRO A 1 376 ? 12.979 1.113 -15.604 1.00 92.69 376 PRO A N 1
ATOM 2973 C CA . PRO A 1 376 ? 12.052 -0.009 -15.437 1.00 92.69 376 PRO A CA 1
ATOM 2974 C C . PRO A 1 376 ? 12.497 -1.030 -14.377 1.00 92.69 376 PRO A C 1
ATOM 2976 O O . PRO A 1 376 ? 13.695 -1.201 -14.123 1.00 92.69 376 PRO A O 1
ATOM 2979 N N . ARG A 1 377 ? 11.518 -1.704 -13.757 1.00 93.62 377 ARG A N 1
ATOM 2980 C CA . ARG A 1 377 ? 11.713 -2.631 -12.620 1.00 93.62 377 ARG A CA 1
ATOM 2981 C C . ARG A 1 377 ? 10.858 -3.869 -12.805 1.00 93.62 377 ARG A C 1
ATOM 2983 O O . ARG A 1 377 ? 9.704 -3.731 -13.182 1.00 93.62 377 ARG A O 1
ATOM 2990 N N . ARG A 1 378 ? 11.400 -5.054 -12.540 1.00 96.19 378 ARG A N 1
ATOM 2991 C CA . ARG A 1 378 ? 10.740 -6.335 -12.814 1.00 96.19 378 ARG A CA 1
ATOM 2992 C C . ARG A 1 378 ? 10.649 -7.196 -11.572 1.00 96.19 378 ARG A C 1
ATOM 2994 O O . ARG A 1 378 ? 11.564 -7.197 -10.751 1.00 96.19 378 ARG A O 1
ATOM 3001 N N . PHE A 1 379 ? 9.566 -7.947 -11.472 1.00 96.75 379 PHE A N 1
ATOM 3002 C CA . PHE A 1 379 ? 9.371 -8.960 -10.444 1.00 96.75 379 PHE A CA 1
ATOM 3003 C C . PHE A 1 379 ? 8.463 -10.074 -10.958 1.00 96.75 379 PHE A C 1
ATOM 3005 O O . PHE A 1 379 ? 7.816 -9.942 -12.002 1.00 96.75 379 PHE A O 1
ATOM 3012 N N . THR A 1 380 ? 8.438 -11.169 -10.205 1.00 94.12 380 THR A N 1
ATOM 3013 C CA . THR A 1 380 ? 7.558 -12.309 -10.449 1.00 94.12 380 THR A CA 1
ATOM 3014 C C . THR A 1 380 ? 6.590 -12.442 -9.283 1.00 94.12 380 THR A C 1
ATOM 3016 O O . THR A 1 380 ? 7.011 -12.333 -8.132 1.00 94.12 380 THR A O 1
ATOM 3019 N N . TYR A 1 381 ? 5.317 -12.684 -9.577 1.00 91.94 381 TYR A N 1
ATOM 3020 C CA . TYR A 1 381 ? 4.266 -12.905 -8.588 1.00 91.94 381 TYR A CA 1
ATOM 3021 C C . TYR A 1 381 ? 3.239 -13.892 -9.155 1.00 91.94 381 TYR A C 1
ATOM 3023 O O . TYR A 1 381 ? 2.865 -13.768 -10.318 1.00 91.94 381 TYR A O 1
ATOM 3031 N N . GLY A 1 382 ? 2.845 -14.917 -8.393 1.00 87.81 382 GLY A N 1
ATOM 3032 C CA . GLY A 1 382 ? 1.899 -15.936 -8.885 1.00 87.81 382 GLY A CA 1
ATOM 3033 C C . GLY A 1 382 ? 2.351 -16.662 -10.161 1.00 87.81 382 GLY A C 1
ATOM 3034 O O . GLY A 1 382 ? 1.535 -16.944 -11.027 1.00 87.81 382 GLY A O 1
ATOM 3035 N N . GLY A 1 383 ? 3.663 -16.875 -10.346 1.00 87.50 383 GLY A N 1
ATOM 3036 C CA . GLY A 1 383 ? 4.228 -17.460 -11.576 1.00 87.50 383 GLY A CA 1
ATOM 3037 C C . GLY A 1 383 ? 4.260 -16.517 -12.790 1.00 87.50 383 GLY A C 1
ATOM 3038 O O . GLY A 1 383 ? 4.781 -16.877 -13.844 1.00 87.50 383 GLY A O 1
ATOM 3039 N N . ARG A 1 384 ? 3.761 -15.287 -12.642 1.00 92.00 384 ARG A N 1
ATOM 3040 C CA . ARG A 1 384 ? 3.647 -14.280 -13.703 1.00 92.00 384 ARG A CA 1
ATOM 3041 C C . ARG A 1 384 ? 4.689 -13.193 -13.550 1.00 92.00 384 ARG A C 1
ATOM 3043 O O . ARG A 1 384 ? 5.211 -12.974 -12.460 1.00 92.00 384 ARG A O 1
ATOM 3050 N N . ARG A 1 385 ? 4.996 -12.497 -14.644 1.00 94.81 385 ARG A N 1
ATOM 3051 C CA . ARG A 1 385 ? 6.037 -11.468 -14.682 1.00 94.81 385 ARG A CA 1
ATOM 3052 C C . ARG A 1 385 ? 5.449 -10.091 -14.920 1.00 94.81 385 ARG A C 1
ATOM 3054 O O . ARG A 1 385 ? 4.657 -9.881 -15.836 1.00 94.81 385 ARG A O 1
ATOM 3061 N N . PHE A 1 386 ? 5.908 -9.145 -14.114 1.00 96.75 386 PHE A N 1
ATOM 3062 C CA . PHE A 1 386 ? 5.412 -7.781 -14.118 1.00 96.75 386 PHE A CA 1
ATOM 3063 C C . PHE A 1 386 ? 6.553 -6.783 -14.217 1.00 96.75 386 PHE A C 1
ATOM 3065 O O . PHE A 1 386 ? 7.650 -7.010 -13.699 1.00 96.75 386 PHE A O 1
ATOM 3072 N N . VAL A 1 387 ? 6.288 -5.671 -14.897 1.00 96.62 387 VAL A N 1
ATOM 3073 C CA . VAL A 1 387 ? 7.239 -4.585 -15.097 1.00 96.62 387 VAL A CA 1
ATOM 3074 C C . VAL A 1 387 ? 6.611 -3.241 -14.735 1.00 96.62 387 VAL A C 1
ATOM 3076 O O . VAL A 1 387 ? 5.583 -2.844 -15.281 1.00 96.62 387 VAL A O 1
ATOM 3079 N N . TRP A 1 388 ? 7.270 -2.518 -13.835 1.00 95.81 388 TRP A N 1
ATOM 3080 C CA . TRP A 1 388 ? 7.042 -1.097 -13.599 1.00 95.81 388 TRP A CA 1
ATOM 3081 C C . TRP A 1 388 ? 7.741 -0.290 -14.696 1.00 95.81 388 TRP A C 1
ATOM 3083 O O . TRP A 1 388 ? 8.945 -0.455 -14.913 1.00 95.81 388 TRP A O 1
ATOM 3093 N N . LYS A 1 389 ? 7.005 0.585 -15.382 1.00 93.25 389 LYS A N 1
ATOM 3094 C CA . LYS A 1 389 ? 7.508 1.523 -16.401 1.00 93.25 389 LYS A CA 1
ATOM 3095 C C . LYS A 1 389 ? 7.113 2.965 -16.034 1.00 93.25 389 LYS A C 1
ATOM 3097 O O . LYS A 1 389 ? 6.151 3.134 -15.281 1.00 93.25 389 LYS A O 1
ATOM 3102 N N . PRO A 1 390 ? 7.803 3.996 -16.558 1.00 89.75 390 PRO A N 1
ATOM 3103 C CA . PRO A 1 390 ? 7.373 5.385 -16.386 1.00 89.75 390 PRO A CA 1
ATOM 3104 C C . PRO A 1 390 ? 5.921 5.575 -16.849 1.00 89.75 390 PRO A C 1
ATOM 3106 O O . PRO A 1 390 ? 5.512 4.974 -17.847 1.00 89.75 390 PRO A O 1
ATOM 3109 N N . GLY A 1 391 ? 5.137 6.356 -16.099 1.00 78.62 391 GLY A N 1
ATOM 3110 C CA . GLY A 1 391 ? 3.735 6.631 -16.432 1.00 78.62 391 GLY A CA 1
ATOM 3111 C C . GLY A 1 391 ? 3.580 7.555 -17.641 1.00 78.62 391 GLY A C 1
ATOM 3112 O O . GLY A 1 391 ? 2.700 7.333 -18.474 1.00 78.62 391 GLY A O 1
ATOM 3113 N N . ASP A 1 392 ? 4.483 8.527 -17.773 1.00 76.44 392 ASP A N 1
ATOM 3114 C CA . ASP A 1 392 ? 4.624 9.402 -18.934 1.00 76.44 392 ASP A CA 1
ATOM 3115 C C . ASP A 1 392 ? 5.997 9.142 -19.583 1.00 76.44 392 ASP A C 1
ATOM 3117 O O . ASP A 1 392 ? 7.015 9.163 -18.894 1.00 76.44 392 ASP A O 1
ATOM 3121 N N . PRO A 1 393 ? 6.081 8.908 -20.903 1.00 70.81 393 PRO A N 1
ATOM 3122 C CA . PRO A 1 393 ? 7.359 8.811 -21.610 1.00 70.81 393 PRO A CA 1
ATOM 3123 C C . PRO A 1 393 ? 8.281 10.035 -21.460 1.00 70.81 393 PRO A C 1
ATOM 3125 O O . PRO A 1 393 ? 9.475 9.926 -21.740 1.00 70.81 393 PRO A O 1
ATOM 3128 N N . HIS A 1 394 ? 7.731 11.187 -21.070 1.00 72.81 394 HIS A N 1
ATOM 3129 C CA . HIS A 1 394 ? 8.438 12.454 -20.884 1.00 72.81 394 HIS A CA 1
ATOM 3130 C C . HIS A 1 394 ? 8.663 12.794 -19.408 1.00 72.81 394 HIS A C 1
ATOM 3132 O O . HIS A 1 394 ? 9.440 13.708 -19.124 1.00 72.81 394 HIS A O 1
ATOM 3138 N N . ASP A 1 395 ? 8.017 12.070 -18.487 1.00 71.19 395 ASP A N 1
ATOM 3139 C CA . ASP A 1 395 ? 8.194 12.235 -17.048 1.00 71.19 395 ASP A CA 1
ATOM 3140 C C . ASP A 1 395 ? 8.633 10.914 -16.408 1.00 71.19 395 ASP A C 1
ATOM 3142 O O . ASP A 1 395 ? 7.878 9.960 -16.230 1.00 71.19 395 ASP A O 1
ATOM 3146 N N . ASP A 1 396 ? 9.903 10.893 -16.026 1.00 65.50 396 ASP A N 1
ATOM 3147 C CA . ASP A 1 396 ? 10.557 9.789 -15.333 1.00 65.50 396 ASP A CA 1
ATOM 3148 C C . ASP A 1 396 ? 10.153 9.705 -13.835 1.00 65.50 396 ASP A C 1
ATOM 3150 O O . ASP A 1 396 ? 10.749 8.944 -13.061 1.00 65.50 396 ASP A O 1
ATOM 3154 N N . VAL A 1 397 ? 9.181 10.516 -13.396 1.00 69.31 397 VAL A N 1
ATOM 3155 C CA . VAL A 1 397 ? 8.738 10.645 -12.001 1.00 69.31 397 VAL A CA 1
ATOM 3156 C C . VAL A 1 397 ? 7.550 9.721 -11.685 1.00 69.31 397 VAL A C 1
ATOM 3158 O O . VAL A 1 397 ? 6.785 9.305 -12.550 1.00 69.31 397 VAL A O 1
ATOM 3161 N N . MET A 1 398 ? 7.417 9.367 -10.402 1.00 79.44 398 MET A N 1
ATOM 3162 C CA . MET A 1 398 ? 6.273 8.629 -9.853 1.00 79.44 398 MET A CA 1
ATOM 3163 C C . MET A 1 398 ? 4.932 9.341 -10.138 1.00 79.44 398 MET A C 1
ATOM 3165 O O . MET A 1 398 ? 4.908 10.574 -10.175 1.00 79.44 398 MET A O 1
ATOM 3169 N N . PRO A 1 399 ? 3.803 8.609 -10.206 1.00 88.12 399 PRO A N 1
ATOM 3170 C CA . PRO A 1 399 ? 3.677 7.154 -10.054 1.00 88.12 399 PRO A CA 1
ATOM 3171 C C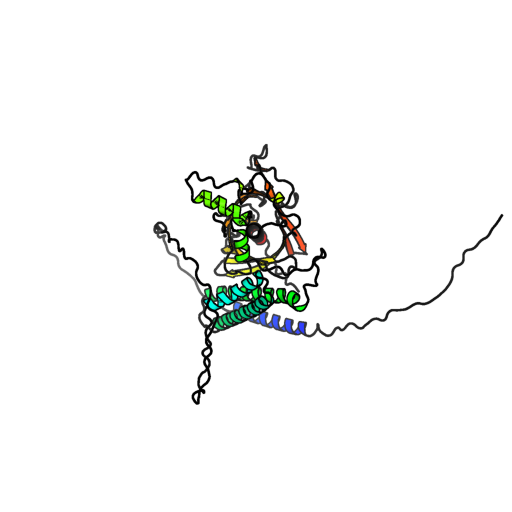 . PRO A 1 399 ? 4.059 6.373 -11.318 1.00 88.12 399 PRO A C 1
ATOM 3173 O O . PRO A 1 399 ? 3.760 6.771 -12.441 1.00 88.12 399 PRO A O 1
ATOM 3176 N N . GLU A 1 400 ? 4.680 5.208 -11.134 1.00 91.69 400 GLU A N 1
ATOM 3177 C CA . GLU A 1 400 ? 4.963 4.281 -12.240 1.00 91.69 400 GLU A CA 1
ATOM 3178 C C . GLU A 1 400 ? 3.719 3.483 -12.644 1.00 91.69 400 GLU A C 1
ATOM 3180 O O . GLU A 1 400 ? 2.840 3.225 -11.823 1.00 91.69 400 GLU A O 1
ATOM 3185 N N . THR A 1 401 ? 3.679 3.034 -13.898 1.00 94.69 401 THR A N 1
ATOM 3186 C CA . THR A 1 401 ? 2.622 2.158 -14.414 1.00 94.69 401 THR A CA 1
ATOM 3187 C C . THR A 1 401 ? 3.088 0.704 -14.443 1.00 94.69 401 THR A C 1
ATOM 3189 O O . THR A 1 401 ? 4.187 0.410 -14.922 1.00 94.69 401 THR A O 1
ATOM 3192 N N . LEU A 1 402 ? 2.259 -0.207 -13.934 1.00 96.44 402 LEU A N 1
ATOM 3193 C CA . LEU A 1 402 ? 2.483 -1.647 -13.963 1.00 96.44 402 LEU A CA 1
ATOM 3194 C C . LEU A 1 402 ? 1.888 -2.266 -15.219 1.00 96.44 402 LEU A C 1
ATOM 3196 O O . LEU A 1 402 ? 0.706 -2.071 -15.521 1.00 96.44 402 LEU A O 1
ATOM 3200 N N . TYR A 1 403 ? 2.688 -3.107 -15.862 1.00 95.81 403 TYR A N 1
ATOM 3201 C CA . TYR A 1 403 ? 2.249 -3.975 -16.942 1.00 95.81 403 TYR A CA 1
ATOM 3202 C C . TYR A 1 403 ? 2.672 -5.421 -16.677 1.00 95.81 403 TYR A C 1
ATOM 3204 O O . TYR A 1 403 ? 3.694 -5.677 -16.041 1.00 95.81 403 TYR A O 1
ATOM 3212 N N . GLU A 1 404 ? 1.908 -6.365 -17.210 1.00 95.25 404 GLU A N 1
ATOM 3213 C CA . GLU A 1 404 ? 2.293 -7.774 -17.298 1.00 95.25 404 GLU A CA 1
ATOM 3214 C C . GLU A 1 404 ? 3.041 -8.037 -18.612 1.00 95.25 404 GLU A C 1
ATOM 3216 O O . GLU A 1 404 ? 2.722 -7.436 -19.642 1.00 95.25 404 GLU A O 1
ATOM 3221 N N . PHE A 1 405 ? 4.023 -8.940 -18.593 1.00 94.75 405 PHE A N 1
ATOM 3222 C CA . PHE A 1 405 ? 4.756 -9.360 -19.789 1.00 94.75 405 PHE A CA 1
ATOM 3223 C C . PHE A 1 405 ? 5.050 -10.864 -19.795 1.00 94.75 405 PHE A C 1
ATOM 3225 O O . PHE A 1 405 ? 5.139 -11.503 -18.747 1.00 94.75 405 PHE A O 1
ATOM 3232 N N . GLN A 1 406 ? 5.245 -11.428 -20.988 1.00 92.75 406 GLN A N 1
ATOM 3233 C CA . GLN A 1 406 ? 5.549 -12.847 -21.194 1.00 92.75 406 GLN A CA 1
ATOM 3234 C C . GLN A 1 406 ? 6.981 -13.084 -21.659 1.00 92.75 406 GLN A C 1
ATOM 3236 O O . GLN A 1 406 ? 7.526 -14.164 -21.466 1.00 92.75 406 GLN A O 1
ATOM 3241 N N . ARG A 1 407 ? 7.638 -12.129 -22.300 1.00 94.00 407 ARG A N 1
ATOM 3242 C CA . ARG A 1 407 ? 9.030 -12.274 -22.719 1.00 94.00 407 ARG A CA 1
ATOM 3243 C C . ARG A 1 407 ? 9.742 -10.957 -22.561 1.00 94.00 407 ARG A C 1
ATOM 3245 O O . ARG A 1 407 ? 9.196 -9.889 -22.816 1.00 94.00 407 ARG A O 1
ATOM 3252 N N . ASP A 1 408 ? 10.998 -11.056 -22.167 1.00 95.31 408 ASP A N 1
ATOM 3253 C CA . ASP A 1 408 ? 11.907 -9.936 -22.118 1.00 95.31 408 ASP A CA 1
ATOM 3254 C C . ASP A 1 408 ? 13.282 -10.339 -22.643 1.00 95.31 408 ASP A C 1
ATOM 3256 O O . ASP A 1 408 ? 13.751 -11.465 -22.483 1.00 95.31 408 ASP A O 1
ATOM 3260 N N . TRP A 1 409 ? 13.942 -9.406 -23.313 1.00 95.00 409 TRP A N 1
ATOM 3261 C CA . TRP A 1 409 ? 15.240 -9.625 -23.935 1.00 95.00 409 TRP A CA 1
ATOM 3262 C C . TRP A 1 409 ? 16.123 -8.397 -23.766 1.00 95.00 409 TRP A C 1
ATOM 3264 O O . TRP A 1 409 ? 15.664 -7.298 -23.445 1.00 95.00 409 TRP A O 1
ATOM 3274 N N . ALA A 1 410 ? 17.430 -8.583 -23.934 1.00 93.50 410 ALA A N 1
ATOM 3275 C CA . ALA A 1 410 ? 18.357 -7.463 -23.929 1.00 93.50 410 ALA A CA 1
ATOM 3276 C C . ALA A 1 410 ? 18.020 -6.521 -25.092 1.00 93.50 410 ALA A C 1
ATOM 3278 O O . ALA A 1 410 ? 17.828 -6.962 -26.227 1.00 93.50 410 ALA A O 1
ATOM 3279 N N . LYS A 1 411 ? 17.967 -5.213 -24.823 1.00 93.12 411 LYS A N 1
ATOM 3280 C CA . LYS A 1 411 ? 17.740 -4.216 -25.868 1.00 93.12 411 LYS A CA 1
ATOM 3281 C C . LYS A 1 411 ? 18.882 -4.306 -26.891 1.00 93.12 411 LYS A C 1
ATOM 3283 O O . LYS A 1 411 ? 20.037 -4.128 -26.487 1.00 93.12 411 LYS A O 1
ATOM 3288 N N . PRO A 1 412 ? 18.595 -4.522 -28.189 1.00 92.94 412 PRO A N 1
ATOM 3289 C CA . PRO A 1 412 ? 19.631 -4.594 -29.214 1.00 92.94 412 PRO A CA 1
ATOM 3290 C C . PRO A 1 412 ? 20.558 -3.372 -29.166 1.00 92.94 412 PRO A C 1
ATOM 3292 O O . PRO A 1 412 ? 20.100 -2.233 -29.052 1.00 92.94 412 PRO A O 1
ATOM 3295 N N . GLY A 1 413 ? 21.870 -3.614 -29.178 1.00 91.12 413 GLY A N 1
ATOM 3296 C CA . GLY A 1 413 ? 22.897 -2.569 -29.084 1.00 91.12 413 GLY A CA 1
ATOM 3297 C C . GLY A 1 413 ? 23.106 -1.960 -27.688 1.00 91.12 413 GLY A C 1
ATOM 3298 O O . GLY A 1 413 ? 23.977 -1.106 -27.522 1.00 91.12 413 GLY A O 1
ATOM 3299 N N . SER A 1 414 ? 22.359 -2.374 -26.657 1.00 86.38 414 SER A N 1
ATOM 3300 C CA . SER A 1 414 ? 22.573 -1.869 -25.299 1.00 86.38 414 SER A CA 1
ATOM 3301 C C . SER A 1 414 ? 23.755 -2.554 -24.615 1.00 86.38 414 SER A C 1
ATOM 3303 O O . SER A 1 414 ? 23.740 -3.756 -24.380 1.00 86.38 414 SER A O 1
ATOM 3305 N N . ARG A 1 415 ? 24.747 -1.761 -24.194 1.00 84.62 415 ARG A N 1
ATOM 3306 C CA . ARG A 1 415 ? 25.828 -2.202 -23.288 1.00 84.62 415 ARG A CA 1
ATOM 3307 C C . ARG A 1 415 ? 25.502 -1.998 -21.806 1.00 84.62 415 ARG A C 1
ATOM 3309 O O . ARG A 1 415 ? 26.283 -2.368 -20.942 1.00 84.62 415 ARG A O 1
ATOM 3316 N N . SER A 1 416 ? 24.368 -1.364 -21.503 1.00 79.94 416 SER A N 1
ATOM 3317 C CA . SER A 1 416 ? 24.017 -0.914 -20.152 1.00 79.94 416 SER A CA 1
ATOM 3318 C C . SER A 1 416 ? 23.041 -1.845 -19.431 1.00 79.94 416 SER A C 1
ATOM 3320 O O . SER A 1 416 ? 22.439 -1.411 -18.455 1.00 79.94 416 SER A O 1
ATOM 3322 N N . GLY A 1 417 ? 22.792 -3.048 -19.960 1.00 82.38 417 GLY A N 1
ATOM 3323 C CA . GLY A 1 417 ? 21.827 -3.998 -19.395 1.00 82.38 417 GLY A CA 1
ATOM 3324 C C . GLY A 1 417 ? 20.356 -3.598 -19.557 1.00 82.38 417 GLY A C 1
ATOM 3325 O O . GLY A 1 417 ? 19.505 -4.149 -18.872 1.00 82.38 417 GLY A O 1
ATOM 3326 N N . LYS A 1 418 ? 20.023 -2.642 -20.442 1.00 87.94 418 LYS A N 1
ATOM 3327 C CA . LYS A 1 418 ? 18.613 -2.281 -20.676 1.00 87.94 418 LYS A CA 1
ATOM 3328 C C . LYS A 1 418 ? 17.889 -3.468 -21.296 1.00 87.94 418 LYS A C 1
ATOM 3330 O O . LYS A 1 418 ? 18.391 -4.047 -22.262 1.00 87.94 418 LYS A O 1
ATOM 3335 N N . ARG A 1 419 ? 16.698 -3.768 -20.792 1.00 92.50 419 ARG A N 1
ATOM 3336 C CA . ARG A 1 419 ? 15.837 -4.816 -21.331 1.00 92.50 419 ARG A CA 1
ATOM 3337 C C . ARG A 1 419 ? 14.628 -4.190 -22.014 1.00 92.50 419 ARG A C 1
ATOM 3339 O O . ARG A 1 419 ? 14.262 -3.044 -21.754 1.00 92.50 419 ARG A O 1
ATOM 3346 N N . VAL A 1 420 ? 14.073 -4.934 -22.950 1.00 94.00 420 VAL A N 1
ATOM 3347 C CA . VAL A 1 420 ? 12.791 -4.668 -23.601 1.00 94.00 420 VAL A CA 1
ATOM 3348 C C . VAL A 1 420 ? 11.912 -5.888 -23.382 1.00 94.00 420 VAL A C 1
ATOM 3350 O O . VAL A 1 420 ? 12.422 -6.979 -23.135 1.00 94.00 420 VAL A O 1
ATOM 3353 N N . ASP A 1 421 ? 10.607 -5.687 -23.421 1.00 95.38 421 ASP A N 1
ATOM 3354 C CA . ASP A 1 421 ? 9.615 -6.707 -23.117 1.00 95.38 421 ASP A CA 1
ATOM 3355 C C . ASP A 1 421 ? 8.433 -6.596 -24.079 1.00 95.38 421 ASP A C 1
ATOM 3357 O O . ASP A 1 421 ? 8.284 -5.598 -24.789 1.00 95.38 421 ASP A O 1
ATOM 3361 N N . ASP A 1 422 ? 7.612 -7.637 -24.102 1.00 94.50 422 ASP A N 1
ATOM 3362 C CA . ASP A 1 422 ? 6.380 -7.707 -24.883 1.00 94.50 422 ASP A CA 1
ATOM 3363 C C . ASP A 1 422 ? 5.138 -7.263 -24.093 1.00 94.50 422 ASP A C 1
ATOM 3365 O O . ASP A 1 422 ? 4.021 -7.660 -24.433 1.00 94.50 422 ASP A O 1
ATOM 3369 N N . ALA A 1 423 ? 5.306 -6.433 -23.053 1.00 92.94 423 ALA A N 1
ATOM 3370 C CA . ALA A 1 423 ? 4.175 -5.965 -22.266 1.00 92.94 423 ALA A CA 1
ATOM 3371 C C . ALA A 1 423 ? 3.159 -5.225 -23.144 1.00 92.94 423 ALA A C 1
ATOM 3373 O O . ALA A 1 423 ? 3.492 -4.280 -23.868 1.00 92.94 423 ALA A O 1
ATOM 3374 N N . LYS A 1 424 ? 1.900 -5.642 -23.034 1.00 86.81 424 LYS A N 1
ATOM 3375 C CA . LYS A 1 424 ? 0.770 -5.009 -23.717 1.00 86.81 424 LYS A CA 1
ATOM 3376 C C . LYS A 1 424 ? 0.440 -3.660 -23.063 1.00 86.81 424 LYS A C 1
ATOM 3378 O O . LYS A 1 424 ? 0.740 -3.472 -21.887 1.00 86.81 424 LYS A O 1
ATOM 3383 N N . PRO A 1 425 ? -0.226 -2.730 -23.772 1.00 85.12 425 PRO A N 1
ATOM 3384 C CA . PRO A 1 425 ? -0.609 -1.427 -23.218 1.00 85.12 425 PRO A CA 1
ATOM 3385 C C . PRO A 1 425 ? -1.716 -1.494 -22.145 1.00 85.12 425 PRO A C 1
ATOM 3387 O O . PRO A 1 425 ? -2.167 -0.451 -21.674 1.00 85.12 425 PRO A O 1
ATOM 3390 N N . THR A 1 426 ? -2.157 -2.688 -21.743 1.00 90.50 426 THR A N 1
ATOM 3391 C CA . THR A 1 426 ? -3.140 -2.884 -20.674 1.00 90.50 426 THR A CA 1
ATOM 3392 C C . THR A 1 426 ? -2.505 -2.616 -19.311 1.00 90.50 426 THR A C 1
ATOM 3394 O O . THR A 1 426 ? -1.648 -3.372 -18.852 1.00 90.50 426 THR A O 1
ATOM 3397 N N . LYS A 1 427 ? -2.921 -1.523 -18.669 1.00 93.50 427 LYS A N 1
ATOM 3398 C CA . LYS A 1 427 ? -2.394 -1.076 -17.375 1.00 93.50 427 LYS A CA 1
ATOM 3399 C C . LYS A 1 427 ? -3.073 -1.841 -16.242 1.00 93.50 427 LYS A C 1
ATOM 3401 O O . LYS A 1 427 ? -4.296 -1.867 -16.177 1.00 93.50 427 LYS A O 1
ATOM 3406 N N . LEU A 1 428 ? -2.283 -2.413 -15.337 1.00 94.62 428 LEU A N 1
ATOM 3407 C CA . LEU A 1 428 ? -2.797 -3.043 -14.113 1.00 94.62 428 LEU A CA 1
ATOM 3408 C C . LEU A 1 428 ? -2.835 -2.059 -12.944 1.00 94.62 428 LEU A C 1
ATOM 3410 O O . LEU A 1 428 ? -3.773 -2.053 -12.154 1.00 94.62 428 LEU A O 1
ATOM 3414 N N . VAL A 1 429 ? -1.812 -1.211 -12.863 1.00 95.62 429 VAL A N 1
ATOM 3415 C CA . VAL A 1 429 ? -1.705 -0.119 -11.894 1.00 95.62 429 VAL A CA 1
ATOM 3416 C C . VAL A 1 429 ? -1.153 1.082 -12.624 1.00 95.62 429 VAL A C 1
ATOM 3418 O O . VAL A 1 429 ? -0.207 0.943 -13.393 1.00 95.62 429 VAL A O 1
ATOM 3421 N N . TRP A 1 430 ? -1.711 2.256 -12.399 1.00 94.69 430 TRP A N 1
ATOM 3422 C CA . TRP A 1 430 ? -1.178 3.508 -12.921 1.00 94.69 430 TRP A CA 1
ATOM 3423 C C . TRP A 1 430 ? -1.427 4.610 -11.909 1.00 94.69 430 TRP A C 1
ATOM 3425 O O . TRP A 1 430 ? -2.109 4.404 -10.908 1.00 94.69 430 TRP A O 1
ATOM 3435 N N . GLY A 1 431 ? -0.882 5.790 -12.146 1.00 91.56 431 GLY A N 1
ATOM 3436 C CA . GLY A 1 431 ? -1.194 6.904 -11.280 1.00 91.56 431 GLY A CA 1
ATOM 3437 C C . GLY A 1 431 ? -1.052 8.241 -11.960 1.00 91.56 431 GLY A C 1
ATOM 3438 O O . GLY A 1 431 ? -0.542 8.359 -13.072 1.00 91.56 431 GLY A O 1
ATOM 3439 N N . GLU A 1 432 ? -1.543 9.239 -11.250 1.00 89.56 432 GLU A N 1
ATOM 3440 C CA . GLU A 1 432 ? -1.566 10.626 -11.654 1.00 89.56 432 GLU A CA 1
ATOM 3441 C C . GLU A 1 432 ? -0.821 11.441 -10.609 1.00 89.56 432 GLU A C 1
ATOM 3443 O O . GLU A 1 432 ? -1.034 11.293 -9.400 1.00 89.56 432 GLU A O 1
ATOM 3448 N N . LYS A 1 433 ? 0.038 12.334 -11.086 1.00 86.44 433 LYS A N 1
ATOM 3449 C CA . LYS A 1 433 ? 0.665 13.353 -10.260 1.00 86.44 433 LYS A CA 1
ATOM 3450 C C . LYS A 1 433 ? -0.048 14.671 -10.512 1.00 86.44 433 LYS A C 1
ATOM 3452 O O . LYS A 1 433 ? 0.029 15.228 -11.605 1.00 86.44 433 LYS A O 1
ATOM 3457 N N . LYS A 1 434 ? -0.730 15.190 -9.495 1.00 82.62 434 LYS A N 1
ATOM 3458 C CA . LYS A 1 434 ? -1.348 16.516 -9.542 1.00 82.62 434 LYS A CA 1
ATOM 3459 C C . LYS A 1 434 ? -0.503 17.470 -8.714 1.00 82.62 434 LYS A C 1
ATOM 3461 O O . LYS A 1 434 ? -0.159 17.203 -7.566 1.00 82.62 434 LYS A O 1
ATOM 3466 N N . ARG A 1 435 ? -0.144 18.606 -9.306 1.00 76.81 435 ARG A N 1
ATOM 3467 C CA . ARG A 1 435 ? 0.572 19.671 -8.604 1.00 76.81 435 ARG A CA 1
ATOM 3468 C C . ARG A 1 435 ? -0.394 20.807 -8.306 1.00 76.81 435 ARG A C 1
ATOM 3470 O O . ARG A 1 435 ? -0.835 21.497 -9.220 1.00 76.81 435 ARG A O 1
ATOM 3477 N N . LYS A 1 436 ? -0.688 21.031 -7.025 1.00 70.19 436 LYS A N 1
ATOM 3478 C CA . LYS A 1 436 ? -1.455 22.189 -6.551 1.00 70.19 436 LYS A CA 1
ATOM 3479 C C . LYS A 1 436 ? -0.511 23.121 -5.791 1.00 70.19 436 LYS A C 1
ATOM 3481 O O . LYS A 1 436 ? -0.235 22.949 -4.607 1.00 70.19 436 LYS A O 1
ATOM 3486 N N . GLY A 1 437 ? 0.050 24.098 -6.504 1.00 76.06 437 GLY A N 1
ATOM 3487 C CA . GLY A 1 437 ? 1.059 25.009 -5.956 1.00 76.06 437 GLY A CA 1
ATOM 3488 C C . GLY A 1 437 ? 2.395 24.307 -5.675 1.00 76.06 437 GLY A C 1
ATOM 3489 O O . GLY A 1 437 ? 3.041 23.790 -6.592 1.00 76.06 437 GLY A O 1
ATOM 3490 N N . LYS A 1 438 ? 2.834 24.313 -4.409 1.00 67.12 438 LYS A N 1
ATOM 3491 C CA . LYS A 1 438 ? 4.029 23.572 -3.955 1.00 67.12 438 LYS A CA 1
ATOM 3492 C C . LYS A 1 438 ? 3.709 22.146 -3.495 1.00 67.12 438 LYS A C 1
ATOM 3494 O O . LYS A 1 438 ? 4.639 21.401 -3.210 1.00 67.12 438 LYS A O 1
ATOM 3499 N N . VAL A 1 439 ? 2.427 21.780 -3.430 1.00 66.38 439 VAL A N 1
ATOM 3500 C CA . VAL A 1 439 ? 1.992 20.452 -3.000 1.00 66.38 439 VAL A CA 1
ATOM 3501 C C . VAL A 1 439 ? 1.857 19.532 -4.196 1.00 66.38 439 VAL A C 1
ATOM 3503 O O . VAL A 1 439 ? 1.161 19.845 -5.164 1.00 66.38 439 VAL A O 1
ATOM 3506 N N . GLU A 1 440 ? 2.531 18.394 -4.113 1.00 76.12 440 GLU A N 1
ATOM 3507 C CA . GLU A 1 440 ? 2.338 17.275 -5.024 1.00 76.12 440 GLU A CA 1
ATOM 3508 C C . GLU A 1 440 ? 1.378 16.289 -4.362 1.00 76.12 440 GLU A C 1
ATOM 3510 O O . GLU A 1 440 ? 1.662 15.785 -3.276 1.00 76.12 440 GLU A O 1
ATOM 3515 N N . SER A 1 441 ? 0.242 16.036 -5.005 1.00 81.62 441 SER A N 1
ATOM 3516 C CA . SER A 1 441 ? -0.659 14.948 -4.651 1.00 81.62 441 SER A CA 1
ATOM 3517 C C . SER A 1 441 ? -0.524 13.830 -5.674 1.00 81.62 441 SER A C 1
ATOM 3519 O O . SER A 1 441 ? -0.390 14.059 -6.880 1.00 81.62 441 SER A O 1
ATOM 3521 N N . TYR A 1 442 ? -0.531 12.604 -5.171 1.00 89.06 442 TYR A N 1
ATOM 3522 C CA . TYR A 1 442 ? -0.373 11.406 -5.976 1.00 89.06 442 TYR A CA 1
ATOM 3523 C C . TYR A 1 442 ? -1.654 10.596 -5.860 1.00 89.06 442 TYR A C 1
ATOM 3525 O O . TYR A 1 442 ? -2.149 10.362 -4.761 1.00 89.06 442 TYR A O 1
ATOM 3533 N N . THR A 1 443 ? -2.201 10.191 -6.997 1.00 92.31 443 THR A N 1
ATOM 3534 C CA . THR A 1 443 ? -3.356 9.295 -7.057 1.00 92.31 443 THR A CA 1
ATOM 3535 C C . THR A 1 443 ? -2.915 8.016 -7.744 1.00 92.31 443 THR A C 1
ATOM 3537 O O . THR A 1 443 ? -2.257 8.084 -8.779 1.00 92.31 443 THR A O 1
ATOM 3540 N N . ILE A 1 444 ? -3.225 6.862 -7.163 1.00 95.00 444 ILE A N 1
ATOM 3541 C CA . ILE A 1 444 ? -2.917 5.551 -7.736 1.00 95.00 444 ILE A CA 1
ATOM 3542 C C . ILE A 1 444 ? -4.223 4.831 -8.026 1.00 95.00 444 ILE A C 1
ATOM 3544 O O . ILE A 1 444 ? -5.108 4.768 -7.178 1.00 95.00 444 ILE A O 1
ATOM 3548 N N . HIS A 1 445 ? -4.314 4.264 -9.218 1.00 94.94 445 HIS A N 1
ATOM 3549 C CA . HIS A 1 445 ? -5.444 3.493 -9.693 1.00 94.94 445 HIS A CA 1
ATOM 3550 C C . HIS A 1 445 ? -5.021 2.049 -9.930 1.00 94.94 445 HIS A C 1
ATOM 3552 O O . HIS A 1 445 ? -3.945 1.786 -10.472 1.00 94.94 445 HIS A O 1
ATOM 3558 N N . PHE A 1 446 ? -5.901 1.132 -9.565 1.00 95.25 446 PHE A N 1
ATOM 3559 C CA . PHE A 1 446 ? -5.795 -0.297 -9.801 1.00 95.25 446 PHE A CA 1
ATOM 3560 C C . PHE A 1 446 ? -6.914 -0.722 -10.743 1.00 95.25 446 PHE A C 1
ATOM 3562 O O . PHE A 1 446 ? -8.046 -0.247 -10.616 1.00 95.25 446 PHE A O 1
ATOM 3569 N N . ALA A 1 447 ? -6.605 -1.621 -11.676 1.00 93.81 447 ALA A N 1
ATOM 3570 C CA . ALA A 1 447 ? -7.633 -2.303 -12.452 1.00 93.81 447 ALA A CA 1
ATOM 3571 C C . ALA A 1 447 ? -8.639 -3.000 -11.512 1.00 93.81 447 ALA A C 1
ATOM 3573 O O . ALA A 1 447 ? -8.265 -3.449 -10.426 1.00 93.81 447 ALA A O 1
ATOM 3574 N N . GLY A 1 448 ? -9.911 -3.057 -11.916 1.00 90.88 448 GLY A N 1
ATOM 3575 C CA . GLY A 1 448 ? -10.944 -3.794 -11.182 1.00 90.88 448 GLY A CA 1
ATOM 3576 C C . GLY A 1 448 ? -10.606 -5.285 -11.087 1.00 90.88 448 GLY A C 1
ATOM 3577 O O . GLY A 1 448 ? -9.871 -5.808 -11.925 1.00 90.88 448 GLY A O 1
ATOM 3578 N N . GLY A 1 449 ? -11.087 -5.960 -10.041 1.00 88.62 449 GLY A N 1
ATOM 3579 C CA . GLY A 1 449 ? -10.845 -7.392 -9.830 1.00 88.62 449 GLY A CA 1
ATOM 3580 C C . GLY A 1 449 ? -9.451 -7.769 -9.328 1.00 88.62 449 GLY A C 1
ATOM 3581 O O . GLY A 1 449 ? -9.175 -8.953 -9.170 1.00 88.6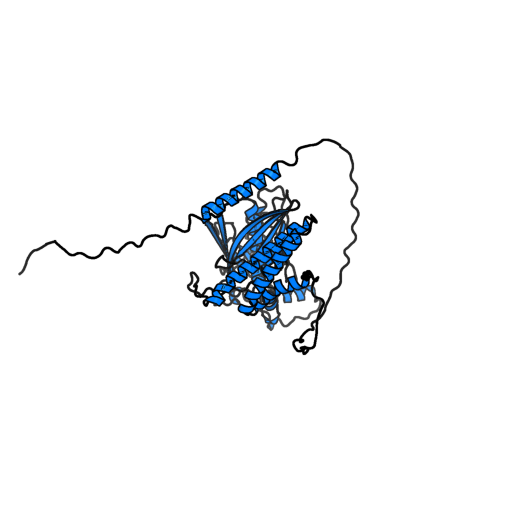2 449 GLY A O 1
ATOM 3582 N N . VAL A 1 450 ? -8.554 -6.806 -9.084 1.00 92.50 450 VAL A N 1
ATOM 3583 C CA . VAL A 1 450 ? -7.263 -7.105 -8.448 1.00 92.50 450 VAL A CA 1
ATOM 3584 C C . VAL A 1 450 ? -7.503 -7.435 -6.976 1.00 92.50 450 VAL A C 1
ATOM 3586 O O . VAL A 1 450 ? -7.989 -6.579 -6.228 1.00 92.50 450 VAL A O 1
ATOM 3589 N N . ASP A 1 451 ? -7.127 -8.652 -6.580 1.00 91.19 451 ASP A N 1
ATOM 3590 C CA . ASP A 1 451 ? -7.255 -9.151 -5.211 1.00 91.19 451 ASP A CA 1
ATOM 3591 C C . ASP A 1 451 ? -6.536 -8.241 -4.194 1.00 91.19 451 ASP A C 1
ATOM 3593 O O . ASP A 1 451 ? -5.607 -7.486 -4.523 1.00 91.19 451 ASP A O 1
ATOM 3597 N N . GLN A 1 452 ? -7.004 -8.256 -2.945 1.00 92.50 452 GLN A N 1
ATOM 3598 C CA . GLN A 1 452 ? -6.541 -7.337 -1.911 1.00 92.50 452 GLN A CA 1
ATOM 3599 C C . GLN A 1 452 ? -5.046 -7.507 -1.639 1.00 92.50 452 GLN A C 1
ATOM 3601 O O . GLN A 1 452 ? -4.336 -6.515 -1.475 1.00 92.50 452 GLN A O 1
ATOM 3606 N N . VAL A 1 453 ? -4.557 -8.741 -1.601 1.00 93.50 453 VAL A N 1
ATOM 3607 C CA . VAL A 1 453 ? -3.189 -9.050 -1.186 1.00 93.50 453 VAL A CA 1
ATOM 3608 C C . VAL A 1 453 ? -2.173 -8.615 -2.247 1.00 93.50 453 VAL A C 1
ATOM 3610 O O . VAL A 1 453 ? -1.142 -8.010 -1.920 1.00 93.50 453 VAL A O 1
ATOM 3613 N N . PHE A 1 454 ? -2.466 -8.825 -3.529 1.00 95.00 454 PHE A N 1
ATOM 3614 C CA . PHE A 1 454 ? -1.652 -8.307 -4.618 1.00 95.00 454 PHE A CA 1
ATOM 3615 C C . PHE A 1 454 ? -1.737 -6.779 -4.699 1.00 95.00 454 PHE A C 1
ATOM 3617 O O . PHE A 1 454 ? -0.712 -6.110 -4.859 1.00 95.00 454 PHE A O 1
ATOM 3624 N N . ARG A 1 455 ? -2.927 -6.196 -4.508 1.00 95.38 455 ARG A N 1
ATOM 3625 C CA . ARG A 1 455 ? -3.109 -4.737 -4.438 1.00 95.38 455 ARG A CA 1
ATOM 3626 C C . ARG A 1 455 ? -2.269 -4.110 -3.324 1.00 95.38 455 ARG A C 1
ATOM 3628 O O . ARG A 1 455 ? -1.592 -3.111 -3.568 1.00 95.38 455 ARG A O 1
ATOM 3635 N N . GLU A 1 456 ? -2.251 -4.713 -2.139 1.00 96.69 456 GLU A N 1
ATOM 3636 C CA . GLU A 1 456 ? -1.430 -4.296 -0.997 1.00 96.69 456 GLU A CA 1
ATOM 3637 C C . GLU A 1 456 ? 0.063 -4.338 -1.322 1.00 96.69 456 GLU A C 1
ATOM 3639 O O . GLU A 1 456 ? 0.771 -3.363 -1.067 1.00 96.69 456 GLU A O 1
ATOM 3644 N N . LEU A 1 457 ? 0.543 -5.414 -1.955 1.00 96.75 457 LEU A N 1
ATOM 3645 C CA . LEU A 1 457 ? 1.936 -5.530 -2.394 1.00 96.75 457 LEU A CA 1
ATOM 3646 C C . LEU A 1 457 ? 2.346 -4.394 -3.333 1.00 96.75 457 LEU A C 1
ATOM 3648 O O . LEU A 1 457 ? 3.391 -3.758 -3.158 1.00 96.75 457 LEU A O 1
ATOM 3652 N N . LEU A 1 458 ? 1.516 -4.133 -4.335 1.00 96.75 458 LEU A N 1
ATOM 3653 C CA . LEU A 1 458 ? 1.765 -3.117 -5.349 1.00 96.75 458 LEU A CA 1
ATOM 3654 C C . LEU A 1 458 ? 1.689 -1.699 -4.765 1.00 96.75 458 LEU A C 1
ATOM 3656 O O . LEU A 1 458 ? 2.516 -0.848 -5.104 1.00 96.75 458 LEU A O 1
ATOM 3660 N N . LEU A 1 459 ? 0.737 -1.451 -3.860 1.00 97.19 459 LEU A N 1
ATOM 3661 C CA . LEU A 1 459 ? 0.579 -0.176 -3.165 1.00 97.19 459 LEU A CA 1
ATOM 3662 C C . LEU A 1 459 ? 1.758 0.099 -2.223 1.00 97.19 459 LEU A C 1
ATOM 3664 O O . LEU A 1 459 ? 2.351 1.178 -2.288 1.00 97.19 459 LEU A O 1
ATOM 3668 N N . ALA A 1 460 ? 2.159 -0.889 -1.420 1.00 97.19 460 ALA A N 1
ATOM 3669 C CA . ALA A 1 460 ? 3.326 -0.820 -0.543 1.00 97.19 460 ALA A CA 1
ATOM 3670 C C . ALA A 1 460 ? 4.598 -0.481 -1.339 1.00 97.19 460 ALA A C 1
ATOM 3672 O O . ALA A 1 460 ? 5.360 0.421 -0.982 1.00 97.19 460 ALA A O 1
ATOM 3673 N N . SER A 1 461 ? 4.781 -1.156 -2.476 1.00 95.56 461 SER A N 1
ATOM 3674 C CA . SER A 1 461 ? 5.881 -0.930 -3.412 1.00 95.56 461 SER A CA 1
ATOM 3675 C C . SER A 1 461 ? 5.923 0.514 -3.947 1.00 95.56 461 SER A C 1
ATOM 3677 O O . SER A 1 461 ? 6.984 1.151 -3.940 1.00 95.56 461 SER A O 1
ATOM 3679 N N . GLN A 1 462 ? 4.779 1.065 -4.366 1.00 94.00 462 GLN A N 1
ATOM 3680 C CA . GLN A 1 462 ? 4.661 2.450 -4.842 1.00 94.00 462 GLN A CA 1
ATOM 3681 C C . GLN A 1 462 ? 4.915 3.477 -3.731 1.00 94.00 462 GLN A C 1
ATOM 3683 O O . GLN A 1 462 ? 5.730 4.387 -3.906 1.00 94.00 462 GLN A O 1
ATOM 3688 N N . MET A 1 463 ? 4.280 3.312 -2.567 1.00 94.44 463 MET A N 1
ATOM 3689 C CA . MET A 1 463 ? 4.440 4.232 -1.437 1.00 94.44 463 MET A CA 1
ATOM 3690 C C . MET A 1 463 ? 5.887 4.261 -0.932 1.00 94.44 463 MET A C 1
ATOM 3692 O O . MET A 1 463 ? 6.409 5.336 -0.643 1.00 94.44 463 MET A O 1
ATOM 3696 N N . ALA A 1 464 ? 6.579 3.117 -0.887 1.00 93.31 464 ALA A N 1
ATOM 3697 C CA . ALA A 1 464 ? 7.987 3.064 -0.493 1.00 93.31 464 ALA A CA 1
ATOM 3698 C C . ALA A 1 464 ? 8.890 3.865 -1.444 1.00 93.31 464 ALA A C 1
ATOM 3700 O O . ALA A 1 464 ? 9.772 4.602 -0.998 1.00 93.31 464 ALA A O 1
ATOM 3701 N N . ARG A 1 465 ? 8.652 3.784 -2.760 1.00 90.31 465 ARG A N 1
ATOM 3702 C CA . ARG A 1 465 ? 9.380 4.607 -3.739 1.00 90.31 465 ARG A CA 1
ATOM 3703 C C . ARG A 1 465 ? 9.071 6.088 -3.572 1.00 90.31 465 ARG A C 1
ATOM 3705 O O . ARG A 1 465 ? 9.998 6.899 -3.550 1.00 90.31 465 ARG A O 1
ATOM 3712 N N . GLN A 1 466 ? 7.807 6.453 -3.383 1.00 87.69 466 GLN A N 1
ATOM 3713 C CA . GLN A 1 466 ? 7.438 7.840 -3.105 1.00 87.69 466 GLN A CA 1
ATOM 3714 C C . GLN A 1 466 ? 8.128 8.358 -1.835 1.00 87.69 466 GLN A C 1
ATOM 3716 O O . GLN A 1 466 ? 8.674 9.466 -1.838 1.00 87.69 466 GLN A O 1
ATOM 3721 N N . ALA A 1 467 ? 8.190 7.540 -0.781 1.00 87.94 467 ALA A N 1
ATOM 3722 C CA . ALA A 1 467 ? 8.878 7.884 0.454 1.00 87.94 467 ALA A CA 1
ATOM 3723 C C . ALA A 1 467 ? 10.365 8.176 0.222 1.00 87.94 467 ALA A C 1
ATOM 3725 O O . ALA A 1 467 ? 10.885 9.154 0.754 1.00 87.94 467 ALA A O 1
ATOM 3726 N N . THR A 1 468 ? 11.038 7.396 -0.630 1.00 85.38 468 THR A N 1
ATOM 3727 C CA . THR A 1 468 ? 12.444 7.655 -0.973 1.00 85.38 468 THR A CA 1
ATOM 3728 C C . THR A 1 468 ? 12.641 8.953 -1.756 1.00 85.38 468 THR A C 1
ATOM 3730 O O . THR A 1 468 ? 13.586 9.681 -1.466 1.00 85.38 468 THR A O 1
ATOM 3733 N N . ALA A 1 469 ? 11.754 9.274 -2.705 1.00 77.25 469 ALA A N 1
ATOM 3734 C CA . ALA A 1 469 ? 11.875 10.458 -3.558 1.00 77.25 469 ALA A CA 1
ATOM 3735 C C . ALA A 1 469 ? 11.583 11.768 -2.803 1.00 77.25 469 ALA A C 1
ATOM 3737 O O . ALA A 1 469 ? 12.230 12.788 -3.037 1.00 77.25 469 ALA A O 1
ATOM 3738 N N . THR A 1 470 ? 10.636 11.739 -1.862 1.00 69.00 470 THR A N 1
ATOM 3739 C CA . THR A 1 470 ? 10.163 12.945 -1.159 1.00 69.00 470 THR A CA 1
ATOM 3740 C C . THR A 1 470 ? 11.183 13.479 -0.140 1.00 69.00 470 THR A C 1
ATOM 3742 O O . THR A 1 470 ? 11.122 14.649 0.233 1.00 69.00 470 THR A O 1
ATOM 3745 N N . LEU A 1 471 ? 12.167 12.676 0.286 1.00 61.78 471 LEU A N 1
ATOM 3746 C CA . LEU A 1 471 ? 13.207 13.109 1.234 1.00 61.78 471 LEU A CA 1
ATOM 3747 C C . LEU A 1 471 ? 14.157 14.181 0.702 1.00 61.78 471 LEU A C 1
ATOM 3749 O O . LEU A 1 471 ? 14.869 14.804 1.484 1.00 61.78 471 LEU A O 1
ATOM 3753 N N . GLN A 1 472 ? 14.176 14.414 -0.609 1.00 51.44 472 GLN A N 1
ATOM 3754 C CA . GLN A 1 472 ? 15.098 15.372 -1.206 1.00 51.44 472 GLN A CA 1
ATOM 3755 C C . GLN A 1 472 ? 14.540 16.801 -1.295 1.00 51.44 472 GLN A C 1
ATOM 3757 O O . GLN A 1 472 ? 15.300 17.736 -1.545 1.00 51.44 472 GLN A O 1
ATOM 3762 N N . PHE A 1 473 ? 13.240 16.985 -1.048 1.00 49.47 473 PHE A N 1
ATOM 3763 C CA . PHE A 1 473 ? 12.614 18.299 -0.949 1.00 49.47 473 PHE A CA 1
ATOM 3764 C C . PHE A 1 473 ? 12.202 18.544 0.508 1.00 49.47 473 PHE A C 1
ATOM 3766 O O . PHE A 1 473 ? 11.192 17.990 0.953 1.00 49.47 473 PHE A O 1
ATOM 3773 N N . PRO A 1 474 ? 12.963 19.343 1.284 1.00 44.09 474 PRO A N 1
ATOM 3774 C CA . PRO A 1 474 ? 12.505 19.777 2.592 1.00 44.09 474 PRO A CA 1
ATOM 3775 C C . PRO A 1 474 ? 11.228 20.587 2.390 1.00 44.09 474 PRO A C 1
ATOM 3777 O O . PRO A 1 474 ? 11.220 21.641 1.748 1.00 44.09 474 PRO A O 1
ATOM 3780 N N . TRP A 1 475 ? 10.126 20.058 2.902 1.00 45.03 475 TRP A N 1
ATOM 3781 C CA . TRP A 1 475 ? 8.884 20.796 2.966 1.00 45.03 475 TRP A CA 1
ATOM 3782 C C . TRP A 1 475 ? 9.071 21.964 3.930 1.00 45.03 475 TRP A C 1
ATOM 3784 O O . TRP A 1 475 ? 9.418 21.783 5.092 1.00 45.03 475 TRP A O 1
ATOM 3794 N N . THR A 1 476 ? 8.834 23.173 3.433 1.00 36.59 476 THR A N 1
ATOM 3795 C CA . THR A 1 476 ? 8.372 24.265 4.290 1.00 36.59 476 THR A CA 1
ATOM 3796 C C . THR A 1 476 ? 6.906 23.957 4.566 1.00 36.59 476 THR A C 1
ATOM 3798 O O . THR A 1 476 ? 6.151 23.794 3.607 1.00 36.59 476 THR A O 1
ATOM 3801 N N . GLU A 1 477 ? 6.535 23.777 5.837 1.00 36.22 477 GLU A N 1
ATOM 3802 C CA . GLU A 1 477 ? 5.161 23.498 6.276 1.00 36.22 477 GLU A CA 1
ATOM 3803 C C . GLU A 1 477 ? 4.170 24.384 5.509 1.00 36.22 477 GLU A C 1
ATOM 3805 O O . GLU A 1 477 ? 4.162 25.606 5.657 1.00 36.22 477 GLU A O 1
ATOM 3810 N N . ILE A 1 478 ? 3.340 23.773 4.663 1.00 37.56 478 ILE A N 1
ATOM 3811 C CA . ILE A 1 478 ? 2.114 24.420 4.211 1.00 37.56 478 ILE A CA 1
ATOM 3812 C C . ILE A 1 478 ? 1.089 24.065 5.271 1.00 37.56 478 ILE A C 1
ATOM 3814 O O . ILE A 1 478 ? 0.519 22.976 5.273 1.00 37.56 478 ILE A O 1
ATOM 3818 N N . ILE A 1 479 ? 0.941 24.986 6.218 1.00 32.38 479 ILE A N 1
ATOM 3819 C CA . ILE A 1 479 ? -0.208 25.050 7.110 1.00 32.38 479 ILE A CA 1
ATOM 3820 C C . ILE A 1 479 ? -1.429 25.141 6.189 1.00 32.38 479 ILE A C 1
ATOM 3822 O O . ILE A 1 479 ? -1.527 26.066 5.381 1.00 32.38 479 ILE A O 1
ATOM 3826 N N . TYR A 1 480 ? -2.296 24.133 6.235 1.00 30.42 480 TYR A N 1
ATOM 3827 C CA . TYR A 1 480 ? -3.632 24.254 5.667 1.00 30.42 480 TYR A CA 1
ATOM 3828 C C . TYR A 1 480 ? -4.374 25.289 6.525 1.00 30.42 480 TYR A C 1
ATOM 3830 O O . TYR A 1 480 ? -4.582 25.041 7.713 1.00 30.42 480 TYR A O 1
ATOM 3838 N N . ASP A 1 481 ? -4.655 26.455 5.935 1.00 30.55 481 ASP A N 1
ATOM 3839 C CA . ASP A 1 481 ? -5.540 27.496 6.485 1.00 30.55 481 ASP A CA 1
ATOM 3840 C C . ASP A 1 481 ? -6.998 27.022 6.554 1.00 30.55 481 ASP A C 1
ATOM 3842 O O . ASP A 1 481 ? -7.445 26.347 5.590 1.00 30.55 481 ASP A O 1
#

Organism: NCBI:txid1168545

Sequence (481 aa):
MSSVIGGLSIHGHNAGSPTKMPRIEGFMFFEKKLIGQYARFMRALRIADDCGCATGGRDADYGRPLKPPVWLAPLNPLSYRLGAHLHGLSALLLPAPGHTDNDHRAAMGKMVTMTREHLELLRSSAFESEHAQLYDTSYMQHEAAAMALEQEIEHSLASISPDENSDEHRRIVKTQITLHRERQRALRPHLESGSGVTDEDGNECVFVPAPNHWGANGDLDEESGSLSSVHNLLTWQASYSPLSYTPMYDELPSPDIPYHTMLDPSQPRTTYHLHRTREWTSGGCRKYIYTAREYSDKYSLYLLEASHRDGDNQVTAADFFRAAEYPQPCISILLSGIDKRDAKAAYKSRCIHLRGPFSQPIKEYPDRQQKIPWSPRRFTYGGRRFVWKPGDPHDDVMPETLYEFQRDWAKPGSRSGKRVDDAKPTKLVWGEKKRKGKVESYTIHFAGGVDQVFRELLLASQMARQATATLQFPWTEIIYD

Mean predicted aligned error: 15.17 Å